Protein 6SCL (pdb70)

Solvent-accessible surface area: 18981 Å² total; per-residue (Å²): 138,67,96,30,98,14,38,8,78,126,4,64,1,79,23,69,29,25,3,74,0,0,39,56,0,83,65,7,82,53,0,10,111,26,48,4,137,40,63,4,14,0,44,0,52,27,1,109,0,35,0,68,20,103,29,66,97,145,21,86,26,25,0,30,4,6,5,5,14,36,34,146,60,104,75,10,57,14,115,118,49,44,1,59,0,43,130,88,46,54,46,73,22,163,25,57,8,0,52,2,92,58,35,28,13,8,84,83,37,4,0,37,0,3,24,74,0,70,19,132,70,92,66,70,0,6,40,0,40,0,38,0,33,1,12,27,50,46,54,81,149,179,64,83,15,24,104,69,95,26,97,14,38,8,77,130,5,65,1,79,23,70,31,26,3,73,0,0,41,55,0,82,66,7,82,54,0,12,113,25,26,4,136,42,6,12,13,0,36,0,52,27,0,106,0,34,0,69,20,104,28,68,98,147,20,85,24,21,0,22,3,6,10,3,13,22,35,114,44,103,76,9,53,11,120,138,58,44,1,59,0,43,128,88,45,55,48,68,26,166,24,84,22,0,58,2,82,46,22,28,28,8,114,98,35,4,0,37,0,3,25,83,0,78,23,132,69,92,68,69,0,6,40,0,40,0,34,0,33,1,15,8,34,23,23,116,133,102,94,26,97,14,37,9,79,125,4,66,1,77,23,71,30,26,3,74,0,0,39,55,0,82,66,8,83,54,0,12,111,25,53,4,135,41,61,11,10,0,44,0,51,27,0,108,0,35,0,68,22,103,28,67,96,146,20,87,27,24,0,29,3,8,10,3,16,31,34,152,47,105,76,9,52,16,114,105,57,44,1,60,0,44,130,86,46,53,46,74,27,163,26,63,13,0,53,2,78,53,26,28,18,8,114,91,36,5,0,38,0,3,25,71,0,72,19,131,69,92,68,69,0,6,40,0,40,0,38,0,34,1,15,28,58,18,52,70

B-factor: mean 33.57, std 7.04, range [21.52, 59.21]

Foldseek 3Di:
DDKDKFKFDQAFLFDKDKQFAFLPRVRDCCGNVHCLVWFFKKFWFKKKKKWDQPDDPPFFWWKAKDKFQVRDDTDDPDRPHTHTLRDIDMDMGGQVRQVGPDIDTRVDTGMMIIMGNPTDDRHTRGMMIMMIDMDGDHTD/DDQQWFKDKDKFKFDQAFLFDKDKQFAFLPRVRDCCGNVHCLVWFFKKFWFKKKKKWDQPDDPPFFWWKAKDKFQVRDDTDDPDRPHTHTLRDIDMDMGGQVRQVGPDIDTRVDTGMMIIMGNGGDDRHTRGMMIMMIMMIGGHTD/DDKDKFKFDQAFLFDKDKQFAFLPRVRDCCGNVHCLVWFFKKFWFKKKKKWDQPDDPPFFWWKAKDKFQVRDDTDDPDRPHTHTLRDIDMDMGGQVRQVGPDIDTRVDTGMMIIMGNPTDDRHTRGMMIMMIDMDGDHTD

Secondary structure (DSSP, 8-state):
-EEEEEEEEEEETT-EEEEE-STT-TT-HHHHTTGGGGEEEEEEEEEEEEE-----TT---EEEEEEETTS---S----SSEEETTS-EEEEE-TTTTT-SS-EETTS---EEEEE---SS--EEEEEEEEEEEEEEEE-/-EEEEEEEEEEETT-EEEEE-STT-TT-HHHHTTGGGGBSEEEEEEEEEEE-----TT---EEEEEEETTS---S----SSEEETTS-EEEEE-TTTTT-SS-EETTS---EEEEE---SS--EEEEEEEEEEEEE-SB-/--TT--EEEEEEEEEEEETT-EEEEE-STT-TT-HHHHTTGGGGEEEEEEEEEEEEE-----TT---EEEEEEETTS---S----SSEEETTS-EEEEE-TTTTT-SS-EETTS---EEEEE---SS--EEEEEEEEEEEEEEEE-

Structure (mmCIF, N/CA/C/O backbone):
data_6SCL
#
_entry.id   6SCL
#
_cell.length_a   1.00
_cell.length_b   1.00
_cell.length_c   1.00
_cell.angle_alpha   90.00
_cell.angle_beta   90.00
_cell.angle_gamma   90.00
#
_symmetry.space_group_name_H-M   'P 1'
#
loop_
_atom_site.group_PDB
_atom_site.id
_atom_site.type_symbol
_atom_site.label_atom_id
_atom_site.label_alt_id
_atom_site.label_comp_id
_atom_site.label_asym_id
_atom_site.label_entity_id
_atom_site.label_seq_id
_atom_site.pdbx_PDB_ins_code
_atom_site.Cartn_x
_atom_site.Cartn_y
_atom_site.Cartn_z
_atom_site.occupancy
_atom_site.B_iso_or_equiv
_atom_site.auth_seq_id
_atom_site.auth_comp_id
_atom_site.auth_asym_id
_atom_site.auth_atom_id
_atom_site.pdbx_PDB_model_num
ATOM 1 N N . THR A 1 61 ? 187.875 239.139 315.145 1.00 38.20 61 THR A N 1
ATOM 2 C CA . THR A 1 61 ? 188.875 240.184 315.321 1.00 38.20 61 THR A CA 1
ATOM 3 C C . THR A 1 61 ? 188.200 241.545 315.371 1.00 38.20 61 THR A C 1
ATOM 4 O O . THR A 1 61 ? 187.487 241.910 314.437 1.00 38.20 61 THR A O 1
ATOM 8 N N . GLU A 1 62 ? 188.425 242.269 316.468 1.00 38.26 62 GLU A N 1
ATOM 9 C CA . GLU A 1 62 ? 187.798 243.600 316.663 1.00 38.26 62 GLU A CA 1
ATOM 10 C C . GLU A 1 62 ? 188.871 244.639 316.992 1.00 38.26 62 GLU A C 1
ATOM 11 O O . GLU A 1 62 ? 190.007 244.245 317.277 1.00 38.26 62 GLU A O 1
ATOM 17 N N . VAL A 1 63 ? 188.491 245.916 316.938 1.00 35.10 63 VAL A N 1
ATOM 18 C CA . VAL A 1 63 ? 189.360 247.042 317.255 1.00 35.10 63 VAL A CA 1
ATOM 19 C C . VAL A 1 63 ? 188.705 247.860 318.357 1.00 35.10 63 VAL A C 1
ATOM 20 O O . VAL A 1 63 ? 187.546 248.266 318.226 1.00 35.10 63 VAL A O 1
ATOM 24 N N . PHE A 1 64 ? 189.441 248.104 319.433 1.00 34.23 64 PHE A N 1
ATOM 25 C CA . PHE A 1 64 ? 188.972 248.910 320.548 1.00 34.23 64 PHE A CA 1
ATOM 26 C C . PHE A 1 64 ? 189.776 250.196 320.636 1.00 34.23 64 PHE A C 1
ATOM 27 O O . PHE A 1 64 ? 190.999 250.184 320.481 1.00 34.23 64 PHE A O 1
ATOM 35 N N . VAL A 1 65 ? 189.088 251.304 320.882 1.00 33.00 65 VAL A N 1
ATOM 36 C CA . VAL A 1 65 ? 189.720 252.598 321.099 1.00 33.00 65 VAL A CA 1
ATOM 37 C C . VAL A 1 65 ? 189.330 253.068 322.488 1.00 33.00 65 VAL A C 1
ATOM 38 O O . VAL A 1 65 ? 188.142 253.257 322.770 1.00 33.00 65 VAL A O 1
ATOM 42 N N . PHE A 1 66 ? 190.317 253.252 323.355 1.00 33.62 66 PHE A N 1
ATOM 43 C CA . PHE A 1 66 ? 190.056 253.720 324.705 1.00 33.62 66 PHE A CA 1
ATOM 44 C C . PHE A 1 66 ? 191.057 254.809 325.049 1.00 33.62 66 PHE A C 1
ATOM 45 O O . PHE A 1 66 ? 191.961 255.114 324.273 1.00 33.62 66 PHE A O 1
ATOM 53 N N . SER A 1 67 ? 190.891 255.405 326.222 1.00 35.32 67 SER A N 1
ATOM 54 C CA . SER A 1 67 ? 191.706 256.544 326.604 1.00 35.32 67 SER A CA 1
ATOM 55 C C . SER A 1 67 ? 192.204 256.402 328.031 1.00 35.32 67 SER A C 1
ATOM 56 O O . SER A 1 67 ? 191.477 255.939 328.912 1.00 35.32 67 SER A O 1
ATOM 59 N N . VAL A 1 68 ? 193.451 256.804 328.245 1.00 35.68 68 VAL A N 1
ATOM 60 C CA . VAL A 1 68 ? 194.026 256.955 329.575 1.00 35.68 68 VAL A CA 1
ATOM 61 C C . VAL A 1 68 ? 194.045 258.447 329.865 1.00 35.68 68 VAL A C 1
ATOM 62 O O . VAL A 1 68 ? 194.778 259.202 329.220 1.00 35.68 68 VAL A O 1
ATOM 66 N N . ASP A 1 69 ? 193.243 258.869 330.832 1.00 37.80 69 ASP A N 1
ATOM 67 C CA . ASP A 1 69 ? 192.868 260.260 331.018 1.00 37.80 69 ASP A CA 1
ATOM 68 C C . ASP A 1 69 ? 193.575 260.856 332.225 1.00 37.80 69 ASP A C 1
ATOM 69 O O . ASP A 1 69 ? 194.167 260.141 333.037 1.00 37.80 69 ASP A O 1
ATOM 74 N N . ASN A 1 70 ? 193.476 262.190 332.320 1.00 39.54 70 ASN A N 1
ATOM 75 C CA . ASN A 1 70 ? 193.912 262.991 333.472 1.00 39.54 70 ASN A CA 1
ATOM 76 C C . ASN A 1 70 ? 195.387 262.771 333.783 1.00 39.54 70 ASN A C 1
ATOM 77 O O . ASN A 1 70 ? 195.783 262.519 334.921 1.00 39.54 70 ASN A O 1
ATOM 82 N N . LEU A 1 71 ? 196.197 262.871 332.744 1.00 38.78 71 LEU A N 1
ATOM 83 C CA . LEU A 1 71 ? 197.599 262.496 332.797 1.00 38.78 71 LEU A CA 1
ATOM 84 C C . LEU A 1 71 ? 198.386 263.743 333.174 1.00 38.78 71 LEU A C 1
ATOM 85 O O . LEU A 1 71 ? 198.455 264.694 332.393 1.00 38.78 71 LEU A O 1
ATOM 90 N N . LYS A 1 72 ? 198.948 263.761 334.376 1.00 40.79 72 LYS A N 1
ATOM 91 C CA . LYS A 1 72 ? 199.635 264.943 334.868 1.00 40.79 72 LYS A CA 1
ATOM 92 C C . LYS A 1 72 ? 201.073 264.939 334.360 1.00 40.79 72 LYS A C 1
ATOM 93 O O . LYS A 1 72 ? 201.484 264.058 333.603 1.00 40.79 72 LYS A O 1
ATOM 99 N N . ALA A 1 73 ? 201.862 265.921 334.777 1.00 41.96 73 ALA A N 1
ATOM 100 C CA . ALA A 1 73 ? 203.250 266.009 334.353 1.00 41.96 73 ALA A CA 1
ATOM 101 C C . ALA A 1 73 ? 204.194 265.215 335.239 1.00 41.96 73 ALA A C 1
ATOM 102 O O . ALA A 1 73 ? 205.395 265.206 334.975 1.00 41.96 73 ALA A O 1
ATOM 104 N N . ASN A 1 74 ? 203.696 264.553 336.279 1.00 42.02 74 ASN A N 1
ATOM 105 C CA . ASN A 1 74 ? 204.513 263.630 337.055 1.00 42.02 74 ASN A CA 1
ATOM 106 C C . ASN A 1 74 ? 203.824 262.280 337.213 1.00 42.02 74 ASN A C 1
ATOM 107 O O . ASN A 1 74 ? 204.083 261.552 338.172 1.00 42.02 74 ASN A O 1
ATOM 112 N N . SER A 1 75 ? 202.945 261.937 336.279 1.00 40.68 75 SER A N 1
ATOM 113 C CA . SER A 1 75 ? 202.177 260.707 336.368 1.00 40.68 75 SER A CA 1
ATOM 114 C C . SER A 1 75 ? 203.017 259.516 335.940 1.00 40.68 75 SER A C 1
ATOM 115 O O . SER A 1 75 ? 203.669 259.545 334.895 1.00 40.68 75 SER A O 1
ATOM 118 N N . SER A 1 76 ? 202.989 258.466 336.747 1.00 38.61 76 SER A N 1
ATOM 119 C CA . SER A 1 76 ? 203.591 257.193 336.400 1.00 38.61 76 SER A CA 1
ATOM 120 C C . SER A 1 76 ? 202.577 256.098 336.669 1.00 38.61 76 SER A C 1
ATOM 121 O O . SER A 1 76 ? 201.721 256.229 337.545 1.00 38.61 76 SER A O 1
ATOM 124 N N . GLY A 1 77 ? 202.669 255.020 335.905 1.00 36.56 77 GLY A N 1
ATOM 125 C CA . GLY A 1 77 ? 201.748 253.923 336.103 1.00 36.56 77 GLY A CA 1
ATOM 126 C C . GLY A 1 77 ? 201.988 252.831 335.092 1.00 36.56 77 GLY A C 1
ATOM 127 O O . GLY A 1 77 ? 202.957 252.859 334.334 1.00 36.56 77 GLY A O 1
ATOM 128 N N . ALA A 1 78 ? 201.086 251.857 335.101 1.00 35.81 78 ALA A N 1
ATOM 129 C CA . ALA A 1 78 ? 201.130 250.749 334.165 1.00 35.81 78 ALA A CA 1
ATOM 130 C C . ALA A 1 78 ? 199.733 250.519 333.623 1.00 35.81 78 ALA A C 1
ATOM 131 O O . ALA A 1 78 ? 198.757 250.532 334.375 1.00 35.81 78 ALA A O 1
ATOM 133 N N . ILE A 1 79 ? 199.644 250.327 332.320 1.00 34.87 79 ILE A N 1
ATOM 134 C CA . ILE A 1 79 ? 198.389 250.035 331.650 1.00 34.87 79 ILE A CA 1
ATOM 135 C C . ILE A 1 79 ? 198.441 248.551 331.313 1.00 34.87 79 ILE A C 1
ATOM 136 O O . ILE A 1 79 ? 199.117 248.137 330.365 1.00 34.87 79 ILE A O 1
ATOM 141 N N . LYS A 1 80 ? 197.739 247.750 332.111 1.00 35.52 80 LYS A N 1
ATOM 142 C CA . LYS A 1 80 ? 197.912 246.300 332.158 1.00 35.52 80 LYS A CA 1
ATOM 143 C C . LYS A 1 80 ? 196.920 245.663 331.204 1.00 35.52 80 LYS A C 1
ATOM 144 O O . LYS A 1 80 ? 195.755 245.498 331.547 1.00 35.52 80 LYS A O 1
ATOM 150 N N . PHE A 1 81 ? 197.367 245.270 330.017 1.00 35.21 81 PHE A N 1
ATOM 151 C CA . PHE A 1 81 ? 196.409 244.849 329.004 1.00 35.21 81 PHE A CA 1
ATOM 152 C C . PHE A 1 81 ? 195.944 243.426 329.275 1.00 35.21 81 PHE A C 1
ATOM 153 O O . PHE A 1 81 ? 196.721 242.576 329.711 1.00 35.21 81 PHE A O 1
ATOM 161 N N . GLY A 1 82 ? 194.672 243.170 329.000 1.00 36.42 82 GLY A N 1
ATOM 162 C CA . GLY A 1 82 ? 194.083 241.881 329.257 1.00 36.42 82 GLY A CA 1
ATOM 163 C C . GLY A 1 82 ? 192.810 242.001 330.063 1.00 36.42 82 GLY A C 1
ATOM 164 O O . GLY A 1 82 ? 192.033 242.943 329.895 1.00 36.42 82 GLY A O 1
ATOM 165 N N . PRO A 1 83 ? 192.561 241.038 330.952 1.00 37.45 83 PRO A N 1
ATOM 166 C CA . PRO A 1 83 ? 191.387 241.140 331.829 1.00 37.45 83 PRO A CA 1
ATOM 167 C C . PRO A 1 83 ? 191.504 242.212 332.893 1.00 37.45 83 PRO A C 1
ATOM 168 O O . PRO A 1 83 ? 190.479 242.609 333.456 1.00 37.45 83 PRO A O 1
ATOM 172 N N . SER A 1 84 ? 192.708 242.688 333.196 1.00 36.23 84 SER A N 1
ATOM 173 C CA . SER A 1 84 ? 192.902 243.752 334.170 1.00 36.23 84 SER A CA 1
ATOM 174 C C . SER A 1 84 ? 193.020 245.118 333.512 1.00 36.23 84 SER A C 1
ATOM 175 O O . SER A 1 84 ? 193.548 246.052 334.121 1.00 36.23 84 SER A O 1
ATOM 178 N N . LEU A 1 85 ? 192.519 245.254 332.286 1.00 36.59 85 LEU A N 1
ATOM 179 C CA . LEU A 1 85 ? 192.633 246.488 331.515 1.00 36.59 85 LEU A CA 1
ATOM 180 C C . LEU A 1 85 ? 191.371 247.305 331.757 1.00 36.59 85 LEU A C 1
ATOM 181 O O . LEU A 1 85 ? 190.438 247.334 330.957 1.00 36.59 85 LEU A O 1
ATOM 186 N N . SER A 1 86 ? 191.352 247.982 332.903 1.00 37.93 86 SER A N 1
ATOM 187 C CA . SER A 1 86 ? 190.166 248.679 333.379 1.00 37.93 86 SER A CA 1
ATOM 188 C C . SER A 1 86 ? 189.845 249.941 332.594 1.00 37.93 86 SER A C 1
ATOM 189 O O . SER A 1 86 ? 188.740 250.471 332.740 1.00 37.93 86 SER A O 1
ATOM 192 N N . GLN A 1 87 ? 190.767 250.436 331.773 1.00 37.74 87 GLN A N 1
ATOM 193 C CA . GLN A 1 87 ? 190.498 251.626 330.980 1.00 37.74 87 GLN A CA 1
ATOM 194 C C . GLN A 1 87 ? 189.620 251.341 329.770 1.00 37.74 87 GLN A C 1
ATOM 195 O O . GLN A 1 87 ? 189.135 252.286 329.142 1.00 37.74 87 GLN A O 1
ATOM 201 N N . CYS A 1 88 ? 189.413 250.072 329.420 1.00 37.33 88 CYS A N 1
ATOM 202 C CA . CYS A 1 88 ? 188.465 249.668 328.382 1.00 37.33 88 CYS A CA 1
ATOM 203 C C . CYS A 1 88 ? 187.625 248.537 328.951 1.00 37.33 88 CYS A C 1
ATOM 204 O O . CYS A 1 88 ? 188.018 247.364 328.871 1.00 37.33 88 CYS A O 1
ATOM 207 N N . PRO A 1 89 ? 186.467 248.839 329.548 1.00 38.51 89 PRO A N 1
ATOM 208 C CA . PRO A 1 89 ? 185.601 247.774 330.069 1.00 38.51 89 PRO A CA 1
ATOM 209 C C . PRO A 1 89 ? 184.962 246.924 328.989 1.00 38.51 89 PRO A C 1
ATOM 210 O O . PRO A 1 89 ? 184.487 245.825 329.298 1.00 38.51 89 PRO A O 1
ATOM 214 N N . ALA A 1 90 ? 184.943 247.394 327.741 1.00 37.19 90 ALA A N 1
ATOM 215 C CA . ALA A 1 90 ? 184.466 246.586 326.629 1.00 37.19 90 ALA A CA 1
ATOM 216 C C . ALA A 1 90 ? 185.371 245.399 326.344 1.00 37.19 90 ALA A C 1
ATOM 217 O O . ALA A 1 90 ? 184.916 244.423 325.742 1.00 37.19 90 ALA A O 1
ATOM 219 N N . LEU A 1 91 ? 186.638 245.457 326.747 1.00 37.47 91 LEU A N 1
ATOM 220 C CA . LEU A 1 91 ? 187.506 244.289 326.729 1.00 37.47 91 LEU A CA 1
ATOM 221 C C . LEU A 1 91 ? 187.578 243.601 328.082 1.00 37.47 91 LEU A C 1
ATOM 222 O O . LEU A 1 91 ? 187.461 242.382 328.148 1.00 37.47 91 LEU A O 1
ATOM 227 N N . SER A 1 92 ? 187.746 244.363 329.163 1.00 38.76 92 SER A N 1
ATOM 228 C CA . SER A 1 92 ? 187.936 243.776 330.486 1.00 38.76 92 SER A CA 1
ATOM 229 C C . SER A 1 92 ? 186.668 243.103 330.996 1.00 38.76 92 SER A C 1
ATOM 230 O O . SER A 1 92 ? 186.636 241.886 331.200 1.00 38.76 92 SER A O 1
ATOM 233 N N . ASP A 1 93 ? 185.605 243.881 331.205 1.00 41.53 93 ASP A N 1
ATOM 234 C CA . ASP A 1 93 ? 184.327 243.356 331.670 1.00 41.53 93 ASP A CA 1
ATOM 235 C C . ASP A 1 93 ? 183.371 243.115 330.517 1.00 41.53 93 ASP A C 1
ATOM 236 O O . ASP A 1 93 ? 182.154 243.243 330.672 1.00 41.53 93 ASP A O 1
ATOM 241 N N . GLY A 1 94 ? 183.911 242.761 329.365 1.00 39.39 94 GLY A N 1
ATOM 242 C CA . GLY A 1 94 ? 183.184 242.772 328.122 1.00 39.39 94 GLY A CA 1
ATOM 243 C C . GLY A 1 94 ? 183.404 241.500 327.349 1.00 39.39 94 GLY A C 1
ATOM 244 O O . GLY A 1 94 ? 183.036 240.413 327.798 1.00 39.39 94 GLY A O 1
ATOM 245 N N . ILE A 1 95 ? 183.989 241.646 326.159 1.00 39.47 95 ILE A N 1
ATOM 246 C CA . ILE A 1 95 ? 184.118 240.547 325.218 1.00 39.47 95 ILE A CA 1
ATOM 247 C C . ILE A 1 95 ? 185.056 239.442 325.716 1.00 39.47 95 ILE A C 1
ATOM 248 O O . ILE A 1 95 ? 184.925 238.293 325.280 1.00 39.47 95 ILE A O 1
ATOM 253 N N . LEU A 1 96 ? 185.956 239.724 326.666 1.00 39.10 96 LEU A N 1
ATOM 254 C CA . LEU A 1 96 ? 186.793 238.660 327.214 1.00 39.10 96 LEU A CA 1
ATOM 255 C C . LEU A 1 96 ? 186.034 237.753 328.166 1.00 39.10 96 LEU A C 1
ATOM 256 O O . LEU A 1 96 ? 186.525 236.669 328.491 1.00 39.10 96 LEU A O 1
ATOM 261 N N . LYS A 1 97 ? 184.862 238.172 328.630 1.00 41.09 97 LYS A N 1
ATOM 262 C CA . LYS A 1 97 ? 183.989 237.280 329.374 1.00 41.09 97 LYS A CA 1
ATOM 263 C C . LYS A 1 97 ? 183.237 236.312 328.473 1.00 41.09 97 LYS A C 1
ATOM 264 O O . LYS A 1 97 ? 182.584 235.399 328.986 1.00 41.09 97 LYS A O 1
ATOM 270 N N . SER A 1 98 ? 183.307 236.482 327.155 1.00 40.31 98 SER A N 1
ATOM 271 C CA . SER A 1 98 ? 182.572 235.629 326.236 1.00 40.31 98 SER A CA 1
ATOM 272 C C . SER A 1 98 ? 183.480 234.836 325.309 1.00 40.31 98 SER A C 1
ATOM 273 O O . SER A 1 98 ? 183.009 234.322 324.293 1.00 40.31 98 SER A O 1
ATOM 276 N N . TYR A 1 99 ? 184.766 234.726 325.628 1.00 40.40 99 TYR A N 1
ATOM 277 C CA . TYR A 1 99 ? 185.701 233.951 324.828 1.00 40.40 99 TYR A CA 1
ATOM 278 C C . TYR A 1 99 ? 186.756 233.358 325.748 1.00 40.40 99 TYR A C 1
ATOM 279 O O . TYR A 1 99 ? 187.047 233.911 326.810 1.00 40.40 99 TYR A O 1
ATOM 288 N N . HIS A 1 100 ? 187.323 232.222 325.337 1.00 40.39 100 HIS A N 1
ATOM 289 C CA . HIS A 1 100 ? 188.399 231.618 326.116 1.00 40.39 100 HIS A CA 1
ATOM 290 C C . HIS A 1 100 ? 189.745 232.249 325.802 1.00 40.39 100 HIS A C 1
ATOM 291 O O . HIS A 1 100 ? 190.456 232.693 326.706 1.00 40.39 100 HIS A O 1
ATOM 298 N N . ARG A 1 101 ? 190.115 232.288 324.530 1.00 38.43 101 ARG A N 1
ATOM 299 C CA . ARG A 1 101 ? 191.450 232.679 324.122 1.00 38.43 101 ARG A CA 1
ATOM 300 C C . ARG A 1 101 ? 191.420 233.998 323.366 1.00 38.43 101 ARG A C 1
ATOM 301 O O . ARG A 1 101 ? 190.464 234.300 322.650 1.00 38.43 101 ARG A O 1
ATOM 309 N N . TYR A 1 102 ? 192.480 234.785 323.538 1.00 36.46 102 TYR A N 1
ATOM 310 C CA . TYR A 1 102 ? 192.588 236.069 322.866 1.00 36.46 102 TYR A CA 1
ATOM 311 C C . TYR A 1 102 ? 194.050 236.371 322.600 1.00 36.46 102 TYR A C 1
ATOM 312 O O . TYR A 1 102 ? 194.945 235.807 323.229 1.00 36.46 102 TYR A O 1
ATOM 321 N N . LYS A 1 103 ? 194.281 237.291 321.673 1.00 33.58 103 LYS A N 1
ATOM 322 C CA . LYS A 1 103 ? 195.590 237.906 321.533 1.00 33.58 103 LYS A CA 1
ATOM 323 C C . LYS A 1 103 ? 195.382 239.334 321.061 1.00 33.58 103 LYS A C 1
ATOM 324 O O . LYS A 1 103 ? 194.454 239.612 320.304 1.00 33.58 103 LYS A O 1
ATOM 330 N N . ILE A 1 104 ? 196.214 240.245 321.547 1.00 31.89 104 ILE A N 1
ATOM 331 C CA . ILE A 1 104 ? 196.173 241.629 321.099 1.00 31.89 104 ILE A CA 1
ATOM 332 C C . ILE A 1 104 ? 197.212 241.769 319.997 1.00 31.89 104 ILE A C 1
ATOM 333 O O . ILE A 1 104 ? 198.412 241.658 320.247 1.00 31.89 104 ILE A O 1
ATOM 338 N N . THR A 1 105 ? 196.748 242.000 318.774 1.00 32.59 105 THR A N 1
ATOM 339 C CA . THR A 1 105 ? 197.618 241.889 317.611 1.00 32.59 105 THR A CA 1
ATOM 340 C C . THR A 1 105 ? 198.542 243.092 317.472 1.00 32.59 105 THR A C 1
ATOM 341 O O . THR A 1 105 ? 199.737 242.926 317.227 1.00 32.59 105 THR A O 1
ATOM 345 N N . SER A 1 106 ? 198.025 244.303 317.628 1.00 33.37 106 SER A N 1
ATOM 346 C CA . SER A 1 106 ? 198.870 245.487 317.584 1.00 33.37 106 SER A CA 1
ATOM 347 C C . SER A 1 106 ? 198.187 246.580 318.377 1.00 33.37 106 SER A C 1
ATOM 348 O O . SER A 1 106 ? 196.960 246.606 318.477 1.00 33.37 106 SER A O 1
ATOM 351 N N . ILE A 1 107 ? 198.984 247.473 318.962 1.00 33.79 107 ILE A N 1
ATOM 352 C CA . ILE A 1 107 ? 198.416 248.624 319.652 1.00 33.79 107 ILE A CA 1
ATOM 353 C C . ILE A 1 107 ? 199.035 249.881 319.068 1.00 33.79 107 ILE A C 1
ATOM 354 O O . ILE A 1 107 ? 200.168 249.872 318.583 1.00 33.79 107 ILE A O 1
ATOM 359 N N . ARG A 1 108 ? 198.267 250.963 319.087 1.00 35.14 108 ARG A N 1
ATOM 360 C CA . ARG A 1 108 ? 198.715 252.266 318.608 1.00 35.14 108 ARG A CA 1
ATOM 361 C C . ARG A 1 108 ? 198.399 253.248 319.725 1.00 35.14 108 ARG A C 1
ATOM 362 O O . ARG A 1 108 ? 197.241 253.626 319.913 1.00 35.14 108 ARG A O 1
ATOM 370 N N . VAL A 1 109 ? 199.416 253.636 320.481 1.00 34.65 109 VAL A N 1
ATOM 371 C CA . VAL A 1 109 ? 199.248 254.553 321.599 1.00 34.65 109 VAL A CA 1
ATOM 372 C C . VAL A 1 109 ? 199.553 255.964 321.113 1.00 34.65 109 VAL A C 1
ATOM 373 O O . VAL A 1 109 ? 200.514 256.184 320.370 1.00 34.65 109 VAL A O 1
ATOM 377 N N . GLU A 1 110 ? 198.683 256.908 321.455 1.00 36.02 110 GLU A N 1
ATOM 378 C CA . GLU A 1 110 ? 198.812 258.287 321.013 1.00 36.02 110 GLU A CA 1
ATOM 379 C C . GLU A 1 110 ? 198.809 259.209 322.218 1.00 36.02 110 GLU A C 1
ATOM 380 O O . GLU A 1 110 ? 197.928 259.113 323.069 1.00 36.02 110 GLU A O 1
ATOM 386 N N . PHE A 1 111 ? 199.786 260.095 322.294 1.00 35.85 111 PHE A N 1
ATOM 387 C CA . PHE A 1 111 ? 199.791 261.138 323.304 1.00 35.85 111 PHE A CA 1
ATOM 388 C C . PHE A 1 111 ? 199.238 262.411 322.688 1.00 35.85 111 PHE A C 1
ATOM 389 O O . PHE A 1 111 ? 199.664 262.813 321.600 1.00 35.85 111 PHE A O 1
ATOM 397 N N . LYS A 1 112 ? 198.291 263.039 323.393 1.00 38.20 112 LYS A N 1
ATOM 398 C CA . LYS A 1 112 ? 197.468 264.101 322.839 1.00 38.20 112 LYS A CA 1
ATOM 399 C C . LYS A 1 112 ? 197.849 265.495 323.330 1.00 38.20 112 LYS A C 1
ATOM 400 O O . LYS A 1 112 ? 197.548 266.472 322.640 1.00 38.20 112 LYS A O 1
ATOM 406 N N . SER A 1 113 ? 198.535 265.604 324.470 1.00 39.12 113 SER A N 1
ATOM 407 C CA . SER A 1 113 ? 199.241 266.812 324.924 1.00 39.12 113 SER A CA 1
ATOM 408 C C . SER A 1 113 ? 198.300 268.004 325.126 1.00 39.12 113 SER A C 1
ATOM 409 O O . SER A 1 113 ? 198.318 268.983 324.384 1.00 39.12 113 SER A O 1
ATOM 412 N N . HIS A 1 114 ? 197.462 267.888 326.151 1.00 38.87 114 HIS A N 1
ATOM 413 C CA . HIS A 1 114 ? 196.650 269.014 326.593 1.00 38.87 114 HIS A CA 1
ATOM 414 C C . HIS A 1 114 ? 197.426 269.881 327.573 1.00 38.87 114 HIS A C 1
ATOM 415 O O . HIS A 1 114 ? 196.959 270.121 328.688 1.00 38.87 114 HIS A O 1
ATOM 422 N N . ALA A 1 115 ? 198.603 270.351 327.182 1.00 41.49 115 ALA A N 1
ATOM 423 C CA . ALA A 1 115 ? 199.509 271.038 328.084 1.00 41.49 115 ALA A CA 1
ATOM 424 C C . ALA A 1 115 ? 199.879 272.401 327.526 1.00 41.49 115 ALA A C 1
ATOM 425 O O . ALA A 1 115 ? 199.793 272.647 326.321 1.00 41.49 115 ALA A O 1
ATOM 427 N N . SER A 1 116 ? 200.301 273.288 328.421 1.00 45.03 116 SER A N 1
ATOM 428 C CA . SER A 1 116 ? 200.854 274.554 327.986 1.00 45.03 116 SER A CA 1
ATOM 429 C C . SER A 1 116 ? 202.253 274.338 327.423 1.00 45.03 116 SER A C 1
ATOM 430 O O . SER A 1 116 ? 202.879 273.294 327.620 1.00 45.03 116 SER A O 1
ATOM 433 N N . ALA A 1 117 ? 202.751 275.341 326.710 1.00 46.29 117 ALA A N 1
ATOM 434 C CA . ALA A 1 117 ? 204.059 275.220 326.086 1.00 46.29 117 ALA A CA 1
ATOM 435 C C . ALA A 1 117 ? 205.205 275.372 327.074 1.00 46.29 117 ALA A C 1
ATOM 436 O O . ALA A 1 117 ? 206.347 275.059 326.724 1.00 46.29 117 ALA A O 1
ATOM 438 N N . ASN A 1 118 ? 204.933 275.833 328.291 1.00 47.63 118 ASN A N 1
ATOM 439 C CA . ASN A 1 118 ? 205.967 276.041 329.290 1.00 47.63 118 ASN A CA 1
ATOM 440 C C . ASN A 1 118 ? 206.196 274.836 330.188 1.00 47.63 118 ASN A C 1
ATOM 441 O O . ASN A 1 118 ? 207.075 274.892 331.052 1.00 47.63 118 ASN A O 1
ATOM 446 N N . THR A 1 119 ? 205.432 273.761 330.024 1.00 43.93 119 THR A N 1
ATOM 447 C CA . THR A 1 119 ? 205.642 272.560 330.822 1.00 43.93 119 THR A CA 1
ATOM 448 C C . THR A 1 119 ? 206.767 271.738 330.214 1.00 43.93 119 THR A C 1
ATOM 449 O O . THR A 1 119 ? 206.692 271.336 329.049 1.00 43.93 119 THR A O 1
ATOM 453 N N . ALA A 1 120 ? 207.802 271.483 331.003 1.00 41.73 120 ALA A N 1
ATOM 454 C CA . ALA A 1 120 ? 208.932 270.680 330.574 1.00 41.73 120 ALA A CA 1
ATOM 455 C C . ALA A 1 120 ? 208.757 269.242 331.037 1.00 41.73 120 ALA A C 1
ATOM 456 O O . ALA A 1 120 ? 208.096 268.968 332.040 1.00 41.73 120 ALA A O 1
ATOM 458 N N . GLY A 1 121 ? 209.358 268.325 330.292 1.00 39.47 121 GLY A N 1
ATOM 459 C CA . GLY A 1 121 ? 209.296 266.922 330.636 1.00 39.47 121 GLY A CA 1
ATOM 460 C C . GLY A 1 121 ? 208.979 266.067 329.435 1.00 39.47 121 GLY A C 1
ATOM 461 O O . GLY A 1 121 ? 208.638 266.588 328.372 1.00 39.47 121 GLY A O 1
ATOM 462 N N . ALA A 1 122 ? 209.088 264.753 329.588 1.00 37.94 122 ALA A N 1
ATOM 463 C CA . ALA A 1 122 ? 208.748 263.829 328.515 1.00 37.94 122 ALA A CA 1
ATOM 464 C C . ALA A 1 122 ? 208.295 262.525 329.137 1.00 37.94 122 ALA A C 1
ATOM 465 O O . ALA A 1 122 ? 209.060 261.900 329.868 1.00 37.94 122 ALA A O 1
ATOM 467 N N . ILE A 1 123 ? 207.076 262.105 328.839 1.00 36.75 123 ILE A N 1
ATOM 468 C CA . ILE A 1 123 ? 206.543 260.868 329.393 1.00 36.75 123 ILE A CA 1
ATOM 469 C C . ILE A 1 123 ? 207.118 259.682 328.625 1.00 36.75 123 ILE A C 1
ATOM 470 O O . ILE A 1 123 ? 207.240 259.716 327.399 1.00 36.75 123 ILE A O 1
ATOM 475 N N . PHE A 1 124 ? 207.526 2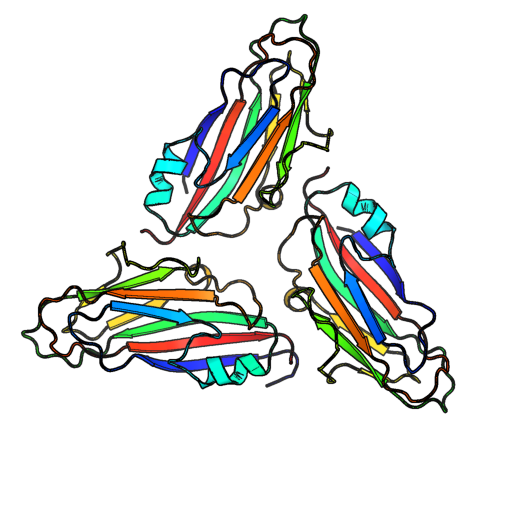58.649 329.354 1.00 36.68 124 PHE A N 1
ATOM 476 C CA . PHE A 1 124 ? 208.256 257.521 328.801 1.00 36.68 124 PHE A CA 1
ATOM 477 C C . PHE A 1 124 ? 207.385 256.275 328.816 1.00 36.68 124 PHE A C 1
ATOM 478 O O . PHE A 1 124 ? 206.628 256.043 329.765 1.00 36.68 124 PHE A O 1
ATOM 486 N N . ILE A 1 125 ? 207.540 255.463 327.775 1.00 37.12 125 ILE A N 1
ATOM 487 C CA . ILE A 1 125 ? 206.721 254.289 327.508 1.00 37.12 125 ILE A CA 1
ATOM 488 C C . ILE A 1 125 ? 207.634 253.072 327.478 1.00 37.12 125 ILE A C 1
ATOM 489 O O . ILE A 1 125 ? 208.705 253.114 326.865 1.00 37.12 125 ILE A O 1
ATOM 494 N N . GLU A 1 126 ? 207.222 251.995 328.142 1.00 38.77 126 GLU A N 1
ATOM 495 C CA . GLU A 1 126 ? 208.022 250.779 328.152 1.00 38.77 126 GLU A CA 1
ATOM 496 C C . GLU A 1 126 ? 207.142 249.548 328.258 1.00 38.77 126 GLU A C 1
ATOM 497 O O . GLU A 1 126 ? 206.336 249.430 329.180 1.00 38.77 126 GLU A O 1
ATOM 503 N N . LEU A 1 127 ? 207.340 248.622 327.331 1.00 38.38 127 LEU A N 1
ATOM 504 C CA . LEU A 1 127 ? 206.555 247.403 327.233 1.00 38.38 127 LEU A CA 1
ATOM 505 C C . LEU A 1 127 ? 207.105 246.332 328.164 1.00 38.38 127 LEU A C 1
ATOM 506 O O . LEU A 1 127 ? 208.310 246.072 328.180 1.00 38.38 127 LEU A O 1
ATOM 511 N N . ASP A 1 128 ? 206.218 245.707 328.926 1.00 38.92 128 ASP A N 1
ATOM 512 C CA . ASP A 1 128 ? 206.560 244.633 329.853 1.00 38.92 128 ASP A CA 1
ATOM 513 C C . ASP A 1 128 ? 205.721 243.414 329.500 1.00 38.92 128 ASP A C 1
ATOM 514 O O . ASP A 1 128 ? 204.598 243.277 329.987 1.00 38.92 128 ASP A O 1
ATOM 519 N N . THR A 1 129 ? 206.259 242.500 328.706 1.00 37.77 129 THR A N 1
ATOM 520 C CA . THR A 1 129 ? 205.523 241.288 328.387 1.00 37.77 129 THR A CA 1
ATOM 521 C C . THR A 1 129 ? 205.727 240.186 329.421 1.00 37.77 129 THR A C 1
ATOM 522 O O . THR A 1 129 ? 205.286 239.057 329.199 1.00 37.77 129 THR A O 1
ATOM 526 N N . ALA A 1 130 ? 206.386 240.487 330.540 1.00 39.82 130 ALA A N 1
ATOM 527 C CA . ALA A 1 130 ? 206.436 239.588 331.684 1.00 39.82 130 ALA A CA 1
ATOM 528 C C . ALA A 1 130 ? 205.295 239.814 332.654 1.00 39.82 130 ALA A C 1
ATOM 529 O O . ALA A 1 130 ? 205.033 238.935 333.484 1.00 39.82 130 ALA A O 1
ATOM 531 N N . CYS A 1 131 ? 204.649 240.984 332.574 1.00 39.40 131 CYS A N 1
ATOM 532 C CA . CYS A 1 131 ? 203.541 241.397 333.438 1.00 39.40 131 CYS A CA 1
ATOM 533 C C . CYS A 1 131 ? 203.942 241.408 334.912 1.00 39.40 131 CYS A C 1
ATOM 534 O O . CYS A 1 131 ? 203.156 241.049 335.788 1.00 39.40 131 CYS A O 1
ATOM 537 N N . LYS A 1 132 ? 205.182 241.810 335.192 1.00 40.84 132 LYS A N 1
ATOM 538 C CA . LYS A 1 132 ? 205.627 241.912 336.575 1.00 40.84 132 LYS A CA 1
ATOM 539 C C . LYS A 1 132 ? 206.466 243.138 336.907 1.00 40.84 132 LYS A C 1
ATOM 540 O O . LYS A 1 132 ? 206.659 243.402 338.096 1.00 40.84 132 LYS A O 1
ATOM 546 N N . GLN A 1 133 ? 206.971 243.889 335.931 1.00 40.09 133 GLN A N 1
ATOM 547 C CA . GLN A 1 133 ? 207.862 245.003 336.232 1.00 40.09 133 GLN A CA 1
ATOM 548 C C . GLN A 1 133 ? 207.076 246.188 336.777 1.00 40.09 133 GLN A C 1
ATOM 549 O O . GLN A 1 133 ? 206.047 246.577 336.223 1.00 40.09 133 GLN A O 1
ATOM 555 N N . SER A 1 134 ? 207.569 246.764 337.871 1.00 40.84 134 SER A N 1
ATOM 556 C CA . SER A 1 134 ? 206.881 247.846 338.564 1.00 40.84 134 SER A CA 1
ATOM 557 C C . SER A 1 134 ? 207.416 249.225 338.209 1.00 40.84 134 SER A C 1
ATOM 558 O O . SER A 1 134 ? 206.652 250.084 337.763 1.00 40.84 134 SER A O 1
ATOM 561 N N . ALA A 1 135 ? 208.706 249.468 338.408 1.00 40.91 135 ALA A N 1
ATOM 562 C CA . ALA A 1 135 ? 209.318 250.730 338.028 1.00 40.91 135 ALA A CA 1
ATOM 563 C C . ALA A 1 135 ? 209.708 250.689 336.559 1.00 40.91 135 ALA A C 1
ATOM 564 O O . ALA A 1 135 ? 209.810 249.623 335.956 1.00 40.91 135 ALA A O 1
ATOM 566 N N . LEU A 1 136 ? 209.942 251.869 335.986 1.00 39.81 136 LEU A N 1
ATOM 567 C CA . LEU A 1 136 ? 210.105 251.954 334.541 1.00 39.81 136 LEU A CA 1
ATOM 568 C C . LEU A 1 136 ? 211.441 251.396 334.064 1.00 39.81 136 LEU A C 1
ATOM 569 O O . LEU A 1 136 ? 211.490 250.281 333.542 1.00 39.81 136 LEU A O 1
ATOM 574 N N . GLY A 1 137 ? 212.538 252.089 334.348 1.00 39.19 137 GLY A N 1
ATOM 575 C CA . GLY A 1 137 ? 213.836 251.616 333.904 1.00 39.19 137 GLY A CA 1
ATOM 576 C C . GLY A 1 137 ? 214.383 252.165 332.599 1.00 39.19 137 GLY A C 1
ATOM 577 O O . GLY A 1 137 ? 215.462 252.759 332.598 1.00 39.19 137 GLY A O 1
ATOM 578 N N . SER A 1 138 ? 213.684 251.974 331.484 1.00 39.16 138 SER A N 1
ATOM 579 C CA . SER A 1 138 ? 214.199 252.353 330.174 1.00 39.16 138 SER A CA 1
ATOM 580 C C . SER A 1 138 ? 213.640 253.697 329.729 1.00 39.16 138 SER A C 1
ATOM 581 O O . SER A 1 138 ? 212.480 254.017 329.997 1.00 39.16 138 SER A O 1
ATOM 584 N N . TYR A 1 139 ? 214.466 254.470 329.016 1.00 39.10 139 TYR A N 1
ATOM 585 C CA . TYR A 1 139 ? 214.137 255.846 328.668 1.00 39.10 139 TYR A CA 1
ATOM 586 C C . TYR A 1 139 ? 214.324 256.121 327.182 1.00 39.10 139 TYR A C 1
ATOM 587 O O . TYR A 1 139 ? 214.576 257.258 326.788 1.00 39.10 139 TYR A O 1
ATOM 596 N N . ILE A 1 140 ? 214.197 255.100 326.340 1.00 38.36 140 ILE A N 1
ATOM 597 C CA . ILE A 1 140 ? 214.378 255.298 324.907 1.00 38.36 140 ILE A CA 1
ATOM 598 C C . ILE A 1 140 ? 213.117 255.865 324.272 1.00 38.36 140 ILE A C 1
ATOM 599 O O . ILE A 1 140 ? 213.159 256.894 323.590 1.00 38.36 140 ILE A O 1
ATOM 604 N N . ASN A 1 141 ? 211.980 255.200 324.467 1.00 37.62 141 ASN A N 1
ATOM 605 C CA . ASN A 1 141 ? 210.717 255.683 323.926 1.00 37.62 141 ASN A CA 1
ATOM 606 C C . ASN A 1 141 ? 210.173 256.803 324.795 1.00 37.62 141 ASN A C 1
ATOM 607 O O . ASN A 1 141 ? 210.132 256.683 326.021 1.00 37.62 141 ASN A O 1
ATOM 612 N N . SER A 1 142 ? 209.742 257.887 324.156 1.00 36.52 142 SER A N 1
ATOM 613 C CA . SER A 1 142 ? 209.304 259.061 324.890 1.00 36.52 142 SER A CA 1
ATOM 614 C C . SER A 1 142 ? 208.376 259.895 324.026 1.00 36.52 142 SER A C 1
ATOM 615 O O . SER A 1 142 ? 208.610 260.062 322.828 1.00 36.52 142 SER A O 1
ATOM 618 N N . PHE A 1 143 ? 207.318 260.398 324.646 1.00 35.77 143 PHE A N 1
ATOM 619 C CA . PHE A 1 143 ? 206.512 261.479 324.110 1.00 35.77 143 PHE A CA 1
ATOM 620 C C . PHE A 1 143 ? 206.924 262.754 324.821 1.00 35.77 143 PHE A C 1
ATOM 621 O O . PHE A 1 143 ? 207.026 262.767 326.047 1.00 35.77 143 PHE A O 1
ATOM 629 N N . THR A 1 144 ? 207.152 263.821 324.068 1.00 37.71 144 THR A N 1
ATOM 630 C CA . THR A 1 144 ? 207.324 265.118 324.701 1.00 37.71 144 THR A CA 1
ATOM 631 C C . THR A 1 144 ? 205.963 265.602 325.188 1.00 37.71 144 THR A C 1
ATOM 632 O O . THR A 1 144 ? 204.959 265.448 324.490 1.00 37.71 144 THR A O 1
ATOM 636 N N . ILE A 1 145 ? 205.930 266.149 326.409 1.00 38.52 145 ILE A N 1
ATOM 637 C CA . ILE A 1 145 ? 204.679 266.558 327.050 1.00 38.52 145 ILE A CA 1
ATOM 638 C C . ILE A 1 145 ? 203.976 267.659 326.262 1.00 38.52 145 ILE A C 1
ATOM 639 O O . ILE A 1 145 ? 202.743 267.681 326.174 1.00 38.52 145 ILE A O 1
ATOM 644 N N . SER A 1 146 ? 204.729 268.526 325.602 1.00 40.98 146 SER A N 1
ATOM 645 C CA . SER A 1 146 ? 204.134 269.636 324.877 1.00 40.98 146 SER A CA 1
ATOM 646 C C . SER A 1 146 ? 203.867 269.335 323.405 1.00 40.98 146 SER A C 1
ATOM 647 O O . SER A 1 146 ? 203.645 270.272 322.635 1.00 40.98 146 SER A O 1
ATOM 650 N N . LYS A 1 147 ? 203.882 268.069 322.985 1.00 40.16 147 LYS A N 1
ATOM 651 C CA . LYS A 1 147 ? 203.662 267.729 321.584 1.00 40.16 147 LYS A CA 1
ATOM 652 C C . LYS A 1 147 ? 202.791 266.487 321.455 1.00 40.16 147 LYS A C 1
ATOM 653 O O . LYS A 1 147 ? 202.940 265.535 322.224 1.00 40.16 147 LYS A O 1
ATOM 659 N N . THR A 1 148 ? 201.893 266.496 320.471 1.00 40.17 148 THR A N 1
ATOM 660 C CA . THR A 1 148 ? 201.144 265.298 320.122 1.00 40.17 148 THR A CA 1
ATOM 661 C C . THR A 1 148 ? 202.039 264.359 319.335 1.00 40.17 148 THR A C 1
ATOM 662 O O . THR A 1 148 ? 202.758 264.788 318.430 1.00 40.17 148 THR A O 1
ATOM 666 N N . ALA A 1 149 ? 201.972 263.073 319.657 1.00 36.45 149 ALA A N 1
ATOM 667 C CA . ALA A 1 149 ? 202.713 262.083 318.890 1.00 36.45 149 ALA A CA 1
ATOM 668 C C . ALA A 1 149 ? 202.011 260.747 319.039 1.00 36.45 149 ALA A C 1
ATOM 669 O O . ALA A 1 149 ? 201.035 260.622 319.776 1.00 36.45 149 ALA A O 1
ATOM 671 N N . SER A 1 150 ? 202.514 259.748 318.324 1.00 35.92 150 SER A N 1
ATOM 672 C CA . SER A 1 150 ? 201.958 258.408 318.404 1.00 35.92 150 SER A CA 1
ATOM 673 C C . SER A 1 150 ? 203.050 257.382 318.167 1.00 35.92 150 SER A C 1
ATOM 674 O O . SER A 1 150 ? 203.918 257.571 317.313 1.00 35.92 150 SER A O 1
ATOM 677 N N . LYS A 1 151 ? 202.996 256.298 318.930 1.00 35.37 151 LYS A N 1
ATOM 678 C CA . LYS A 1 151 ? 203.886 255.161 318.775 1.00 35.37 151 LYS A CA 1
ATOM 679 C C . LYS A 1 151 ? 203.040 253.933 318.492 1.00 35.37 151 LYS A C 1
ATOM 680 O O . LYS A 1 151 ? 202.017 253.717 319.146 1.00 35.37 151 LYS A O 1
ATOM 686 N N . THR A 1 152 ? 203.454 253.143 317.513 1.00 35.54 152 THR A N 1
ATOM 687 C CA . THR A 1 152 ? 202.727 251.951 317.111 1.00 35.54 152 THR A CA 1
ATOM 688 C C . THR A 1 152 ? 203.581 250.730 317.404 1.00 35.54 152 THR A C 1
ATOM 689 O O . THR A 1 152 ? 204.759 250.690 317.037 1.00 35.54 152 THR A O 1
ATOM 693 N N . PHE A 1 153 ? 202.990 249.742 318.067 1.00 35.33 153 PHE A N 1
ATOM 694 C CA . PHE A 1 153 ? 203.691 248.540 318.488 1.00 35.33 153 PHE A CA 1
ATOM 695 C C . PHE A 1 153 ? 203.020 247.325 317.868 1.00 35.33 153 PHE A C 1
ATOM 696 O O . PHE A 1 153 ? 201.815 247.111 318.053 1.00 35.33 153 PHE A O 1
ATOM 704 N N . ARG A 1 154 ? 203.807 246.539 317.138 1.00 37.61 154 ARG A N 1
ATOM 705 C CA . ARG A 1 154 ? 203.344 245.364 316.413 1.00 37.61 154 ARG A CA 1
ATOM 706 C C . ARG A 1 154 ? 203.310 244.155 317.342 1.00 37.61 154 ARG A C 1
ATOM 707 O O . ARG A 1 154 ? 203.517 244.266 318.550 1.00 37.61 154 ARG A O 1
ATOM 715 N N . SER A 1 155 ? 203.108 242.971 316.763 1.00 36.97 155 SER A N 1
ATOM 716 C CA . SER A 1 155 ? 202.739 241.779 317.521 1.00 36.97 155 SER A CA 1
ATOM 717 C C . SER A 1 155 ? 203.899 241.173 318.295 1.00 36.97 155 SER A C 1
ATOM 718 O O . SER A 1 155 ? 203.727 240.779 319.452 1.00 36.97 155 SER A O 1
ATOM 721 N N . GLU A 1 156 ? 205.077 241.072 317.680 1.00 38.79 156 GLU A N 1
ATOM 722 C CA . GLU A 1 156 ? 206.209 240.452 318.356 1.00 38.79 156 GLU A CA 1
ATOM 723 C C . GLU A 1 156 ? 206.750 241.305 319.491 1.00 38.79 156 GLU A C 1
ATOM 724 O O . GLU A 1 156 ? 207.420 240.775 320.381 1.00 38.79 156 GLU A O 1
ATOM 730 N N . ALA A 1 157 ? 206.464 242.605 319.485 1.00 35.98 157 ALA A N 1
ATOM 731 C CA . ALA A 1 157 ? 206.887 243.473 320.573 1.00 35.98 157 ALA A CA 1
ATOM 732 C C . ALA A 1 157 ? 205.980 243.336 321.786 1.00 35.98 157 ALA A C 1
ATOM 733 O O . ALA A 1 157 ? 206.454 243.390 322.925 1.00 35.98 157 ALA A O 1
ATOM 735 N N . ILE A 1 158 ? 204.682 243.154 321.566 1.00 35.28 158 ILE A N 1
ATOM 736 C CA . ILE A 1 158 ? 203.701 243.174 322.639 1.00 35.28 158 ILE A CA 1
ATOM 737 C C . ILE A 1 158 ? 203.248 241.765 323.024 1.00 35.28 158 ILE A C 1
ATOM 738 O O . ILE A 1 158 ? 202.213 241.618 323.671 1.00 35.28 158 ILE A O 1
ATOM 743 N N . ASN A 1 159 ? 204.013 240.735 322.632 1.00 35.86 159 ASN A N 1
ATOM 744 C CA . ASN A 1 159 ? 203.697 239.318 322.860 1.00 35.86 159 ASN A CA 1
ATOM 745 C C . ASN A 1 159 ? 202.361 238.953 322.203 1.00 35.86 159 ASN A C 1
ATOM 746 O O . ASN A 1 159 ? 201.467 238.377 322.821 1.00 35.86 159 ASN A O 1
ATOM 751 N N . GLY A 1 160 ? 202.223 239.311 320.931 1.00 35.85 160 GLY A N 1
ATOM 752 C CA . GLY A 1 160 ? 200.945 239.178 320.260 1.00 35.85 160 GLY A CA 1
ATOM 753 C C . GLY A 1 160 ? 200.911 238.185 319.124 1.00 35.85 160 GLY A C 1
ATOM 754 O O . GLY A 1 160 ? 200.095 238.309 318.210 1.00 35.85 160 GLY A O 1
ATOM 755 N N . LYS A 1 161 ? 201.792 237.194 319.168 1.00 38.87 161 LYS A N 1
ATOM 756 C CA . LYS A 1 161 ? 201.826 236.175 318.131 1.00 38.87 161 LYS A CA 1
ATOM 757 C C . LYS A 1 161 ? 200.914 235.001 318.432 1.00 38.87 161 LYS A C 1
ATOM 758 O O . LYS A 1 161 ? 200.362 234.402 317.504 1.00 38.87 161 LYS A O 1
ATOM 764 N N . GLU A 1 162 ? 200.742 234.661 319.702 1.00 38.75 162 GLU A N 1
ATOM 765 C CA . GLU A 1 162 ? 200.000 233.481 320.101 1.00 38.75 162 GLU A CA 1
ATOM 766 C C . GLU A 1 162 ? 198.812 233.873 320.962 1.00 38.75 162 GLU A C 1
ATOM 767 O O . GLU A 1 162 ? 198.853 234.871 321.685 1.00 38.75 162 GLU A O 1
ATOM 773 N N . PHE A 1 163 ? 197.752 233.075 320.875 1.00 36.44 163 PHE A N 1
ATOM 774 C CA . PHE A 1 163 ? 196.620 233.225 321.772 1.00 36.44 163 PHE A CA 1
ATOM 775 C C . PHE A 1 163 ? 197.008 232.836 323.188 1.00 36.44 163 PHE A C 1
ATOM 776 O O . PHE A 1 163 ? 197.941 232.065 323.414 1.00 36.44 163 PHE A O 1
ATOM 784 N N . GLN A 1 164 ? 196.283 233.387 324.148 1.00 37.64 164 GLN A N 1
ATOM 785 C CA . GLN A 1 164 ? 196.398 232.975 325.534 1.00 37.64 164 GLN A CA 1
ATOM 786 C C . GLN A 1 164 ? 195.027 233.125 326.159 1.00 37.64 164 GLN A C 1
ATOM 787 O O . GLN A 1 164 ? 194.142 233.768 325.598 1.00 37.64 164 GLN A O 1
ATOM 793 N N . GLU A 1 165 ? 194.858 232.529 327.330 1.00 41.02 165 GLU A N 1
ATOM 794 C CA . GLU A 1 165 ? 193.555 232.499 327.968 1.00 41.02 165 GLU A CA 1
ATOM 795 C C . GLU A 1 165 ? 193.161 233.872 328.493 1.00 41.02 165 GLU A C 1
ATOM 796 O O . GLU A 1 165 ? 193.998 234.701 328.844 1.00 41.02 165 GLU A O 1
ATOM 802 N N . SER A 1 166 ? 191.853 234.091 328.567 1.00 40.43 166 SER A N 1
ATOM 803 C CA . SER A 1 166 ? 191.280 235.375 328.941 1.00 40.43 166 SER A CA 1
ATOM 804 C C . SER A 1 166 ? 191.388 235.675 330.428 1.00 40.43 166 SER A C 1
ATOM 805 O O . SER A 1 166 ? 190.911 236.726 330.864 1.00 40.43 166 SER A O 1
ATOM 808 N N . THR A 1 167 ? 191.985 234.787 331.211 1.00 41.01 167 THR A N 1
ATOM 809 C CA . THR A 1 167 ? 192.183 235.009 332.631 1.00 41.01 167 THR A CA 1
ATOM 810 C C . THR A 1 167 ? 193.514 235.694 332.918 1.00 41.01 167 THR A C 1
ATOM 811 O O . THR A 1 167 ? 193.636 236.401 333.925 1.00 41.01 167 THR A O 1
ATOM 815 N N . ILE A 1 168 ? 194.493 235.551 332.029 1.00 39.36 168 ILE A N 1
ATOM 816 C CA . ILE A 1 168 ? 195.825 236.100 332.236 1.00 39.36 168 ILE A CA 1
ATOM 817 C C . ILE A 1 168 ? 196.035 237.310 331.337 1.00 39.36 168 ILE A C 1
ATOM 818 O O . ILE A 1 168 ? 195.461 237.417 330.247 1.00 39.36 168 ILE A O 1
ATOM 823 N N . ASP A 1 169 ? 196.861 238.237 331.815 1.00 37.38 169 ASP A N 1
ATOM 824 C CA . ASP A 1 169 ? 197.247 239.398 331.030 1.00 37.38 169 ASP A CA 1
ATOM 825 C C . ASP A 1 169 ? 198.207 239.001 329.920 1.00 37.38 169 ASP A C 1
ATOM 826 O O . ASP A 1 169 ? 198.758 237.900 329.895 1.00 37.38 169 ASP A O 1
ATOM 831 N N . GLN A 1 170 ? 198.418 239.928 328.995 1.00 33.42 170 GLN A N 1
ATOM 832 C CA . GLN A 1 170 ? 199.364 239.732 327.910 1.00 33.42 170 GLN A CA 1
ATOM 833 C C . GLN A 1 170 ? 200.640 240.536 328.095 1.00 33.42 170 GLN A C 1
ATOM 834 O O . GLN A 1 170 ? 201.737 239.975 328.061 1.00 33.42 170 GLN A O 1
ATOM 840 N N . PHE A 1 171 ? 200.514 241.843 328.287 1.00 34.26 171 PHE A N 1
ATOM 841 C CA . PHE A 1 171 ? 201.663 242.691 328.538 1.00 34.26 171 PHE A CA 1
ATOM 842 C C . PHE A 1 171 ? 201.191 243.896 329.328 1.00 34.26 171 PHE A C 1
ATOM 843 O O . PHE A 1 171 ? 199.994 244.114 329.512 1.00 34.26 171 PHE A O 1
ATOM 851 N N . TRP A 1 172 ? 202.150 244.662 329.824 1.00 36.02 172 TRP A N 1
ATOM 852 C CA . TRP A 1 172 ? 201.888 245.929 330.477 1.00 36.02 172 TRP A CA 1
ATOM 853 C C . TRP A 1 172 ? 202.540 247.029 329.661 1.00 36.02 172 TRP A C 1
ATOM 854 O O . TRP A 1 172 ? 203.529 246.796 328.964 1.00 36.02 172 TRP A O 1
ATOM 865 N N . MET A 1 173 ? 201.984 248.228 329.735 1.00 35.85 173 MET A N 1
ATOM 866 C CA . MET A 1 173 ? 202.632 249.402 329.162 1.00 35.85 173 MET A CA 1
ATOM 867 C C . MET A 1 173 ? 202.901 250.358 330.311 1.00 35.85 173 MET A C 1
ATOM 868 O O . MET A 1 173 ? 201.988 251.030 330.794 1.00 35.85 173 MET A O 1
ATOM 873 N N . LEU A 1 174 ? 204.146 250.412 330.754 1.00 37.13 174 LEU A N 1
ATOM 874 C CA . LEU A 1 174 ? 204.529 251.318 331.819 1.00 37.13 174 LEU A CA 1
ATOM 875 C C . LEU A 1 174 ? 204.793 252.697 331.242 1.00 37.13 174 LEU A C 1
ATOM 876 O O . LEU A 1 174 ? 205.279 252.830 330.119 1.00 37.13 174 LEU A O 1
ATOM 881 N N . TYR A 1 175 ? 204.458 253.726 332.010 1.00 36.49 175 TYR A N 1
ATOM 882 C CA . TYR A 1 175 ? 204.736 255.094 331.613 1.00 36.49 175 TYR A CA 1
ATOM 883 C C . TYR A 1 175 ? 205.204 255.872 332.828 1.00 36.49 175 TYR A C 1
ATOM 884 O O . TYR A 1 175 ? 204.747 255.635 333.947 1.00 36.49 175 TYR A O 1
ATOM 893 N N . LYS A 1 176 ? 206.128 256.798 332.599 1.00 38.55 176 LYS A N 1
ATOM 894 C CA . LYS A 1 176 ? 206.599 257.668 333.666 1.00 38.55 176 LYS A CA 1
ATOM 895 C C . LYS A 1 176 ? 206.852 259.049 333.095 1.00 38.55 176 LYS A C 1
ATOM 896 O O . LYS A 1 176 ? 207.612 259.187 332.137 1.00 38.55 176 LYS A O 1
ATOM 902 N N . ALA A 1 177 ? 206.248 260.071 333.701 1.00 39.77 177 ALA A N 1
ATOM 903 C CA . ALA A 1 177 ? 206.240 261.382 333.067 1.00 39.77 177 ALA A CA 1
ATOM 904 C C . ALA A 1 177 ? 207.560 262.124 333.231 1.00 39.77 177 ALA A C 1
ATOM 905 O O . ALA A 1 177 ? 207.982 262.817 332.301 1.00 39.77 177 ALA A O 1
ATOM 907 N N . ASN A 1 178 ? 208.208 261.999 334.397 1.00 41.75 178 ASN A N 1
ATOM 908 C CA . ASN A 1 178 ? 209.523 262.605 334.692 1.00 41.75 178 ASN A CA 1
ATOM 909 C C . ASN A 1 178 ? 209.549 264.115 334.471 1.00 41.75 178 ASN A C 1
ATOM 910 O O . ASN A 1 178 ? 210.488 264.663 333.898 1.00 41.75 178 ASN A O 1
ATOM 915 N N . GLY A 1 179 ? 208.490 264.787 334.914 1.00 44.55 179 GLY A N 1
ATOM 916 C CA . GLY A 1 179 ? 208.463 266.226 335.013 1.00 44.55 179 GLY A CA 1
ATOM 917 C C . GLY A 1 179 ? 208.374 266.626 336.475 1.00 44.55 179 GLY A C 1
ATOM 918 O O . GLY A 1 179 ? 208.149 265.808 337.362 1.00 44.55 179 GLY A O 1
ATOM 919 N N . THR A 1 180 ? 208.557 267.919 336.714 1.00 46.78 180 THR A N 1
ATOM 920 C CA . THR A 1 180 ? 208.659 268.393 338.088 1.00 46.78 180 THR A CA 1
ATOM 921 C C . THR A 1 180 ? 207.287 268.658 338.693 1.00 46.78 180 THR A C 1
ATOM 922 O O . THR A 1 180 ? 206.971 268.160 339.778 1.00 46.78 180 THR A O 1
ATOM 926 N N . THR A 1 181 ? 206.462 269.431 338.003 1.00 46.46 181 THR A N 1
ATOM 927 C CA . THR A 1 181 ? 205.199 269.890 338.549 1.00 46.46 181 THR A CA 1
ATOM 928 C C . THR A 1 181 ? 204.098 268.863 338.321 1.00 46.46 181 THR A C 1
ATOM 929 O O . THR A 1 181 ? 204.250 267.897 337.575 1.00 46.46 181 THR A O 1
ATOM 933 N N . THR A 1 182 ? 202.967 269.089 338.988 1.00 45.11 182 THR A N 1
ATOM 934 C CA . THR A 1 182 ? 201.761 268.295 338.800 1.00 45.11 182 THR A CA 1
ATOM 935 C C . THR A 1 182 ? 200.809 268.911 337.783 1.00 45.11 182 THR A C 1
ATOM 936 O O . THR A 1 182 ? 199.596 268.675 337.845 1.00 45.11 182 THR A O 1
ATOM 940 N N . ASP A 1 183 ? 201.335 269.683 336.836 1.00 45.33 183 ASP A N 1
ATOM 941 C CA . ASP A 1 183 ? 200.528 270.317 335.809 1.00 45.33 183 ASP A CA 1
ATOM 942 C C . ASP A 1 183 ? 200.000 269.278 334.830 1.00 45.33 183 ASP A C 1
ATOM 943 O O . ASP A 1 183 ? 200.483 268.149 334.770 1.00 45.33 183 ASP A O 1
ATOM 948 N N . THR A 1 184 ? 198.993 269.671 334.057 1.00 42.33 184 THR A N 1
ATOM 949 C CA . THR A 1 184 ? 198.379 268.744 333.120 1.00 42.33 184 THR A CA 1
ATOM 950 C C . THR A 1 184 ? 199.314 268.489 331.952 1.00 42.33 184 THR A C 1
ATOM 951 O O . THR A 1 184 ? 199.936 269.411 331.424 1.00 42.33 184 THR A O 1
ATOM 955 N N . ALA A 1 185 ? 199.427 267.226 331.561 1.00 39.59 185 ALA A N 1
ATOM 956 C CA . ALA A 1 185 ? 200.212 266.849 330.398 1.00 39.59 185 ALA A CA 1
ATOM 957 C C . ALA A 1 185 ? 199.359 266.505 329.196 1.00 39.59 185 ALA A C 1
ATOM 958 O O . ALA A 1 185 ? 199.594 267.040 328.121 1.00 39.59 185 ALA A O 1
ATOM 960 N N . GLY A 1 186 ? 198.362 265.644 329.348 1.00 36.34 186 GLY A N 1
ATOM 961 C CA . GLY A 1 186 ? 197.539 265.268 328.221 1.00 36.34 186 GLY A CA 1
ATOM 962 C C . GLY A 1 186 ? 196.728 264.019 328.465 1.00 36.34 186 GLY A C 1
ATOM 963 O O . GLY A 1 186 ? 196.160 263.849 329.544 1.00 36.34 186 GLY A O 1
ATOM 964 N N . GLN A 1 187 ? 196.658 263.147 327.465 1.00 36.59 187 GLN A N 1
ATOM 965 C CA . GLN A 1 187 ? 195.997 261.860 327.609 1.00 36.59 187 GLN A CA 1
ATOM 966 C C . GLN A 1 187 ? 196.538 260.920 326.547 1.00 36.59 187 GLN A C 1
ATOM 967 O O . GLN A 1 187 ? 197.092 261.355 325.534 1.00 36.59 187 GLN A O 1
ATOM 973 N N . PHE A 1 188 ? 196.378 259.624 326.791 1.00 35.20 188 PHE A N 1
ATOM 974 C CA . PHE A 1 188 ? 196.649 258.615 325.780 1.00 35.20 188 PHE A CA 1
ATOM 975 C C . PHE A 1 188 ? 195.346 258.228 325.102 1.00 35.20 188 PHE A C 1
ATOM 976 O O . PHE A 1 188 ? 194.332 258.038 325.769 1.00 35.20 188 PHE A O 1
ATOM 984 N N . ILE A 1 189 ? 195.378 258.125 323.783 1.00 33.93 189 ILE A N 1
ATOM 985 C CA . ILE A 1 189 ? 194.325 257.502 322.999 1.00 33.93 189 ILE A CA 1
ATOM 986 C C . ILE A 1 189 ? 194.934 256.239 322.416 1.00 33.93 189 ILE A C 1
ATOM 987 O O . ILE A 1 189 ? 195.802 256.307 321.536 1.00 33.93 189 ILE A O 1
ATOM 9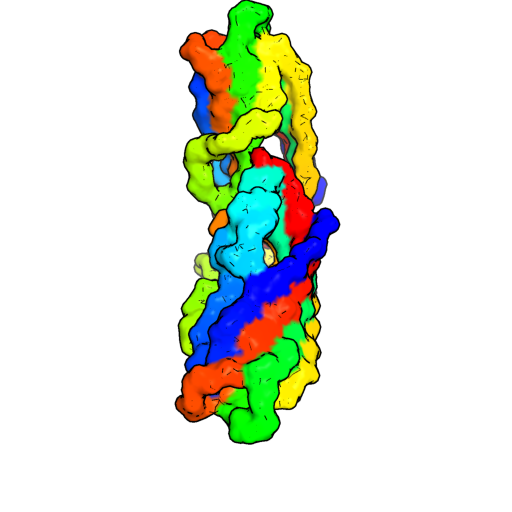92 N N . ILE A 1 190 ? 194.505 255.087 322.918 1.00 33.05 190 ILE A N 1
ATOM 993 C CA . ILE A 1 190 ? 195.100 253.804 322.579 1.00 33.05 190 ILE A CA 1
ATOM 994 C C . ILE A 1 190 ? 194.121 253.037 321.704 1.00 33.05 190 ILE A C 1
ATOM 995 O O . ILE A 1 190 ? 192.934 252.930 322.034 1.00 33.05 190 ILE A O 1
ATOM 1000 N N . THR A 1 191 ? 194.618 252.521 320.584 1.00 33.30 191 THR A N 1
ATOM 1001 C CA . THR A 1 191 ? 193.827 251.792 319.599 1.00 33.30 191 THR A CA 1
ATOM 1002 C C . THR A 1 191 ? 194.420 250.395 319.472 1.00 33.30 191 THR A C 1
ATOM 1003 O O . THR A 1 191 ? 195.468 250.218 318.846 1.00 33.30 191 THR A O 1
ATOM 1007 N N . MET A 1 192 ? 193.761 249.400 320.052 1.00 33.74 192 MET A N 1
ATOM 1008 C CA . MET A 1 192 ? 194.265 248.038 320.034 1.00 33.74 192 MET A CA 1
ATOM 1009 C C . MET A 1 192 ? 193.407 247.147 319.149 1.00 33.74 192 MET A C 1
ATOM 1010 O O . MET A 1 192 ? 192.193 247.321 319.047 1.00 33.74 192 MET A O 1
ATOM 1015 N N . SER A 1 193 ? 194.064 246.200 318.491 1.00 33.17 193 SER A N 1
ATOM 1016 C CA . SER A 1 193 ? 193.413 245.228 317.626 1.00 33.17 193 SER A CA 1
ATOM 1017 C C . SER A 1 193 ? 193.515 243.862 318.281 1.00 33.17 193 SER A C 1
ATOM 1018 O O . SER A 1 193 ? 194.614 243.318 318.407 1.00 33.17 193 SER A O 1
ATOM 1021 N N . VAL A 1 194 ? 192.382 243.307 318.692 1.00 34.03 194 VAL A N 1
ATOM 1022 C CA . VAL A 1 194 ? 192.366 242.012 319.353 1.00 34.03 194 VAL A CA 1
ATOM 1023 C C . VAL A 1 194 ? 191.781 240.973 318.408 1.00 34.03 194 VAL A C 1
ATOM 1024 O O . VAL A 1 194 ? 191.001 241.284 317.501 1.00 34.03 194 VAL A O 1
ATOM 1028 N N . SER A 1 195 ? 192.206 239.731 318.606 1.00 34.72 195 SER A N 1
ATOM 1029 C CA . SER A 1 195 ? 191.640 238.562 317.956 1.00 34.72 195 SER A CA 1
ATOM 1030 C C . SER A 1 195 ? 191.123 237.636 319.040 1.00 34.72 195 SER A C 1
ATOM 1031 O O . SER A 1 195 ? 191.746 237.506 320.094 1.00 34.72 195 SER A O 1
ATOM 1034 N N . LEU A 1 196 ? 189.966 237.020 318.795 1.00 38.13 196 LEU A N 1
ATOM 1035 C CA . LEU A 1 196 ? 189.347 236.113 319.796 1.00 38.13 196 LEU A CA 1
ATOM 1036 C C . LEU A 1 196 ? 189.143 234.736 319.163 1.00 38.13 196 LEU A C 1
ATOM 1037 O O . LEU A 1 196 ? 189.183 234.654 317.925 1.00 38.13 196 LEU A O 1
ATOM 1042 N N . MET A 1 197 ? 188.929 233.710 319.992 1.00 41.58 197 MET A N 1
ATOM 1043 C CA . MET A 1 197 ? 188.686 232.325 319.504 1.00 41.58 197 MET A CA 1
ATOM 1044 C C . MET A 1 197 ? 188.178 231.461 320.663 1.00 41.58 197 MET A C 1
ATOM 1045 O O . MET A 1 197 ? 188.572 231.745 321.808 1.00 41.58 197 MET A O 1
ATOM 1050 N N . THR A 1 198 ? 187.333 230.469 320.351 1.00 43.16 198 THR A N 1
ATOM 1051 C CA . THR A 1 198 ? 186.730 229.507 321.322 1.00 43.16 198 THR A CA 1
ATOM 1052 C C . THR A 1 198 ? 185.802 230.245 322.294 1.00 43.16 198 THR A C 1
ATOM 1053 O O . THR A 1 198 ? 186.261 230.586 323.398 1.00 43.16 198 THR A O 1
ATOM 1057 N N . ALA A 1 199 ? 184.533 230.425 321.909 1.00 41.54 199 ALA A N 1
ATOM 1058 C CA . ALA A 1 199 ? 183.575 231.161 322.717 1.00 41.54 199 ALA A CA 1
ATOM 1059 C C . ALA A 1 199 ? 183.365 230.504 324.078 1.00 41.54 199 ALA A C 1
ATOM 1060 O O . ALA A 1 199 ? 183.753 229.362 324.323 1.00 41.54 199 ALA A O 1
ATOM 1062 N N . LYS A 1 200 ? 182.733 231.254 324.969 1.00 41.97 200 LYS A N 1
ATOM 1063 C CA . LYS A 1 200 ? 182.573 230.837 326.351 1.00 41.97 200 LYS A CA 1
ATOM 1064 C C . LYS A 1 200 ? 181.244 231.331 326.910 1.00 41.97 200 LYS A C 1
ATOM 1065 O O . LYS A 1 200 ? 180.767 232.405 326.548 1.00 41.97 200 LYS A O 1
ATOM 1071 N N . PHE B 1 55 ? 210.710 204.807 318.666 1.00 55.54 55 PHE C N 1
ATOM 1072 C CA . PHE B 1 55 ? 211.018 205.922 319.548 1.00 55.54 55 PHE C CA 1
ATOM 1073 C C . PHE B 1 55 ? 212.462 206.361 319.415 1.00 55.54 55 PHE C C 1
ATOM 1074 O O . PHE B 1 55 ? 213.326 205.886 320.147 1.00 55.54 55 PHE C O 1
ATOM 1082 N N . ARG B 1 56 ? 212.718 207.267 318.479 1.00 59.21 56 ARG C N 1
ATOM 1083 C CA . ARG B 1 56 ? 214.030 207.875 318.380 1.00 59.21 56 ARG C CA 1
ATOM 1084 C C . ARG B 1 56 ? 214.263 208.778 319.589 1.00 59.21 56 ARG C C 1
ATOM 1085 O O . ARG B 1 56 ? 213.312 209.328 320.149 1.00 59.21 56 ARG C O 1
ATOM 1093 N N . PRO B 1 57 ? 215.517 208.920 320.034 1.00 55.70 57 PRO C N 1
ATOM 1094 C CA . PRO B 1 57 ? 215.787 209.777 321.201 1.00 55.70 57 PRO C CA 1
ATOM 1095 C C . PRO B 1 57 ? 215.562 211.257 320.947 1.00 55.70 57 PRO C C 1
ATOM 1096 O O . PRO B 1 57 ? 215.438 212.020 321.912 1.00 55.70 57 PRO C O 1
ATOM 1100 N N . THR B 1 58 ? 215.515 211.691 319.688 1.00 54.94 58 THR C N 1
ATOM 1101 C CA . THR B 1 58 ? 215.102 213.055 319.393 1.00 54.94 58 THR C CA 1
ATOM 1102 C C . THR B 1 58 ? 213.595 213.242 319.530 1.00 54.94 58 THR C C 1
ATOM 1103 O O . THR B 1 58 ? 213.135 214.381 319.653 1.00 54.94 58 THR C O 1
ATOM 1107 N N . GLY B 1 59 ? 212.827 212.161 319.521 1.00 54.12 59 GLY C N 1
ATOM 1108 C CA . GLY B 1 59 ? 211.394 212.211 319.725 1.00 54.12 59 GLY C CA 1
ATOM 1109 C C . GLY B 1 59 ? 210.620 211.672 318.536 1.00 54.12 59 GLY C C 1
ATOM 1110 O O . GLY B 1 59 ? 211.139 211.504 317.434 1.00 54.12 59 GLY C O 1
ATOM 1111 N N . GLY B 1 60 ? 209.337 211.410 318.793 1.00 48.20 60 GLY C N 1
ATOM 1112 C CA . GLY B 1 60 ? 208.455 210.870 317.777 1.00 48.20 60 GLY C CA 1
ATOM 1113 C C . GLY B 1 60 ? 207.018 211.291 317.996 1.00 48.20 60 GLY C C 1
ATOM 1114 O O . GLY B 1 60 ? 206.669 211.902 319.007 1.00 48.20 60 GLY C O 1
ATOM 1115 N N . THR B 1 61 ? 206.184 210.947 317.020 1.00 47.24 61 THR C N 1
ATOM 1116 C CA . THR B 1 61 ? 204.761 211.262 317.015 1.00 47.24 61 THR C CA 1
ATOM 1117 C C . THR B 1 61 ? 203.947 209.979 317.062 1.00 47.24 61 THR C C 1
ATOM 1118 O O . THR B 1 61 ? 204.108 209.119 316.198 1.00 47.24 61 THR C O 1
ATOM 1122 N N . GLU B 1 62 ? 203.065 209.844 318.053 1.00 45.80 62 GLU C N 1
ATOM 1123 C CA . GLU B 1 62 ? 202.227 208.656 318.142 1.00 45.80 62 GLU C CA 1
ATOM 1124 C C . GLU B 1 62 ? 200.792 209.028 318.477 1.00 45.80 62 GLU C C 1
ATOM 1125 O O . GLU B 1 62 ? 200.488 210.158 318.858 1.00 45.80 62 GLU C O 1
ATOM 1131 N N . VAL B 1 63 ? 199.906 208.046 318.322 1.00 37.07 63 VAL C N 1
ATOM 1132 C CA . VAL B 1 63 ? 198.466 208.216 318.468 1.00 37.07 63 VAL C CA 1
ATOM 1133 C C . VAL B 1 63 ? 197.986 207.306 319.588 1.00 37.07 63 VAL C C 1
ATOM 1134 O O . VAL B 1 63 ? 198.252 206.102 319.569 1.00 37.07 63 VAL C O 1
ATOM 1138 N N . PHE B 1 64 ? 197.279 207.878 320.554 1.00 35.63 64 PHE C N 1
ATOM 1139 C CA . PHE B 1 64 ? 196.711 207.134 321.666 1.00 35.63 64 PHE C CA 1
ATOM 1140 C C . PHE B 1 64 ? 195.194 207.150 321.583 1.00 35.63 64 PHE C C 1
ATOM 1141 O O . PHE B 1 64 ? 194.592 208.184 321.287 1.00 35.63 64 PHE C O 1
ATOM 1149 N N . VAL B 1 65 ? 194.579 206.002 321.840 1.00 34.32 65 VAL C N 1
ATOM 1150 C CA . VAL B 1 65 ? 193.129 205.877 321.905 1.00 34.32 65 VAL C CA 1
ATOM 1151 C C . VAL B 1 65 ? 192.775 205.394 323.299 1.00 34.32 65 VAL C C 1
ATOM 1152 O O . VAL B 1 65 ? 193.196 204.306 323.707 1.00 34.32 65 VAL C O 1
ATOM 1156 N N . PHE B 1 66 ? 192.014 206.196 324.033 1.00 33.29 66 PHE C N 1
ATOM 1157 C CA . PHE B 1 66 ? 191.601 205.821 325.374 1.00 33.29 66 PHE C CA 1
ATOM 1158 C C . PHE B 1 66 ? 190.121 206.125 325.533 1.00 33.29 66 PHE C C 1
ATOM 1159 O O . PHE B 1 66 ? 189.483 206.680 324.640 1.00 33.29 66 PHE C O 1
ATOM 1167 N N . SER B 1 67 ? 189.569 205.753 326.680 1.00 33.32 67 SER C N 1
ATOM 1168 C CA . SER B 1 67 ? 188.138 205.875 326.896 1.00 33.32 67 SER C CA 1
ATOM 1169 C C . SER B 1 67 ? 187.843 206.470 328.260 1.00 33.32 67 SER C C 1
ATOM 1170 O O . SER B 1 67 ? 188.512 206.155 329.246 1.00 33.32 67 SER C O 1
ATOM 1173 N N . VAL B 1 68 ? 186.835 207.333 328.303 1.00 33.71 68 VAL C N 1
ATOM 1174 C CA . VAL B 1 68 ? 186.263 207.833 329.545 1.00 33.71 68 VAL C CA 1
ATOM 1175 C C . VAL B 1 68 ? 184.952 207.089 329.742 1.00 33.71 68 VAL C C 1
ATOM 1176 O O . VAL B 1 68 ? 184.005 207.271 328.972 1.00 33.71 68 VAL C O 1
ATOM 1180 N N . ASP B 1 69 ? 184.899 206.252 330.769 1.00 36.61 69 ASP C N 1
ATOM 1181 C CA . ASP B 1 69 ? 183.888 205.219 330.915 1.00 36.61 69 ASP C CA 1
ATOM 1182 C C . ASP B 1 69 ? 182.883 205.590 331.993 1.00 36.61 69 ASP C C 1
ATOM 1183 O O . ASP B 1 69 ? 183.095 206.523 332.771 1.00 36.61 69 ASP C O 1
ATOM 1188 N N . ASN B 1 70 ? 181.790 204.814 332.019 1.00 35.57 70 ASN C N 1
ATOM 1189 C CA . ASN B 1 70 ? 180.756 204.844 333.063 1.00 35.57 70 ASN C CA 1
ATOM 1190 C C . ASN B 1 70 ? 180.148 206.233 333.212 1.00 35.57 70 ASN C C 1
ATOM 1191 O O . ASN B 1 70 ? 180.032 206.779 334.309 1.00 35.57 70 ASN C O 1
ATOM 1196 N N . LEU B 1 71 ? 179.762 206.797 332.082 1.00 34.12 71 LEU C N 1
ATOM 1197 C CA . LEU B 1 71 ? 179.353 208.187 331.993 1.00 34.12 71 LEU C CA 1
ATOM 1198 C C . LEU B 1 71 ? 177.846 208.229 332.200 1.00 34.12 71 LEU C C 1
ATOM 1199 O O . LEU B 1 71 ? 177.089 207.737 331.361 1.00 34.12 71 LEU C O 1
ATOM 1204 N N . LYS B 1 72 ? 177.407 208.780 333.325 1.00 34.67 72 LYS C N 1
ATOM 1205 C CA . LYS B 1 72 ? 175.993 208.778 333.662 1.00 34.67 72 LYS C CA 1
ATOM 1206 C C . LYS B 1 72 ? 175.313 209.967 332.991 1.00 34.67 72 LYS C C 1
ATOM 1207 O O . LYS B 1 72 ? 175.935 210.725 332.245 1.00 34.67 72 LYS C O 1
ATOM 1213 N N . ALA B 1 73 ? 174.026 210.151 333.254 1.00 33.66 73 ALA C N 1
ATOM 1214 C CA . ALA B 1 73 ? 173.283 211.255 332.666 1.00 33.66 73 ALA C CA 1
ATOM 1215 C C . ALA B 1 73 ? 173.374 212.533 333.481 1.00 33.66 73 ALA C C 1
ATOM 1216 O O . ALA B 1 73 ? 172.792 213.539 333.080 1.00 33.66 73 ALA C O 1
ATOM 1218 N N . ASN B 1 74 ? 174.076 212.528 334.610 1.00 33.56 74 ASN C N 1
ATOM 1219 C CA . ASN B 1 74 ? 174.353 213.758 335.339 1.00 33.56 74 ASN C CA 1
ATOM 1220 C C . ASN B 1 74 ? 175.838 213.891 335.656 1.00 33.56 74 ASN C C 1
ATOM 1221 O O . ASN B 1 74 ? 176.216 214.558 336.620 1.00 33.56 74 ASN C O 1
ATOM 1226 N N . SER B 1 75 ? 176.687 213.260 334.853 1.00 33.91 75 SER C N 1
ATOM 1227 C CA . SER B 1 75 ? 178.118 213.258 335.105 1.00 33.91 75 SER C CA 1
ATOM 1228 C C . SER B 1 75 ? 178.745 214.565 334.653 1.00 33.91 75 SER C C 1
ATOM 1229 O O . SER B 1 75 ? 178.502 215.032 333.539 1.00 33.91 75 SER C O 1
ATOM 1232 N N . SER B 1 76 ? 179.562 215.146 335.519 1.00 33.71 76 SER C N 1
ATOM 1233 C CA . SER B 1 76 ? 180.372 216.300 335.180 1.00 33.71 76 SER C CA 1
ATOM 1234 C C . SER B 1 76 ? 181.795 216.031 335.631 1.00 33.71 76 SER C C 1
ATOM 1235 O O . SER B 1 76 ? 182.026 215.295 336.591 1.00 33.71 76 SER C O 1
ATOM 1238 N N . GLY B 1 77 ? 182.749 216.621 334.927 1.00 33.80 77 GLY C N 1
ATOM 1239 C CA . GLY B 1 77 ? 184.134 216.426 335.297 1.00 33.80 77 GLY C CA 1
ATOM 1240 C C . GLY B 1 77 ? 185.052 217.133 334.331 1.00 33.80 77 GLY C C 1
ATOM 1241 O O . GLY B 1 77 ? 184.614 217.889 333.465 1.00 33.80 77 GLY C O 1
ATOM 1242 N N . ALA B 1 78 ? 186.342 216.877 334.503 1.00 33.04 78 ALA C N 1
ATOM 1243 C CA . ALA B 1 78 ? 187.366 217.430 333.637 1.00 33.04 78 ALA C CA 1
ATOM 1244 C C . ALA B 1 78 ? 188.341 216.327 333.276 1.00 33.04 78 ALA C C 1
ATOM 1245 O O . ALA B 1 78 ? 188.749 215.543 334.134 1.00 33.04 78 ALA C O 1
ATOM 1247 N N . ILE B 1 79 ? 188.696 216.263 332.006 1.00 33.29 79 ILE C N 1
ATOM 1248 C CA . ILE B 1 79 ? 189.665 215.303 331.506 1.00 33.29 79 ILE C CA 1
ATOM 1249 C C . ILE B 1 79 ? 190.937 216.101 331.254 1.00 33.29 79 ILE C C 1
ATOM 1250 O O . ILE B 1 79 ? 191.047 216.827 330.260 1.00 33.29 79 ILE C O 1
ATOM 1255 N N . LYS B 1 80 ? 191.891 215.980 332.174 1.00 34.93 80 LYS C N 1
ATOM 1256 C CA . LYS B 1 80 ? 193.028 216.889 332.287 1.00 34.93 80 LYS C CA 1
ATOM 1257 C C . LYS B 1 80 ? 194.187 216.315 331.495 1.00 34.93 80 LYS C C 1
ATOM 1258 O O . LYS B 1 80 ? 194.889 215.435 331.981 1.00 34.93 80 LYS C O 1
ATOM 1264 N N . PHE B 1 81 ? 194.424 216.819 330.289 1.00 34.40 81 PHE C N 1
ATOM 1265 C CA . PHE B 1 81 ? 195.388 216.156 329.423 1.00 34.40 81 PHE C CA 1
ATOM 1266 C C . PHE B 1 81 ? 196.806 216.525 329.830 1.00 34.40 81 PHE C C 1
ATOM 1267 O O . PHE B 1 81 ? 197.081 217.659 330.222 1.00 34.40 81 PHE C O 1
ATOM 1275 N N . GLY B 1 82 ? 197.710 215.559 329.722 1.00 36.51 82 GLY C N 1
ATOM 1276 C CA . GLY B 1 82 ? 199.080 215.752 330.122 1.00 36.51 82 GLY C CA 1
ATOM 1277 C C . GLY B 1 82 ? 199.544 214.663 331.062 1.00 36.51 82 GLY C C 1
ATOM 1278 O O . GLY B 1 82 ? 199.162 213.499 330.930 1.00 36.51 82 GLY C O 1
ATOM 1279 N N . PRO B 1 83 ? 200.391 215.017 332.031 1.00 39.15 83 PRO C N 1
ATOM 1280 C CA . PRO B 1 83 ? 200.811 214.027 333.030 1.00 39.15 83 PRO C CA 1
ATOM 1281 C C . PRO B 1 83 ? 199.721 213.638 334.008 1.00 39.15 83 PRO C C 1
ATOM 1282 O O . PRO B 1 83 ? 199.849 212.597 334.663 1.00 39.15 83 PRO C O 1
ATOM 1286 N N . SER B 1 84 ? 198.662 214.432 334.140 1.00 37.38 84 SER C N 1
ATOM 1287 C CA . SER B 1 84 ? 197.550 214.106 335.019 1.00 37.38 84 SER C CA 1
ATOM 1288 C C . SER B 1 84 ? 196.401 213.446 334.271 1.00 37.38 84 SER C C 1
ATOM 1289 O O . SER B 1 84 ? 195.267 213.447 334.758 1.00 37.38 84 SER C O 1
ATOM 1292 N N . LEU B 1 85 ? 196.680 212.866 333.106 1.00 36.58 85 LEU C N 1
ATOM 1293 C CA . LEU B 1 85 ? 195.659 212.263 332.255 1.00 36.58 85 LEU C CA 1
ATOM 1294 C C . LEU B 1 85 ? 195.588 210.780 332.594 1.00 36.58 85 LEU C C 1
ATOM 1295 O O . LEU B 1 85 ? 196.133 209.918 331.908 1.00 36.58 85 LEU C O 1
ATOM 1300 N N . SER B 1 86 ? 194.894 210.488 333.692 1.00 37.81 86 SER C N 1
ATOM 1301 C CA . SER B 1 86 ? 194.859 209.149 334.260 1.00 37.81 86 SER C CA 1
ATOM 1302 C C . SER B 1 86 ? 194.039 208.162 333.445 1.00 37.81 86 SER C C 1
ATOM 1303 O O . SER B 1 86 ? 194.141 206.956 333.686 1.00 37.81 86 SER C O 1
ATOM 1306 N N . GLN B 1 87 ? 193.235 208.630 332.493 1.00 37.43 87 GLN C N 1
ATOM 1307 C CA . GLN B 1 87 ? 192.452 207.724 331.668 1.00 37.43 87 GLN C CA 1
ATOM 1308 C C . GLN B 1 87 ? 193.281 207.044 330.588 1.00 37.43 87 GLN C C 1
ATOM 1309 O O . GLN B 1 87 ? 192.798 206.095 329.966 1.00 37.43 87 GLN C O 1
ATOM 1315 N N . CYS B 1 88 ? 194.505 207.509 330.341 1.00 37.83 88 CYS C N 1
ATOM 1316 C CA . CYS B 1 88 ? 195.452 206.844 329.447 1.00 37.83 88 CYS C CA 1
ATOM 1317 C C . CYS B 1 88 ? 196.782 206.762 330.176 1.00 37.83 88 CYS C C 1
ATOM 1318 O O . CYS B 1 88 ? 197.586 207.704 330.120 1.00 37.83 88 CYS C O 1
ATOM 1321 N N . PRO B 1 89 ? 197.055 205.661 330.885 1.00 39.41 89 PRO C N 1
ATOM 1322 C CA . PRO B 1 89 ? 198.349 205.519 331.566 1.00 39.41 89 PRO C CA 1
ATOM 1323 C C . PRO B 1 89 ? 199.520 205.347 330.621 1.00 39.41 89 PRO C C 1
ATOM 1324 O O . PRO B 1 89 ? 200.665 205.541 331.048 1.00 39.41 89 PRO C O 1
ATOM 1328 N N . ALA B 1 90 ? 199.270 204.999 329.357 1.00 38.24 90 ALA C N 1
ATOM 1329 C CA . ALA B 1 90 ? 200.326 204.941 328.359 1.00 38.24 90 ALA C CA 1
ATOM 1330 C C . ALA B 1 90 ? 200.902 206.312 328.042 1.00 38.24 90 ALA C C 1
ATOM 1331 O O . ALA B 1 90 ? 202.032 206.394 327.556 1.00 38.24 90 ALA C O 1
ATOM 1333 N N . LEU B 1 91 ? 200.154 207.385 328.290 1.00 39.68 91 LEU C N 1
ATOM 1334 C CA . LEU B 1 91 ? 200.702 208.732 328.240 1.00 39.68 91 LEU C CA 1
ATOM 1335 C C . LEU B 1 91 ? 201.099 209.246 329.614 1.00 39.68 91 LEU C C 1
ATOM 1336 O O . LEU B 1 91 ? 202.188 209.790 329.766 1.00 39.68 91 LEU C O 1
ATOM 1341 N N . SER B 1 92 ? 200.244 209.064 330.621 1.00 42.32 92 SER C N 1
ATOM 1342 C CA . SER B 1 92 ? 200.497 209.624 331.945 1.00 42.32 92 SER C CA 1
ATOM 1343 C C . SER B 1 92 ? 201.665 208.933 332.638 1.00 42.32 92 SER C C 1
ATOM 1344 O O . SER B 1 92 ? 202.694 209.558 332.917 1.00 42.32 92 SER C O 1
ATOM 1347 N N . ASP B 1 93 ? 201.528 207.638 332.924 1.00 47.42 93 ASP C N 1
ATOM 1348 C CA . ASP B 1 93 ? 202.580 206.860 333.565 1.00 47.42 93 ASP C CA 1
ATOM 1349 C C . ASP B 1 93 ? 203.406 206.094 332.549 1.00 47.42 93 ASP C C 1
ATOM 1350 O O . ASP B 1 93 ? 203.908 205.005 332.836 1.00 47.42 93 ASP C O 1
ATOM 1355 N N . GLY B 1 94 ? 203.558 206.659 331.365 1.00 43.64 94 GLY C N 1
ATOM 1356 C CA . GLY B 1 94 ? 204.062 205.951 330.217 1.00 43.64 94 GLY C CA 1
ATOM 1357 C C . GLY B 1 94 ? 205.116 206.751 329.499 1.00 43.64 94 GLY C C 1
ATOM 1358 O O . GLY B 1 94 ? 206.179 207.039 330.052 1.00 43.64 94 GLY C O 1
ATOM 1359 N N . ILE B 1 95 ? 204.824 207.090 328.243 1.00 43.58 95 ILE C N 1
ATOM 1360 C CA . ILE B 1 95 ? 205.796 207.710 327.361 1.00 43.58 95 ILE C CA 1
ATOM 1361 C C . ILE B 1 95 ? 206.197 209.120 327.811 1.00 43.58 95 ILE C C 1
ATOM 1362 O O . ILE B 1 95 ? 207.290 209.580 327.462 1.00 43.58 95 ILE C O 1
ATOM 1367 N N . LEU B 1 96 ? 205.388 209.802 328.631 1.00 42.75 96 LEU C N 1
ATOM 1368 C CA . LEU B 1 96 ? 205.800 211.106 329.139 1.00 42.75 96 LEU C CA 1
ATOM 1369 C C . LEU B 1 96 ? 206.855 211.002 330.226 1.00 42.75 96 LEU C C 1
ATOM 1370 O O . LEU B 1 96 ? 207.487 212.009 330.556 1.00 42.75 96 LEU C O 1
ATOM 1375 N N . LYS B 1 97 ? 207.051 209.819 330.798 1.00 48.08 97 LYS C N 1
ATOM 1376 C CA . LYS B 1 97 ? 208.176 209.596 331.691 1.00 48.08 97 LYS C CA 1
ATOM 1377 C C . LYS B 1 97 ? 209.486 209.402 330.943 1.00 48.08 97 LYS C C 1
ATOM 1378 O O . LYS B 1 97 ? 210.541 209.361 331.582 1.00 48.08 97 LYS C O 1
ATOM 1384 N N . SER B 1 98 ? 209.452 209.282 329.617 1.00 45.96 98 SER C N 1
ATOM 1385 C CA . SER B 1 98 ? 210.659 209.042 328.843 1.00 45.96 98 SER C CA 1
ATOM 1386 C C . SER B 1 98 ? 210.969 210.165 327.866 1.00 45.96 98 SER C C 1
ATOM 1387 O O . SER B 1 98 ? 211.762 209.963 326.944 1.00 45.96 98 SER C O 1
ATOM 1390 N N . TYR B 1 99 ? 210.365 211.336 328.039 1.00 45.03 99 TYR C N 1
ATOM 1391 C CA . TYR B 1 99 ? 210.631 212.481 327.182 1.00 45.03 99 TYR C CA 1
ATOM 1392 C C . TYR B 1 99 ? 210.489 213.750 328.007 1.00 45.03 99 TYR C C 1
ATOM 1393 O O . TYR B 1 99 ? 209.751 213.781 328.992 1.00 45.03 99 TYR C O 1
ATOM 1402 N N . HIS B 1 100 ? 211.208 214.798 327.600 1.00 44.41 100 HIS C N 1
ATOM 1403 C CA . HIS B 1 100 ? 211.081 216.082 328.283 1.00 44.41 100 HIS C CA 1
ATOM 1404 C C . HIS B 1 100 ? 209.886 216.873 327.776 1.00 44.41 100 HIS C C 1
ATOM 1405 O O . HIS B 1 100 ? 209.042 217.307 328.564 1.00 44.41 100 HIS C O 1
ATOM 1412 N N . ARG B 1 101 ? 209.805 217.080 326.471 1.00 39.92 101 ARG C N 1
ATOM 1413 C CA . ARG B 1 101 ? 208.831 217.981 325.887 1.00 39.92 101 ARG C CA 1
ATOM 1414 C C . ARG B 1 101 ? 207.809 217.213 325.063 1.00 39.92 101 ARG C C 1
ATOM 1415 O O . ARG B 1 101 ? 208.125 216.194 324.446 1.00 39.92 101 ARG C O 1
ATOM 1423 N N . TYR B 1 102 ? 206.576 217.713 325.062 1.00 36.98 102 TYR C N 1
ATOM 1424 C CA . TYR B 1 102 ? 205.504 217.086 324.307 1.00 36.98 102 TYR C CA 1
ATOM 1425 C C . TYR B 1 102 ? 204.524 218.152 323.854 1.00 36.98 102 TYR C C 1
ATOM 1426 O O . TYR B 1 102 ? 204.472 219.250 324.406 1.00 36.98 102 TYR C O 1
ATOM 1435 N N . LYS B 1 103 ? 203.727 217.803 322.854 1.00 34.62 103 LYS C N 1
ATOM 1436 C CA . LYS B 1 103 ? 202.546 218.582 322.526 1.00 34.62 103 LYS C CA 1
ATOM 1437 C C . LYS B 1 103 ? 201.492 217.626 321.997 1.00 34.62 103 LYS C C 1
ATOM 1438 O O . LYS B 1 103 ? 201.818 216.640 321.338 1.00 34.62 103 LYS C O 1
ATOM 1444 N N . ILE B 1 104 ? 200.235 217.889 322.327 1.00 31.35 104 ILE C N 1
ATOM 1445 C CA . ILE B 1 104 ? 199.129 217.099 321.805 1.00 31.35 104 ILE C CA 1
ATOM 1446 C C . ILE B 1 104 ? 198.598 217.833 320.583 1.00 31.35 104 ILE C C 1
ATOM 1447 O O . ILE B 1 104 ? 198.047 218.927 320.697 1.00 31.35 104 ILE C O 1
ATOM 1452 N N . THR B 1 105 ? 198.778 217.234 319.410 1.00 33.26 105 THR C N 1
ATOM 1453 C CA . THR B 1 105 ? 198.554 217.950 318.163 1.00 33.26 105 THR C CA 1
ATOM 1454 C C . THR B 1 105 ? 197.072 218.097 317.845 1.00 33.26 105 THR C C 1
ATOM 1455 O O . THR B 1 105 ? 196.625 219.181 317.473 1.00 33.26 105 THR C O 1
ATOM 1459 N N . SER B 1 106 ? 196.291 217.034 317.988 1.00 33.69 106 SER C N 1
ATOM 1460 C CA . SER B 1 106 ? 194.855 217.129 317.776 1.00 33.69 106 SER C CA 1
ATOM 1461 C C . SER B 1 106 ? 194.189 216.031 318.576 1.00 33.69 106 SER C C 1
ATOM 1462 O O . SER B 1 106 ? 194.787 214.982 318.818 1.00 33.69 106 SER C O 1
ATOM 1465 N N . ILE B 1 107 ? 192.954 216.281 319.010 1.00 32.89 107 ILE C N 1
ATOM 1466 C CA . ILE B 1 107 ? 192.192 215.243 319.692 1.00 32.89 107 ILE C CA 1
ATOM 1467 C C . ILE B 1 107 ? 190.869 215.070 318.966 1.00 32.89 107 ILE C C 1
ATOM 1468 O O . ILE B 1 107 ? 190.348 216.004 318.353 1.00 32.89 107 ILE C O 1
ATOM 1473 N N . ARG B 1 108 ? 190.357 213.840 319.018 1.00 35.88 108 ARG C N 1
ATOM 1474 C CA . ARG B 1 108 ? 189.070 213.462 318.385 1.00 35.88 108 ARG C CA 1
ATOM 1475 C C . ARG B 1 108 ? 188.220 212.777 319.453 1.00 35.88 108 ARG C C 1
ATOM 1476 O O . ARG B 1 108 ? 188.412 211.575 319.660 1.00 35.88 108 ARG C O 1
ATOM 1484 N N . VAL B 1 109 ? 187.324 213.525 320.099 1.00 33.59 109 VAL C N 1
ATOM 1485 C CA . VAL B 1 109 ? 186.506 212.979 321.171 1.00 33.59 109 VAL C CA 1
ATOM 1486 C C . VAL B 1 109 ? 185.204 212.466 320.570 1.00 33.59 109 VAL C C 1
ATOM 1487 O O . VAL B 1 109 ? 184.606 213.116 319.708 1.00 33.59 109 VAL C O 1
ATOM 1491 N N . GLU B 1 110 ? 184.812 211.257 320.955 1.00 34.89 110 GLU C N 1
ATOM 1492 C CA . GLU B 1 110 ? 183.623 210.614 320.420 1.00 34.89 110 GLU C CA 1
ATOM 1493 C C . GLU B 1 110 ? 182.706 210.211 321.559 1.00 34.89 110 GLU C C 1
ATOM 1494 O O . GLU B 1 110 ? 183.146 209.571 322.512 1.00 34.89 110 GLU C O 1
ATOM 1500 N N . PHE B 1 111 ? 181.441 210.582 321.468 1.00 30.42 111 PHE C N 1
ATOM 1501 C CA . PHE B 1 111 ? 180.439 210.110 322.407 1.00 30.42 111 PHE C CA 1
ATOM 1502 C C . PHE B 1 111 ? 179.711 208.931 321.785 1.00 30.42 111 PHE C C 1
ATOM 1503 O O . PHE B 1 111 ? 179.271 209.008 320.632 1.00 30.42 111 PHE C O 1
ATOM 1511 N N . LYS B 1 112 ? 179.586 207.847 322.556 1.00 32.41 112 LYS C N 1
ATOM 1512 C CA . LYS B 1 112 ? 179.169 206.553 322.040 1.00 32.41 112 LYS C CA 1
ATOM 1513 C C . LYS B 1 112 ? 177.734 206.181 322.400 1.00 32.41 112 LYS C C 1
ATOM 1514 O O . LYS B 1 112 ? 177.134 205.367 321.692 1.00 32.41 112 LYS C O 1
ATOM 1520 N N . SER B 1 113 ? 177.160 206.785 323.443 1.00 31.41 113 SER C N 1
ATOM 1521 C CA . SER B 1 113 ? 175.719 206.783 323.738 1.00 31.41 113 SER C CA 1
ATOM 1522 C C . SER B 1 113 ? 175.167 205.374 323.978 1.00 31.41 113 SER C C 1
ATOM 1523 O O . SER B 1 113 ? 174.409 204.826 323.181 1.00 31.41 113 SER C O 1
ATOM 1526 N N . HIS B 1 114 ? 175.584 204.793 325.098 1.00 31.02 114 HIS C N 1
ATOM 1527 C CA . HIS B 1 114 ? 174.995 203.545 325.564 1.00 31.02 114 HIS C CA 1
ATOM 1528 C C . HIS B 1 114 ? 173.749 203.817 326.394 1.00 31.02 114 HIS C C 1
ATOM 1529 O O . HIS B 1 114 ? 173.661 203.371 327.540 1.00 31.02 114 HIS C O 1
ATOM 1536 N N . ALA B 1 115 ? 172.787 204.543 325.840 1.00 33.95 115 ALA C N 1
ATOM 1537 C CA . ALA B 1 115 ? 171.636 205.015 326.588 1.00 33.95 115 ALA C CA 1
ATOM 1538 C C . ALA B 1 115 ? 170.349 204.578 325.910 1.00 33.95 115 ALA C C 1
ATOM 1539 O O . ALA B 1 115 ? 170.319 204.293 324.711 1.00 33.95 115 ALA C O 1
ATOM 1541 N N . SER B 1 116 ? 169.278 204.532 326.696 1.00 37.42 116 SER C N 1
ATOM 1542 C CA . SER B 1 116 ? 167.966 204.309 326.124 1.00 37.42 116 SER C CA 1
ATOM 1543 C C . SER B 1 116 ? 167.492 205.573 325.416 1.00 37.42 116 SER C C 1
ATOM 1544 O O . SER B 1 116 ? 168.035 206.664 325.600 1.00 37.42 116 SER C O 1
ATOM 1547 N N . ALA B 1 117 ? 166.463 205.421 324.591 1.00 36.93 117 ALA C N 1
ATOM 1548 C CA . ALA B 1 117 ? 165.962 206.552 323.827 1.00 36.93 117 ALA C CA 1
ATOM 1549 C C . ALA B 1 117 ? 165.132 207.514 324.664 1.00 36.93 117 ALA C C 1
ATOM 1550 O O . ALA B 1 117 ? 164.850 208.624 324.202 1.00 36.93 117 ALA C O 1
ATOM 1552 N N . ASN B 1 118 ? 164.745 207.125 325.875 1.00 38.97 118 ASN C N 1
ATOM 1553 C CA . ASN B 1 118 ? 163.923 207.963 326.732 1.00 38.97 118 ASN C CA 1
ATOM 1554 C C . ASN B 1 118 ? 164.730 208.850 327.667 1.00 38.97 118 ASN C C 1
ATOM 1555 O O . ASN B 1 118 ? 164.133 209.627 328.418 1.00 38.97 118 ASN C O 1
ATOM 1560 N N . THR B 1 119 ? 166.055 208.752 327.658 1.00 38.03 119 THR C N 1
ATOM 1561 C CA . THR B 1 119 ? 166.878 209.614 328.495 1.00 38.03 119 THR C CA 1
ATOM 1562 C C . THR B 1 119 ? 167.065 210.959 327.810 1.00 38.03 119 THR C C 1
ATOM 1563 O O . THR B 1 119 ? 167.576 211.025 326.688 1.00 38.03 119 THR C O 1
ATOM 1567 N N . ALA B 1 120 ? 166.662 212.025 328.487 1.00 34.95 120 ALA C N 1
ATOM 1568 C CA . ALA B 1 120 ? 166.810 213.376 327.978 1.00 34.95 120 ALA C CA 1
ATOM 1569 C C . ALA B 1 120 ? 168.070 214.011 328.543 1.00 34.95 120 ALA C C 1
ATOM 1570 O O . ALA B 1 120 ? 168.532 213.662 329.631 1.00 34.95 120 ALA C O 1
ATOM 1572 N N . GLY B 1 121 ? 168.624 214.951 327.789 1.00 30.73 121 GLY C N 1
ATOM 1573 C CA . GLY B 1 121 ? 169.809 215.656 328.220 1.00 30.73 121 GLY C CA 1
ATOM 1574 C C . GLY B 1 121 ? 170.834 215.753 327.117 1.00 30.73 121 GLY C C 1
ATOM 1575 O O . GLY B 1 121 ? 170.685 215.117 326.073 1.00 30.73 121 GLY C O 1
ATOM 1576 N N . ALA B 1 122 ? 171.877 216.544 327.335 1.00 29.90 122 ALA C N 1
ATOM 1577 C CA . ALA B 1 122 ? 172.957 216.665 326.366 1.00 29.90 122 ALA C CA 1
ATOM 1578 C C . ALA B 1 122 ? 174.230 217.005 327.113 1.00 29.90 122 ALA C C 1
ATOM 1579 O O . ALA B 1 122 ? 174.285 218.032 327.785 1.00 29.90 122 ALA C O 1
ATOM 1581 N N . ILE B 1 123 ? 175.248 216.169 326.985 1.00 30.31 123 ILE C N 1
ATOM 1582 C CA . ILE B 1 123 ? 176.512 216.403 327.670 1.00 30.31 123 ILE C CA 1
ATOM 1583 C C . ILE B 1 123 ? 177.310 217.459 326.912 1.00 30.31 123 ILE C C 1
ATOM 1584 O O . ILE B 1 123 ? 177.355 217.461 325.680 1.00 30.31 123 ILE C O 1
ATOM 1589 N N . PHE B 1 124 ? 177.896 218.396 327.649 1.00 30.32 124 PHE C N 1
ATOM 1590 C CA . PHE B 1 124 ? 178.541 219.569 327.083 1.00 30.32 124 PHE C CA 1
ATOM 1591 C C . PHE B 1 124 ? 180.046 219.483 327.274 1.00 30.32 124 PHE C C 1
ATOM 1592 O O . PHE B 1 124 ? 180.527 219.026 328.317 1.00 30.32 124 PHE C O 1
ATOM 1600 N N . ILE B 1 125 ? 180.773 219.968 326.272 1.00 31.74 125 ILE C N 1
ATOM 1601 C CA . ILE B 1 125 ? 182.223 219.869 326.173 1.00 31.74 125 ILE C CA 1
ATOM 1602 C C . ILE B 1 125 ? 182.790 221.279 326.109 1.00 31.74 125 ILE C C 1
ATOM 1603 O O . ILE B 1 125 ? 182.271 222.124 325.374 1.00 31.74 125 ILE C O 1
ATOM 1608 N N . GLU B 1 126 ? 183.844 221.539 326.880 1.00 34.80 126 GLU C N 1
ATOM 1609 C CA . GLU B 1 126 ? 184.464 222.855 326.868 1.00 34.80 126 GLU C CA 1
ATOM 1610 C C . GLU B 1 126 ? 185.952 222.759 327.149 1.00 34.80 126 GLU C C 1
ATOM 1611 O O . GLU B 1 126 ? 186.364 222.200 328.165 1.00 34.80 126 GLU C O 1
ATOM 1617 N N . LEU B 1 127 ? 186.740 223.349 326.263 1.00 36.65 127 LEU C N 1
ATOM 1618 C CA . LEU B 1 127 ? 188.191 223.314 326.330 1.00 36.65 127 LEU C CA 1
ATOM 1619 C C . LEU B 1 127 ? 188.714 224.406 327.253 1.00 36.65 127 LEU C C 1
ATOM 1620 O O . LEU B 1 127 ? 188.313 225.566 327.143 1.00 36.65 127 LEU C O 1
ATOM 1625 N N . ASP B 1 128 ? 189.617 224.031 328.149 1.00 36.67 128 ASP C N 1
ATOM 1626 C CA . ASP B 1 128 ? 190.250 224.948 329.092 1.00 36.67 128 ASP C CA 1
ATOM 1627 C C . ASP B 1 128 ? 191.758 224.849 328.912 1.00 36.67 128 ASP C C 1
ATOM 1628 O O . ASP B 1 128 ? 192.398 224.001 329.534 1.00 36.67 128 ASP C O 1
ATOM 1633 N N . THR B 1 129 ? 192.346 225.730 328.117 1.00 37.08 129 THR C N 1
ATOM 1634 C CA . THR B 1 129 ? 193.791 225.718 327.959 1.00 37.08 129 THR C CA 1
ATOM 1635 C C . THR B 1 129 ? 194.507 226.539 329.026 1.00 37.08 129 THR C C 1
ATOM 1636 O O . THR B 1 129 ? 195.719 226.740 328.924 1.00 37.08 129 THR C O 1
ATOM 1640 N N . ALA B 1 130 ? 193.787 227.018 330.040 1.00 39.02 130 ALA C N 1
ATOM 1641 C CA . ALA B 1 130 ? 194.398 227.609 331.222 1.00 39.02 130 ALA C CA 1
ATOM 1642 C C . ALA B 1 130 ? 194.685 226.588 332.303 1.00 39.02 130 ALA C C 1
ATOM 1643 O O . ALA B 1 130 ? 195.473 226.883 333.209 1.00 39.02 130 ALA C O 1
ATOM 1645 N N . CYS B 1 131 ? 194.032 225.422 332.230 1.00 37.41 131 CYS C N 1
ATOM 1646 C CA . CYS B 1 131 ? 194.154 224.324 333.191 1.00 37.41 131 CYS C CA 1
ATOM 1647 C C . CYS B 1 131 ? 193.774 224.760 334.605 1.00 37.41 131 CYS C C 1
ATOM 1648 O O . CYS B 1 131 ? 194.386 224.340 335.586 1.00 37.41 131 CYS C O 1
ATOM 1651 N N . LYS B 1 132 ? 192.762 225.621 334.713 1.00 39.14 132 LYS C N 1
ATOM 1652 C CA . LYS B 1 132 ? 192.292 226.041 336.027 1.00 39.14 132 LYS C CA 1
ATOM 1653 C C . LYS B 1 132 ? 190.781 226.134 336.185 1.00 39.14 132 LYS C C 1
ATOM 1654 O O . LYS B 1 132 ? 190.325 226.242 337.325 1.00 39.14 132 LYS C O 1
ATOM 1660 N N . GLN B 1 133 ? 189.992 226.103 335.113 1.00 38.67 133 GLN C N 1
ATOM 1661 C CA . GLN B 1 133 ? 188.552 226.297 335.242 1.00 38.67 133 GLN C CA 1
ATOM 1662 C C . GLN B 1 133 ? 187.889 225.047 335.803 1.00 38.67 133 GLN C C 1
ATOM 1663 O O . GLN B 1 133 ? 188.151 223.931 335.351 1.00 38.67 133 GLN C O 1
ATOM 1669 N N . SER B 1 134 ? 187.023 225.239 336.795 1.00 41.36 134 SER C N 1
ATOM 1670 C CA . SER B 1 134 ? 186.381 224.136 337.499 1.00 41.36 134 SER C CA 1
ATOM 1671 C C . SER B 1 134 ? 184.973 223.844 337.002 1.00 41.36 134 SER C C 1
ATOM 1672 O O . SER B 1 134 ? 184.686 222.715 336.598 1.00 41.36 134 SER C O 1
ATOM 1675 N N . ALA B 1 135 ? 184.080 224.825 337.035 1.00 39.23 135 ALA C N 1
ATOM 1676 C CA . ALA B 1 135 ? 182.734 224.659 336.511 1.00 39.23 135 ALA C CA 1
ATOM 1677 C C . ALA B 1 135 ? 182.733 224.911 335.011 1.00 39.23 135 ALA C C 1
ATOM 1678 O O . ALA B 1 135 ? 183.653 225.514 334.465 1.00 39.23 135 ALA C O 1
ATOM 1680 N N . LEU B 1 136 ? 181.674 224.453 334.345 1.00 35.39 136 LEU C N 1
ATOM 1681 C CA . LEU B 1 136 ? 181.678 224.447 332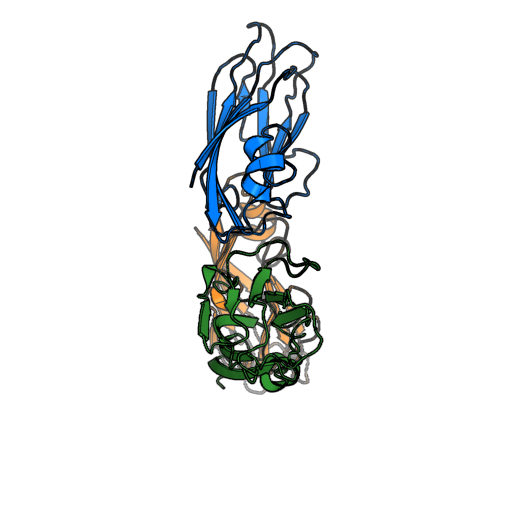.889 1.00 35.39 136 LEU C CA 1
ATOM 1682 C C . LEU B 1 136 ? 181.518 225.841 332.294 1.00 35.39 136 LEU C C 1
ATOM 1683 O O . LEU B 1 136 ? 182.499 226.431 331.837 1.00 35.39 136 LEU C O 1
ATOM 1688 N N . GLY B 1 137 ? 180.333 226.429 332.405 1.00 32.62 137 GLY C N 1
ATOM 1689 C CA . GLY B 1 137 ? 180.116 227.749 331.842 1.00 32.62 137 GLY C CA 1
ATOM 1690 C C . GLY B 1 137 ? 179.514 227.837 330.452 1.00 32.62 137 GLY C C 1
ATOM 1691 O O . GLY B 1 137 ? 178.453 228.442 330.289 1.00 32.62 137 GLY C O 1
ATOM 1692 N N . SER B 1 138 ? 180.161 227.266 329.440 1.00 32.15 138 SER C N 1
ATOM 1693 C CA . SER B 1 138 ? 179.719 227.415 328.058 1.00 32.15 138 SER C CA 1
ATOM 1694 C C . SER B 1 138 ? 178.914 226.207 327.602 1.00 32.15 138 SER C C 1
ATOM 1695 O O . SER B 1 138 ? 179.211 225.073 327.984 1.00 32.15 138 SER C O 1
ATOM 1698 N N . TYR B 1 139 ? 177.913 226.455 326.753 1.00 33.04 139 TYR C N 1
ATOM 1699 C CA . TYR B 1 139 ? 176.951 225.431 326.364 1.00 33.04 139 TYR C CA 1
ATOM 1700 C C . TYR B 1 139 ? 176.787 225.344 324.852 1.00 33.04 139 TYR C C 1
ATOM 1701 O O . TYR B 1 139 ? 175.735 224.936 324.365 1.00 33.04 139 TYR C O 1
ATOM 1710 N N . ILE B 1 140 ? 177.814 225.713 324.094 1.00 33.08 140 ILE C N 1
ATOM 1711 C CA . ILE B 1 140 ? 177.712 225.665 322.640 1.00 33.08 140 ILE C CA 1
ATOM 1712 C C . ILE B 1 140 ? 177.951 224.253 322.124 1.00 33.08 140 ILE C C 1
ATOM 1713 O O . ILE B 1 140 ? 177.131 223.704 321.381 1.00 33.08 140 ILE C O 1
ATOM 1718 N N . ASN B 1 141 ? 179.080 223.649 322.489 1.00 33.58 141 ASN C N 1
ATOM 1719 C CA . ASN B 1 141 ? 179.380 222.287 322.072 1.00 33.58 141 ASN C CA 1
ATOM 1720 C C . ASN B 1 141 ? 178.611 221.298 322.930 1.00 33.58 141 ASN C C 1
ATOM 1721 O O . ASN B 1 141 ? 178.597 221.410 324.158 1.00 33.58 141 ASN C O 1
ATOM 1726 N N . SER B 1 142 ? 177.983 220.321 322.283 1.00 33.22 142 SER C N 1
ATOM 1727 C CA . SER B 1 142 ? 177.129 219.385 322.991 1.00 33.22 142 SER C CA 1
ATOM 1728 C C . SER B 1 142 ? 176.995 218.100 322.193 1.00 33.22 142 SER C C 1
ATOM 1729 O O . SER B 1 142 ? 176.865 218.130 320.969 1.00 33.22 142 SER C O 1
ATOM 1732 N N . PHE B 1 143 ? 177.043 216.981 322.902 1.00 30.99 143 PHE C N 1
ATOM 1733 C CA . PHE B 1 143 ? 176.599 215.694 322.400 1.00 30.99 143 PHE C CA 1
ATOM 1734 C C . PHE B 1 143 ? 175.223 215.425 322.981 1.00 30.99 143 PHE C C 1
ATOM 1735 O O . PHE B 1 143 ? 175.022 215.589 324.184 1.00 30.99 143 PHE C O 1
ATOM 1743 N N . THR B 1 144 ? 174.283 215.009 322.145 1.00 30.99 144 THR C N 1
ATOM 1744 C CA . THR B 1 144 ? 173.021 214.519 322.675 1.00 30.99 144 THR C CA 1
ATOM 1745 C C . THR B 1 144 ? 173.257 213.144 323.287 1.00 30.99 144 THR C C 1
ATOM 1746 O O . THR B 1 144 ? 173.982 212.324 322.721 1.00 30.99 144 THR C O 1
ATOM 1750 N N . ILE B 1 145 ? 172.672 212.912 324.469 1.00 30.18 145 ILE C N 1
ATOM 1751 C CA . ILE B 1 145 ? 172.897 211.680 325.226 1.00 30.18 145 ILE C CA 1
ATOM 1752 C C . ILE B 1 145 ? 172.411 210.453 324.462 1.00 30.18 145 ILE C C 1
ATOM 1753 O O . ILE B 1 145 ? 173.038 209.388 324.517 1.00 30.18 145 ILE C O 1
ATOM 1758 N N . SER B 1 146 ? 171.360 210.593 323.668 1.00 31.83 146 SER C N 1
ATOM 1759 C CA . SER B 1 146 ? 170.805 209.457 322.952 1.00 31.83 146 SER C CA 1
ATOM 1760 C C . SER B 1 146 ? 171.362 209.287 321.542 1.00 31.83 146 SER C C 1
ATOM 1761 O O . SER B 1 146 ? 170.767 208.555 320.749 1.00 31.83 146 SER C O 1
ATOM 1764 N N . LYS B 1 147 ? 172.477 209.934 321.200 1.00 33.56 147 LYS C N 1
ATOM 1765 C CA . LYS B 1 147 ? 173.037 209.829 319.856 1.00 33.56 147 LYS C CA 1
ATOM 1766 C C . LYS B 1 147 ? 174.554 209.730 319.904 1.00 33.56 147 LYS C C 1
ATOM 1767 O O . LYS B 1 147 ? 175.201 210.408 320.706 1.00 33.56 147 LYS C O 1
ATOM 1773 N N . THR B 1 148 ? 175.120 208.895 319.033 1.00 33.89 148 THR C N 1
ATOM 1774 C CA . THR B 1 148 ? 176.563 208.863 318.846 1.00 33.89 148 THR C CA 1
ATOM 1775 C C . THR B 1 148 ? 176.987 210.060 318.017 1.00 33.89 148 THR C C 1
ATOM 1776 O O . THR B 1 148 ? 176.354 210.385 317.010 1.00 33.89 148 THR C O 1
ATOM 1780 N N . ALA B 1 149 ? 178.079 210.699 318.421 1.00 33.66 149 ALA C N 1
ATOM 1781 C CA . ALA B 1 149 ? 178.624 211.794 317.632 1.00 33.66 149 ALA C CA 1
ATOM 1782 C C . ALA B 1 149 ? 180.105 211.907 317.942 1.00 33.66 149 ALA C C 1
ATOM 1783 O O . ALA B 1 149 ? 180.631 211.194 318.794 1.00 33.66 149 ALA C O 1
ATOM 1785 N N . SER B 1 150 ? 180.775 212.809 317.234 1.00 34.83 150 SER C N 1
ATOM 1786 C CA . SER B 1 150 ? 182.191 213.043 317.459 1.00 34.83 150 SER C CA 1
ATOM 1787 C C . SER B 1 150 ? 182.527 214.491 317.157 1.00 34.83 150 SER C C 1
ATOM 1788 O O . SER B 1 150 ? 182.015 215.071 316.198 1.00 34.83 150 SER C O 1
ATOM 1791 N N . LYS B 1 151 ? 183.391 215.065 317.984 1.00 33.87 151 LYS C N 1
ATOM 1792 C CA . LYS B 1 151 ? 183.916 216.406 317.794 1.00 33.87 151 LYS C CA 1
ATOM 1793 C C . LYS B 1 151 ? 185.427 216.311 317.685 1.00 33.87 151 LYS C C 1
ATOM 1794 O O . LYS B 1 151 ? 186.065 215.600 318.467 1.00 33.87 151 LYS C O 1
ATOM 1800 N N . THR B 1 152 ? 185.995 217.009 316.713 1.00 36.45 152 THR C N 1
ATOM 1801 C CA . THR B 1 152 ? 187.428 216.988 316.472 1.00 36.45 152 THR C CA 1
ATOM 1802 C C . THR B 1 152 ? 187.993 218.373 316.735 1.00 36.45 152 THR C C 1
ATOM 1803 O O . THR B 1 152 ? 187.462 219.369 316.236 1.00 36.45 152 THR C O 1
ATOM 1807 N N . PHE B 1 153 ? 189.063 218.433 317.520 1.00 36.13 153 PHE C N 1
ATOM 1808 C CA . PHE B 1 153 ? 189.676 219.687 317.927 1.00 36.13 153 PHE C CA 1
ATOM 1809 C C . PHE B 1 153 ? 191.124 219.710 317.463 1.00 36.13 153 PHE C C 1
ATOM 1810 O O . PHE B 1 153 ? 191.906 218.812 317.800 1.00 36.13 153 PHE C O 1
ATOM 1818 N N . ARG B 1 154 ? 191.469 220.740 316.694 1.00 41.27 154 ARG C N 1
ATOM 1819 C CA . ARG B 1 154 ? 192.786 220.913 316.100 1.00 41.27 154 ARG C CA 1
ATOM 1820 C C . ARG B 1 154 ? 193.727 221.580 317.097 1.00 41.27 154 ARG C C 1
ATOM 1821 O O . ARG B 1 154 ? 193.392 221.781 318.263 1.00 41.27 154 ARG C O 1
ATOM 1829 N N . SER B 1 155 ? 194.903 221.989 316.617 1.00 39.88 155 SER C N 1
ATOM 1830 C CA . SER B 1 155 ? 196.021 222.351 317.482 1.00 39.88 155 SER C CA 1
ATOM 1831 C C . SER B 1 155 ? 195.852 223.707 318.150 1.00 39.88 155 SER C C 1
ATOM 1832 O O . SER B 1 155 ? 196.147 223.846 319.341 1.00 39.88 155 SER C O 1
ATOM 1835 N N . GLU B 1 156 ? 195.400 224.718 317.409 1.00 42.96 156 GLU C N 1
ATOM 1836 C CA . GLU B 1 156 ? 195.269 226.051 317.984 1.00 42.96 156 GLU C CA 1
ATOM 1837 C C . GLU B 1 156 ? 194.138 226.140 318.995 1.00 42.96 156 GLU C C 1
ATOM 1838 O O . GLU B 1 156 ? 194.144 227.048 319.831 1.00 42.96 156 GLU C O 1
ATOM 1844 N N . ALA B 1 157 ? 193.181 225.217 318.945 1.00 39.17 157 ALA C N 1
ATOM 1845 C CA . ALA B 1 157 ? 192.105 225.197 319.923 1.00 39.17 157 ALA C CA 1
ATOM 1846 C C . ALA B 1 157 ? 192.552 224.581 321.240 1.00 39.17 157 ALA C C 1
ATOM 1847 O O . ALA B 1 157 ? 192.135 225.034 322.310 1.00 39.17 157 ALA C O 1
ATOM 1849 N N . ILE B 1 158 ? 193.400 223.559 321.183 1.00 36.72 158 ILE C N 1
ATOM 1850 C CA . ILE B 1 158 ? 193.769 222.789 322.361 1.00 36.72 158 ILE C CA 1
ATOM 1851 C C . ILE B 1 158 ? 195.156 223.168 322.879 1.00 36.72 158 ILE C C 1
ATOM 1852 O O . ILE B 1 158 ? 195.741 222.410 323.650 1.00 36.72 158 ILE C O 1
ATOM 1857 N N . ASN B 1 159 ? 195.681 224.330 322.463 1.00 38.12 159 ASN C N 1
ATOM 1858 C CA . ASN B 1 159 ? 197.024 224.819 322.810 1.00 38.12 159 ASN C CA 1
ATOM 1859 C C . ASN B 1 159 ? 198.094 223.831 322.336 1.00 38.12 159 ASN C C 1
ATOM 1860 O O . ASN B 1 159 ? 198.975 223.416 323.088 1.00 38.12 159 ASN C O 1
ATOM 1865 N N . GLY B 1 160 ? 198.003 223.439 321.070 1.00 38.44 160 GLY C N 1
ATOM 1866 C CA . GLY B 1 160 ? 198.849 222.377 320.562 1.00 38.44 160 GLY C CA 1
ATOM 1867 C C . GLY B 1 160 ? 199.837 222.790 319.499 1.00 38.44 160 GLY C C 1
ATOM 1868 O O . GLY B 1 160 ? 200.255 221.969 318.681 1.00 38.44 160 GLY C O 1
ATOM 1869 N N . LYS B 1 161 ? 200.221 224.061 319.499 1.00 41.52 161 LYS C N 1
ATOM 1870 C CA . LYS B 1 161 ? 201.186 224.551 318.527 1.00 41.52 161 LYS C CA 1
ATOM 1871 C C . LYS B 1 161 ? 202.620 224.412 319.002 1.00 41.52 161 LYS C C 1
ATOM 1872 O O . LYS B 1 161 ? 203.517 224.193 318.182 1.00 41.52 161 LYS C O 1
ATOM 1878 N N . GLU B 1 162 ? 202.856 224.532 320.301 1.00 41.08 162 GLU C N 1
ATOM 1879 C CA . GLU B 1 162 ? 204.196 224.547 320.854 1.00 41.08 162 GLU C CA 1
ATOM 1880 C C . GLU B 1 162 ? 204.379 223.391 321.823 1.00 41.08 162 GLU C C 1
ATOM 1881 O O . GLU B 1 162 ? 203.428 222.953 322.475 1.00 41.08 162 GLU C O 1
ATOM 1887 N N . PHE B 1 163 ? 205.612 222.902 321.908 1.00 36.39 163 PHE C N 1
ATOM 1888 C CA . PHE B 1 163 ? 205.968 221.924 322.921 1.00 36.39 163 PHE C CA 1
ATOM 1889 C C . PHE B 1 163 ? 205.940 222.555 324.303 1.00 36.39 163 PHE C C 1
ATOM 1890 O O . PHE B 1 163 ? 206.089 223.766 324.463 1.00 36.39 163 PHE C O 1
ATOM 1898 N N . GLN B 1 164 ? 205.738 221.716 325.306 1.00 38.76 164 GLN C N 1
ATOM 1899 C CA . GLN B 1 164 ? 205.873 222.125 326.691 1.00 38.76 164 GLN C CA 1
ATOM 1900 C C . GLN B 1 164 ? 206.383 220.925 327.462 1.00 38.76 164 GLN C C 1
ATOM 1901 O O . GLN B 1 164 ? 206.354 219.798 326.971 1.00 38.76 164 GLN C O 1
ATOM 1907 N N . GLU B 1 165 ? 206.845 221.173 328.678 1.00 42.41 165 GLU C N 1
ATOM 1908 C CA . GLU B 1 165 ? 207.470 220.126 329.465 1.00 42.41 165 GLU C CA 1
ATOM 1909 C C . GLU B 1 165 ? 206.448 219.109 329.949 1.00 42.41 165 GLU C C 1
ATOM 1910 O O . GLU B 1 165 ? 205.273 219.410 330.150 1.00 42.41 165 GLU C O 1
ATOM 1916 N N . SER B 1 166 ? 206.927 217.888 330.162 1.00 41.81 166 SER C N 1
ATOM 1917 C CA . SER B 1 166 ? 206.089 216.755 330.524 1.00 41.81 166 SER C CA 1
ATOM 1918 C C . SER B 1 166 ? 205.611 216.792 331.967 1.00 41.81 166 SER C C 1
ATOM 1919 O O . SER B 1 166 ? 204.916 215.867 332.392 1.00 41.81 166 SER C O 1
ATOM 1922 N N . THR B 1 167 ? 205.972 217.818 332.726 1.00 41.87 167 THR C N 1
ATOM 1923 C CA . THR B 1 167 ? 205.522 217.967 334.097 1.00 41.87 167 THR C CA 1
ATOM 1924 C C . THR B 1 167 ? 204.223 218.759 334.186 1.00 41.87 167 THR C C 1
ATOM 1925 O O . THR B 1 167 ? 203.446 218.561 335.128 1.00 41.87 167 THR C O 1
ATOM 1929 N N . ILE B 1 168 ? 203.940 219.604 333.199 1.00 42.20 168 ILE C N 1
ATOM 1930 C CA . ILE B 1 168 ? 202.763 220.462 333.216 1.00 42.20 168 ILE C CA 1
ATOM 1931 C C . ILE B 1 168 ? 201.728 219.944 332.228 1.00 42.20 168 ILE C C 1
ATOM 1932 O O . ILE B 1 168 ? 202.054 219.327 331.208 1.00 42.20 168 ILE C O 1
ATOM 1937 N N . ASP B 1 169 ? 200.461 220.194 332.550 1.00 39.33 169 ASP C N 1
ATOM 1938 C CA . ASP B 1 169 ? 199.364 219.860 331.658 1.00 39.33 169 ASP C CA 1
ATOM 1939 C C . ASP B 1 169 ? 199.331 220.808 330.469 1.00 39.33 169 ASP C C 1
ATOM 1940 O O . ASP B 1 169 ? 199.986 221.850 330.446 1.00 39.33 169 ASP C O 1
ATOM 1945 N N . GLN B 1 170 ? 198.537 220.437 329.472 1.00 33.39 170 GLN C N 1
ATOM 1946 C CA . GLN B 1 170 ? 198.338 221.269 328.297 1.00 33.39 170 GLN C CA 1
ATOM 1947 C C . GLN B 1 170 ? 196.977 221.944 328.284 1.00 33.39 170 GLN C C 1
ATOM 1948 O O . GLN B 1 170 ? 196.893 223.167 328.156 1.00 33.39 170 GLN C O 1
ATOM 1954 N N . PHE B 1 171 ? 195.909 221.167 328.412 1.00 33.71 171 PHE C N 1
ATOM 1955 C CA . PHE B 1 171 ? 194.569 221.715 328.476 1.00 33.71 171 PHE C CA 1
ATOM 1956 C C . PHE B 1 171 ? 193.699 220.738 329.242 1.00 33.71 171 PHE C C 1
ATOM 1957 O O . PHE B 1 171 ? 194.110 219.620 329.551 1.00 33.71 171 PHE C O 1
ATOM 1965 N N . TRP B 1 172 ? 192.499 221.186 329.576 1.00 34.73 172 TRP C N 1
ATOM 1966 C CA . TRP B 1 172 ? 191.485 220.344 330.179 1.00 34.73 172 TRP C CA 1
ATOM 1967 C C . TRP B 1 172 ? 190.305 220.267 329.228 1.00 34.73 172 TRP C C 1
ATOM 1968 O O . TRP B 1 172 ? 190.072 221.181 328.436 1.00 34.73 172 TRP C O 1
ATOM 1979 N N . MET B 1 173 ? 189.564 219.171 329.295 1.00 33.51 173 MET C N 1
ATOM 1980 C CA . MET B 1 173 ? 188.297 219.068 328.581 1.00 33.51 173 MET C CA 1
ATOM 1981 C C . MET B 1 173 ? 187.217 218.874 329.632 1.00 33.51 173 MET C C 1
ATOM 1982 O O . MET B 1 173 ? 187.063 217.781 330.178 1.00 33.51 173 MET C O 1
ATOM 1987 N N . LEU B 1 174 ? 186.481 219.934 329.922 1.00 32.48 174 LEU C N 1
ATOM 1988 C CA . LEU B 1 174 ? 185.394 219.858 330.879 1.00 32.48 174 LEU C CA 1
ATOM 1989 C C . LEU B 1 174 ? 184.151 219.321 330.195 1.00 32.48 174 LEU C C 1
ATOM 1990 O O . LEU B 1 174 ? 183.913 219.586 329.016 1.00 32.48 174 LEU C O 1
ATOM 1995 N N . TYR B 1 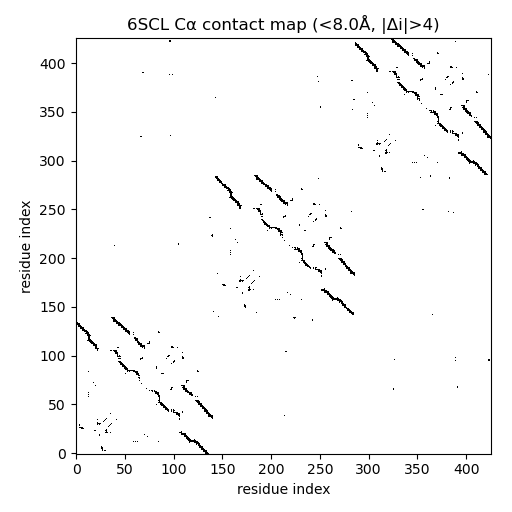175 ? 183.363 218.550 330.934 1.00 31.86 175 TYR C N 1
ATOM 1996 C CA . TYR B 1 175 ? 182.101 218.043 330.426 1.00 31.86 175 TYR C CA 1
ATOM 1997 C C . TYR B 1 175 ? 181.064 218.117 331.530 1.00 31.86 175 TYR C C 1
ATOM 1998 O O . TYR B 1 175 ? 181.375 217.930 332.707 1.00 31.86 175 TYR C O 1
ATOM 2007 N N . LYS B 1 176 ? 179.827 218.400 331.140 1.00 32.06 176 LYS C N 1
ATOM 2008 C CA . LYS B 1 176 ? 178.725 218.418 332.091 1.00 32.06 176 LYS C CA 1
ATOM 2009 C C . LYS B 1 176 ? 177.485 217.871 331.413 1.00 32.06 176 LYS C C 1
ATOM 2010 O O . LYS B 1 176 ? 177.083 218.378 330.366 1.00 32.06 176 LYS C O 1
ATOM 2016 N N . ALA B 1 177 ? 176.976 216.758 331.950 1.00 32.17 177 ALA C N 1
ATOM 2017 C CA . ALA B 1 177 ? 175.852 215.985 331.369 1.00 32.17 177 ALA C CA 1
ATOM 2018 C C . ALA B 1 177 ? 174.596 216.823 331.118 1.00 32.17 177 ALA C C 1
ATOM 2019 O O . ALA B 1 177 ? 174.054 216.711 330.000 1.00 32.17 177 ALA C O 1
ATOM 2021 N N . ASN B 1 178 ? 174.146 217.594 332.114 1.00 34.78 178 ASN C N 1
ATOM 2022 C CA . ASN B 1 178 ? 172.890 218.389 331.999 1.00 34.78 178 ASN C CA 1
ATOM 2023 C C . ASN B 1 178 ? 171.741 217.397 331.783 1.00 34.78 178 ASN C C 1
ATOM 2024 O O . ASN B 1 178 ? 171.108 217.414 330.721 1.00 34.78 178 ASN C O 1
ATOM 2029 N N . GLY B 1 179 ? 171.549 216.514 332.762 1.00 36.15 179 GLY C N 1
ATOM 2030 C CA . GLY B 1 179 ? 170.491 215.489 332.757 1.00 36.15 179 GLY C CA 1
ATOM 2031 C C . GLY B 1 179 ? 169.906 215.386 334.149 1.00 36.15 179 GLY C C 1
ATOM 2032 O O . GLY B 1 179 ? 170.611 215.746 335.106 1.00 36.15 179 GLY C O 1
ATOM 2033 N N . THR B 1 180 ? 168.664 214.923 334.273 1.00 38.92 180 THR C N 1
ATOM 2034 C CA . THR B 1 180 ? 168.055 214.856 335.595 1.00 38.92 180 THR C CA 1
ATOM 2035 C C . THR B 1 180 ? 168.468 213.594 336.339 1.00 38.92 180 THR C C 1
ATOM 2036 O O . THR B 1 180 ? 168.934 213.661 337.481 1.00 38.92 180 THR C O 1
ATOM 2040 N N . THR B 1 181 ? 168.313 212.442 335.705 1.00 38.09 181 THR C N 1
ATOM 2041 C CA . THR B 1 181 ? 168.513 211.166 336.367 1.00 38.09 181 THR C CA 1
ATOM 2042 C C . THR B 1 181 ? 169.978 210.753 336.331 1.00 38.09 181 THR C C 1
ATOM 2043 O O . THR B 1 181 ? 170.804 211.337 335.630 1.00 38.09 181 THR C O 1
ATOM 2047 N N . THR B 1 182 ? 170.294 209.720 337.110 1.00 37.96 182 THR C N 1
ATOM 2048 C CA . THR B 1 182 ? 171.611 209.099 337.112 1.00 37.96 182 THR C CA 1
ATOM 2049 C C . THR B 1 182 ? 171.691 207.897 336.178 1.00 37.96 182 THR C C 1
ATOM 2050 O O . THR B 1 182 ? 172.509 206.995 336.395 1.00 37.96 182 THR C O 1
ATOM 2054 N N . ASP B 1 183 ? 170.870 207.875 335.132 1.00 37.00 183 ASP C N 1
ATOM 2055 C CA . ASP B 1 183 ? 170.861 206.788 334.170 1.00 37.00 183 ASP C CA 1
ATOM 2056 C C . ASP B 1 183 ? 172.125 206.816 333.324 1.00 37.00 183 ASP C C 1
ATOM 2057 O O . ASP B 1 183 ? 172.843 207.813 333.274 1.00 37.00 183 ASP C O 1
ATOM 2062 N N . THR B 1 184 ? 172.396 205.702 332.652 1.00 34.08 184 THR C N 1
ATOM 2063 C CA . THR B 1 184 ? 173.605 205.601 331.850 1.00 34.08 184 THR C CA 1
ATOM 2064 C C . THR B 1 184 ? 173.471 206.449 330.597 1.00 34.08 184 THR C C 1
ATOM 2065 O O . THR B 1 184 ? 172.426 206.458 329.947 1.00 34.08 184 THR C O 1
ATOM 2069 N N . ALA B 1 185 ? 174.530 207.179 330.272 1.00 32.12 185 ALA C N 1
ATOM 2070 C CA . ALA B 1 185 ? 174.576 207.964 329.049 1.00 32.12 185 ALA C CA 1
ATOM 2071 C C . ALA B 1 185 ? 175.442 207.338 327.978 1.00 32.12 185 ALA C C 1
ATOM 2072 O O . ALA B 1 185 ? 174.986 207.183 326.854 1.00 32.12 185 ALA C O 1
ATOM 2074 N N . GLY B 1 186 ? 176.670 206.952 328.297 1.00 31.62 186 GLY C N 1
ATOM 2075 C CA . GLY B 1 186 ? 177.540 206.372 327.298 1.00 31.62 186 GLY C CA 1
ATOM 2076 C C . GLY B 1 186 ? 178.991 206.354 327.709 1.00 31.62 186 GLY C C 1
ATOM 2077 O O . GLY B 1 186 ? 179.308 206.035 328.855 1.00 31.62 186 GLY C O 1
ATOM 2078 N N . GLN B 1 187 ? 179.880 206.682 326.778 1.00 32.64 187 GLN C N 1
ATOM 2079 C CA . GLN B 1 187 ? 181.298 206.805 327.074 1.00 32.64 187 GLN C CA 1
ATOM 2080 C C . GLN B 1 187 ? 181.937 207.684 326.014 1.00 32.64 187 GLN C C 1
ATOM 2081 O O . GLN B 1 187 ? 181.395 207.857 324.919 1.00 32.64 187 GLN C O 1
ATOM 2087 N N . PHE B 1 188 ? 183.094 208.243 326.352 1.00 32.83 188 PHE C N 1
ATOM 2088 C CA . PHE B 1 188 ? 183.925 208.932 325.378 1.00 32.83 188 PHE C CA 1
ATOM 2089 C C . PHE B 1 188 ? 185.000 207.982 324.881 1.00 32.83 188 PHE C C 1
ATOM 2090 O O . PHE B 1 188 ? 185.610 207.265 325.672 1.00 32.83 188 PHE C O 1
ATOM 2098 N N . ILE B 1 189 ? 185.219 207.972 323.576 1.00 34.50 189 ILE C N 1
ATOM 2099 C CA . ILE B 1 189 ? 186.378 207.350 322.958 1.00 34.50 189 ILE C CA 1
ATOM 2100 C C . ILE B 1 189 ? 187.203 208.489 322.385 1.00 34.50 189 ILE C C 1
ATOM 2101 O O . ILE B 1 189 ? 186.797 209.130 321.408 1.00 34.50 189 ILE C O 1
ATOM 2106 N N . ILE B 1 190 ? 188.347 208.761 323.001 1.00 32.62 190 ILE C N 1
ATOM 2107 C CA . ILE B 1 190 ? 189.169 209.916 322.672 1.00 32.62 190 ILE C CA 1
ATOM 2108 C C . ILE B 1 190 ? 190.423 209.426 321.965 1.00 32.62 190 ILE C C 1
ATOM 2109 O O . ILE B 1 190 ? 191.088 208.496 322.437 1.00 32.62 190 ILE C O 1
ATOM 2114 N N . THR B 1 191 ? 190.731 210.041 320.828 1.00 34.70 191 THR C N 1
ATOM 2115 C CA . THR B 1 191 ? 191.868 209.683 319.986 1.00 34.70 191 THR C CA 1
ATOM 2116 C C . THR B 1 191 ? 192.764 210.910 319.874 1.00 34.70 191 THR C C 1
ATOM 2117 O O . THR B 1 191 ? 192.445 211.849 319.142 1.00 34.70 191 THR C O 1
ATOM 2121 N N . MET B 1 192 ? 193.884 210.910 320.586 1.00 32.98 192 MET C N 1
ATOM 2122 C CA . MET B 1 192 ? 194.785 212.050 320.591 1.00 32.98 192 MET C CA 1
ATOM 2123 C C . MET B 1 192 ? 196.082 211.728 319.866 1.00 32.98 192 MET C C 1
ATOM 2124 O O . MET B 1 192 ? 196.570 210.599 319.897 1.00 32.98 192 MET C O 1
ATOM 2129 N N . SER B 1 193 ? 196.622 212.736 319.193 1.00 35.06 193 SER C N 1
ATOM 2130 C CA . SER B 1 193 ? 197.880 212.633 318.470 1.00 35.06 193 SER C CA 1
ATOM 2131 C C . SER B 1 193 ? 198.916 213.479 319.189 1.00 35.06 193 SER C C 1
ATOM 2132 O O . SER B 1 193 ? 198.798 214.706 319.218 1.00 35.06 193 SER C O 1
ATOM 2135 N N . VAL B 1 194 ? 199.924 212.836 319.761 1.00 36.73 194 VAL C N 1
ATOM 2136 C CA . VAL B 1 194 ? 200.959 213.546 320.496 1.00 36.73 194 VAL C CA 1
ATOM 2137 C C . VAL B 1 194 ? 202.249 213.528 319.690 1.00 36.73 194 VAL C C 1
ATOM 2138 O O . VAL B 1 194 ? 202.489 212.641 318.863 1.00 36.73 194 VAL C O 1
ATOM 2142 N N . SER B 1 195 ? 203.064 214.553 319.910 1.00 37.12 195 SER C N 1
ATOM 2143 C CA . SER B 1 195 ? 204.422 214.640 319.401 1.00 37.12 195 SER C CA 1
ATOM 2144 C C . SER B 1 195 ? 205.354 214.760 320.591 1.00 37.12 195 SER C C 1
ATOM 2145 O O . SER B 1 195 ? 205.026 215.429 321.571 1.00 37.12 195 SER C O 1
ATOM 2148 N N . LEU B 1 196 ? 206.511 214.114 320.510 1.00 42.11 196 LEU C N 1
ATOM 2149 C CA . LEU B 1 196 ? 207.443 214.054 321.625 1.00 42.11 196 LEU C CA 1
ATOM 2150 C C . LEU B 1 196 ? 208.769 214.664 321.199 1.00 42.11 196 LEU C C 1
ATOM 2151 O O . LEU B 1 196 ? 209.175 214.523 320.043 1.00 42.11 196 LEU C O 1
ATOM 2156 N N . MET B 1 197 ? 209.459 215.316 322.141 1.00 44.91 197 MET C N 1
ATOM 2157 C CA . MET B 1 197 ? 210.756 215.978 321.833 1.00 44.91 197 MET C CA 1
ATOM 2158 C C . MET B 1 197 ? 211.694 215.887 323.039 1.00 44.91 197 MET C C 1
ATOM 2159 O O . MET B 1 197 ? 211.239 216.242 324.137 1.00 44.91 197 MET C O 1
ATOM 2164 N N . THR B 1 198 ? 212.939 215.447 322.796 1.00 46.82 198 THR C N 1
ATOM 2165 C CA . THR B 1 198 ? 214.060 215.302 323.774 1.00 46.82 198 THR C CA 1
ATOM 2166 C C . THR B 1 198 ? 213.851 214.101 324.704 1.00 46.82 198 THR C C 1
ATOM 2167 O O . THR B 1 198 ? 212.915 214.132 325.515 1.00 46.82 198 THR C O 1
ATOM 2171 N N . ALA B 1 199 ? 214.739 213.107 324.616 1.00 45.09 199 ALA C N 1
ATOM 2172 C CA . ALA B 1 199 ? 214.643 211.880 325.439 1.00 45.09 199 ALA C CA 1
ATOM 2173 C C . ALA B 1 199 ? 214.973 212.183 326.904 1.00 45.09 199 ALA C C 1
ATOM 2174 O O . ALA B 1 199 ? 215.699 213.150 327.159 1.00 45.09 199 ALA C O 1
ATOM 2176 N N . LYS B 1 200 ? 214.436 211.382 327.829 1.00 47.80 200 LYS C N 1
ATOM 2177 C CA . LYS B 1 200 ? 214.718 211.560 329.242 1.00 47.80 200 LYS C CA 1
ATOM 2178 C C . LYS B 1 200 ? 214.920 210.210 329.923 1.00 47.80 200 LYS C C 1
ATOM 2179 O O . LYS B 1 200 ? 214.294 209.218 329.556 1.00 47.80 200 LYS C O 1
ATOM 2186 N N . THR C 1 61 ? 218.721 240.125 314.032 1.00 29.07 61 THR B N 1
ATOM 2187 C CA . THR C 1 61 ? 219.217 238.764 314.192 1.00 29.07 61 THR B CA 1
ATOM 2188 C C . THR C 1 61 ? 220.730 238.744 314.051 1.00 29.07 61 THR B C 1
ATOM 2189 O O . THR C 1 61 ? 221.256 239.180 313.028 1.00 29.07 61 THR B O 1
ATOM 2193 N N . GLU C 1 62 ? 221.437 238.233 315.059 1.00 28.59 62 GLU B N 1
ATOM 2194 C CA . GLU C 1 62 ? 222.890 238.151 314.978 1.00 28.59 62 GLU B CA 1
ATOM 2195 C C . GLU C 1 62 ? 223.386 236.806 315.483 1.00 28.59 62 GLU B C 1
ATOM 2196 O O . GLU C 1 62 ? 222.651 236.033 316.095 1.00 28.59 62 GLU B O 1
ATOM 2202 N N . VAL C 1 63 ? 224.661 236.539 315.206 1.00 25.22 63 VAL B N 1
ATOM 2203 C CA . VAL C 1 63 ? 225.306 235.262 315.486 1.00 25.22 63 VAL B CA 1
ATOM 2204 C C . VAL C 1 63 ? 226.463 235.508 316.442 1.00 25.22 63 VAL B C 1
ATOM 2205 O O . VAL C 1 63 ? 227.326 236.348 316.173 1.00 25.22 63 VAL B O 1
ATOM 2209 N N . PHE C 1 64 ? 226.483 234.777 317.550 1.00 24.02 64 PHE B N 1
ATOM 2210 C CA . PHE C 1 64 ? 227.547 234.863 318.536 1.00 24.02 64 PHE B CA 1
ATOM 2211 C C . PHE C 1 64 ? 228.333 233.563 318.568 1.00 24.02 64 PHE B C 1
ATOM 2212 O O . PHE C 1 64 ? 227.753 232.477 318.522 1.00 24.02 64 PHE B O 1
ATOM 2220 N N . VAL C 1 65 ? 229.654 233.677 318.644 1.00 23.07 65 VAL B N 1
ATOM 2221 C CA . VAL C 1 65 ? 230.540 232.530 318.789 1.00 23.07 65 VAL B CA 1
ATOM 2222 C C . VAL C 1 65 ? 231.307 232.708 320.086 1.00 23.07 65 VAL B C 1
ATOM 2223 O O . VAL C 1 65 ? 232.043 233.688 320.245 1.00 23.07 65 VAL B O 1
ATOM 2227 N N . PHE C 1 66 ? 231.134 231.776 321.014 1.00 22.41 66 PHE B N 1
ATOM 2228 C CA . PHE C 1 66 ? 231.835 231.839 322.285 1.00 22.41 66 PHE B CA 1
ATOM 2229 C C . PHE C 1 66 ? 232.391 230.463 322.607 1.00 22.41 66 PHE B C 1
ATOM 2230 O O . PHE C 1 66 ? 232.157 229.494 321.886 1.00 22.41 66 PHE B O 1
ATOM 2238 N N . SER C 1 67 ? 233.141 230.377 323.698 1.00 23.21 67 SER B N 1
ATOM 2239 C CA . SER C 1 67 ? 233.829 229.145 324.037 1.00 23.21 67 SER B CA 1
ATOM 2240 C C . SER C 1 67 ? 233.659 228.814 325.508 1.00 23.21 67 SER B C 1
ATOM 2241 O O . SER C 1 67 ? 233.688 229.701 326.364 1.00 23.21 67 SER B O 1
ATOM 2244 N N . VAL C 1 68 ? 233.480 227.529 325.790 1.00 23.57 68 VAL B N 1
ATOM 2245 C CA . VAL C 1 68 ? 233.523 226.994 327.144 1.00 23.57 68 VAL B CA 1
ATOM 2246 C C . VAL C 1 68 ? 234.870 226.304 327.288 1.00 23.57 68 VAL B C 1
ATOM 2247 O O . VAL C 1 68 ? 235.127 225.286 326.640 1.00 23.57 68 VAL B O 1
ATOM 2251 N N . ASP C 1 69 ? 235.726 226.856 328.136 1.00 25.06 69 ASP B N 1
ATOM 2252 C CA . ASP C 1 69 ? 237.148 226.560 328.154 1.00 25.06 69 ASP B CA 1
ATOM 2253 C C . ASP C 1 69 ? 237.508 225.699 329.353 1.00 25.06 69 ASP B C 1
ATOM 2254 O O . ASP C 1 69 ? 236.712 225.527 330.279 1.00 25.06 69 ASP B O 1
ATOM 2259 N N . ASN C 1 70 ? 238.744 225.180 329.309 1.00 26.34 70 ASN B N 1
ATOM 2260 C CA . ASN C 1 70 ? 239.402 224.465 330.412 1.00 26.34 70 ASN B CA 1
ATOM 2261 C C . ASN C 1 70 ? 238.583 223.265 330.870 1.00 26.34 70 ASN B C 1
ATOM 2262 O O . ASN C 1 70 ? 238.325 223.066 332.057 1.00 26.34 70 ASN B O 1
ATOM 2267 N N . LEU C 1 71 ? 238.176 222.465 329.901 1.00 25.80 71 LEU B N 1
ATOM 2268 C CA . LEU C 1 71 ? 237.221 221.392 330.112 1.00 25.80 71 LEU B CA 1
ATOM 2269 C C . LEU C 1 71 ? 238.016 220.135 330.432 1.00 25.80 71 LEU B C 1
ATOM 2270 O O . LEU C 1 71 ? 238.727 219.612 329.572 1.00 25.80 71 LEU B O 1
ATOM 2275 N N . LYS C 1 72 ? 237.930 219.667 331.672 1.00 26.53 72 LYS B N 1
ATOM 2276 C CA . LYS C 1 72 ? 238.729 218.532 332.104 1.00 26.53 72 LYS B CA 1
ATOM 2277 C C . LYS C 1 72 ? 238.014 217.239 331.726 1.00 26.53 72 LYS B C 1
ATOM 2278 O O . LYS C 1 72 ? 236.955 217.251 331.096 1.00 26.53 72 LYS B O 1
ATOM 2284 N N . ALA C 1 73 ? 238.579 216.103 332.113 1.00 27.39 73 ALA B N 1
ATOM 2285 C CA . ALA C 1 73 ? 237.980 214.815 331.804 1.00 27.39 73 ALA B CA 1
ATOM 2286 C C . ALA C 1 73 ? 236.964 214.368 332.842 1.00 27.39 73 ALA B C 1
ATOM 2287 O O . ALA C 1 73 ? 236.383 213.296 332.685 1.00 27.39 73 ALA B O 1
ATOM 2289 N N . ASN C 1 74 ? 236.734 215.148 333.894 1.00 28.46 74 ASN B N 1
ATOM 2290 C CA . ASN C 1 74 ? 235.648 214.869 334.823 1.00 28.46 74 ASN B CA 1
ATOM 2291 C C . ASN C 1 74 ? 234.784 216.104 335.052 1.00 28.46 74 ASN B C 1
ATOM 2292 O O . ASN C 1 74 ? 234.145 216.238 336.095 1.00 28.46 74 ASN B O 1
ATOM 2297 N N . SER C 1 75 ? 234.759 217.011 334.082 1.00 26.99 75 SER B N 1
ATOM 2298 C CA . SER C 1 75 ? 234.028 218.259 334.224 1.00 26.99 75 SER B CA 1
ATOM 2299 C C . SER C 1 75 ? 232.544 218.043 333.987 1.00 26.99 75 SER B C 1
ATOM 2300 O O . SER C 1 75 ? 232.144 217.415 333.005 1.00 26.99 75 SER B O 1
ATOM 2303 N N . SER C 1 76 ? 231.729 218.574 334.887 1.00 26.65 76 SER B N 1
ATOM 2304 C CA . SER C 1 76 ? 230.290 218.609 334.719 1.00 26.65 76 SER B CA 1
ATOM 2305 C C . SER C 1 76 ? 229.811 220.020 335.004 1.00 26.65 76 SER B C 1
ATOM 2306 O O . SER C 1 76 ? 230.423 220.749 335.785 1.00 26.65 76 SER B O 1
ATOM 2309 N N . GLY C 1 77 ? 228.721 220.405 334.359 1.00 24.51 77 GLY B N 1
ATOM 2310 C CA . GLY C 1 77 ? 228.191 221.732 334.582 1.00 24.51 77 GLY B CA 1
ATOM 2311 C C . GLY C 1 77 ? 226.989 221.985 333.706 1.00 24.51 77 GLY B C 1
ATOM 2312 O O . GLY C 1 77 ? 226.483 221.086 333.036 1.00 24.51 77 GLY B O 1
ATOM 2313 N N . ALA C 1 78 ? 226.536 223.231 333.731 1.00 23.20 78 ALA B N 1
ATOM 2314 C CA . ALA C 1 78 ? 225.418 223.668 332.915 1.00 23.20 78 ALA B CA 1
ATOM 2315 C C . ALA C 1 78 ? 225.775 224.996 332.279 1.00 23.20 78 ALA B C 1
ATOM 2316 O O . ALA C 1 78 ? 226.320 225.883 332.938 1.00 23.20 78 ALA B O 1
ATOM 2318 N N . ILE C 1 79 ? 225.481 225.120 330.997 1.00 23.01 79 ILE B N 1
ATOM 2319 C CA . ILE C 1 79 ? 225.704 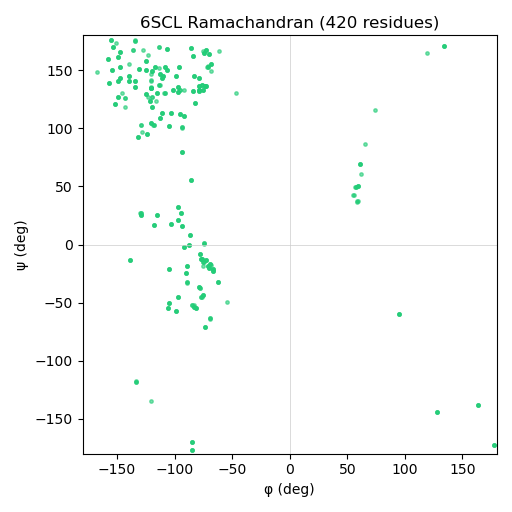226.347 330.252 1.00 23.01 79 ILE B CA 1
ATOM 2320 C C . ILE C 1 79 ? 224.326 226.968 330.067 1.00 23.01 79 ILE B C 1
ATOM 2321 O O . ILE C 1 79 ? 223.536 226.525 329.226 1.00 23.01 79 ILE B O 1
ATOM 2326 N N . LYS C 1 80 ? 224.033 227.984 330.874 1.00 22.68 80 LYS B N 1
ATOM 2327 C CA . LYS C 1 80 ? 222.680 228.494 331.077 1.00 22.68 80 LYS B CA 1
ATOM 2328 C C . LYS C 1 80 ? 222.443 229.636 330.107 1.00 22.68 80 LYS B C 1
ATOM 2329 O O . LYS C 1 80 ? 222.865 230.758 330.362 1.00 22.68 80 LYS B O 1
ATOM 2335 N N . PHE C 1 81 ? 221.745 229.378 329.007 1.00 23.17 81 PHE B N 1
ATOM 2336 C CA . PHE C 1 81 ? 221.675 230.389 327.960 1.00 23.17 81 PHE B CA 1
ATOM 2337 C C . PHE C 1 81 ? 220.661 231.461 328.327 1.00 23.17 81 PHE B C 1
ATOM 2338 O O . PHE C 1 81 ? 219.615 231.174 328.909 1.00 23.17 81 PHE B O 1
ATOM 2346 N N . GLY C 1 82 ? 220.972 232.701 327.969 1.00 23.54 82 GLY B N 1
ATOM 2347 C CA . GLY C 1 82 ? 220.130 233.822 328.297 1.00 23.54 82 GLY B CA 1
ATOM 2348 C C . GLY C 1 82 ? 220.911 234.925 328.974 1.00 23.54 82 GLY B C 1
ATOM 2349 O O . GLY C 1 82 ? 222.071 235.179 328.648 1.00 23.54 82 GLY B O 1
ATOM 2350 N N . PRO C 1 83 ? 220.283 235.616 329.928 1.00 23.96 83 PRO B N 1
ATOM 2351 C CA . PRO C 1 83 ? 221.012 236.641 330.684 1.00 23.96 83 PRO B CA 1
ATOM 2352 C C . PRO C 1 83 ? 222.041 236.083 331.646 1.00 23.96 83 PRO B C 1
ATOM 2353 O O . PRO C 1 83 ? 222.924 236.832 332.077 1.00 23.96 83 PRO B O 1
ATOM 2357 N N . SER C 1 84 ? 221.959 234.805 332.005 1.00 23.67 84 SER B N 1
ATOM 2358 C CA . SER C 1 84 ? 222.934 234.179 332.884 1.00 23.67 84 SER B CA 1
ATOM 2359 C C . SER C 1 84 ? 224.007 233.428 332.109 1.00 23.67 84 SER B C 1
ATOM 2360 O O . SER C 1 84 ? 224.671 232.552 332.668 1.00 23.67 84 SER B O 1
ATOM 2363 N N . LEU C 1 85 ? 224.197 233.770 330.837 1.00 23.60 85 LEU B N 1
ATOM 2364 C CA . LEU C 1 85 ? 225.140 233.079 329.962 1.00 23.60 85 LEU B CA 1
ATOM 2365 C C . LEU C 1 85 ? 226.460 233.836 330.013 1.00 23.60 85 LEU B C 1
ATOM 2366 O O . LEU C 1 85 ? 226.805 234.625 329.136 1.00 23.60 85 LEU B O 1
ATOM 2371 N N . SER C 1 86 ? 227.212 233.582 331.083 1.00 24.29 86 SER B N 1
ATOM 2372 C CA . SER C 1 86 ? 228.422 234.333 331.383 1.00 24.29 86 SER B CA 1
ATOM 2373 C C . SER C 1 86 ? 229.583 234.015 330.455 1.00 24.29 86 SER B C 1
ATOM 2374 O O . SER C 1 86 ? 230.568 234.759 330.452 1.00 24.29 86 SER B O 1
ATOM 2377 N N . GLN C 1 87 ? 229.503 232.942 329.673 1.00 24.15 87 GLN B N 1
ATOM 2378 C CA . GLN C 1 87 ? 230.576 232.611 328.747 1.00 24.15 87 GLN B CA 1
ATOM 2379 C C . GLN C 1 87 ? 230.566 233.482 327.499 1.00 24.15 87 GLN B C 1
ATOM 2380 O O . GLN C 1 87 ? 231.541 233.460 326.743 1.00 24.15 87 GLN B O 1
ATOM 2386 N N . CYS C 1 88 ? 229.493 234.234 327.258 1.00 24.59 88 CYS B N 1
ATOM 2387 C CA . CYS C 1 88 ? 229.432 235.227 326.186 1.00 24.59 88 CYS B CA 1
ATOM 2388 C C . CYS C 1 88 ? 228.882 236.509 326.786 1.00 24.59 88 CYS B C 1
ATOM 2389 O O . CYS C 1 88 ? 227.658 236.693 326.855 1.00 24.59 88 CYS B O 1
ATOM 2392 N N . PRO C 1 89 ? 229.746 237.420 327.248 1.00 25.36 89 PRO B N 1
ATOM 2393 C CA . PRO C 1 89 ? 229.259 238.694 327.793 1.00 25.36 89 PRO B CA 1
ATOM 2394 C C . PRO C 1 89 ? 228.659 239.614 326.750 1.00 25.36 89 PRO B C 1
ATOM 2395 O O . PRO C 1 89 ? 227.940 240.549 327.121 1.00 25.36 89 PRO B O 1
ATOM 2399 N N . ALA C 1 90 ? 228.925 239.375 325.464 1.00 25.13 90 ALA B N 1
ATOM 2400 C CA . ALA C 1 90 ? 228.286 240.131 324.399 1.00 25.13 90 ALA B CA 1
ATOM 2401 C C . ALA C 1 90 ? 226.793 239.860 324.311 1.00 25.13 90 ALA B C 1
ATOM 2402 O O . ALA C 1 90 ? 226.060 240.691 323.768 1.00 25.13 90 ALA B O 1
ATOM 2404 N N . LEU C 1 91 ? 226.326 238.721 324.815 1.00 24.70 91 LEU B N 1
ATOM 2405 C CA . LEU C 1 91 ? 224.900 238.483 324.985 1.00 24.70 91 LEU B CA 1
ATOM 2406 C C . LEU C 1 91 ? 224.430 238.778 326.400 1.00 24.70 91 LEU B C 1
ATOM 2407 O O . LEU C 1 91 ? 223.412 239.441 326.574 1.00 24.70 91 LEU B O 1
ATOM 2412 N N . SER C 1 92 ? 225.164 238.316 327.412 1.00 25.52 92 SER B N 1
ATOM 2413 C CA . SER C 1 92 ? 224.726 238.459 328.798 1.00 25.52 92 SER B CA 1
ATOM 2414 C C . SER C 1 92 ? 224.766 239.912 329.258 1.00 25.52 92 SER B C 1
ATOM 2415 O O . SER C 1 92 ? 223.730 240.503 329.576 1.00 25.52 92 SER B O 1
ATOM 2418 N N . ASP C 1 93 ? 225.959 240.507 329.298 1.00 27.19 93 ASP B N 1
ATOM 2419 C CA . ASP C 1 93 ? 226.128 241.898 329.699 1.00 27.19 93 ASP B CA 1
ATOM 2420 C C . ASP C 1 93 ? 226.200 242.821 328.496 1.00 27.19 93 ASP B C 1
ATOM 2421 O O . ASP C 1 93 ? 226.880 243.849 328.531 1.00 27.19 93 ASP B O 1
ATOM 2426 N N . GLY C 1 94 ? 225.499 242.464 327.435 1.00 25.95 94 GLY B N 1
ATOM 2427 C CA . GLY C 1 94 ? 225.679 243.064 326.138 1.00 25.95 94 GLY B CA 1
ATOM 2428 C C . GLY C 1 94 ? 224.357 243.424 325.514 1.00 25.95 94 GLY B C 1
ATOM 2429 O O . GLY C 1 94 ? 223.619 244.262 326.033 1.00 25.95 94 GLY B O 1
ATOM 2430 N N . ILE C 1 95 ? 224.074 242.798 324.371 1.00 26.01 95 ILE B N 1
ATOM 2431 C CA . ILE C 1 95 ? 222.925 243.154 323.556 1.00 26.01 95 ILE B CA 1
ATOM 2432 C C . ILE C 1 95 ? 221.589 242.842 324.239 1.00 26.01 95 ILE B C 1
ATOM 2433 O O . ILE C 1 95 ? 220.577 243.470 323.906 1.00 26.01 95 ILE B O 1
ATOM 2438 N N . LEU C 1 96 ? 221.553 241.945 325.232 1.00 25.41 96 LEU B N 1
ATOM 2439 C CA . LEU C 1 96 ? 220.305 241.706 325.950 1.00 25.41 96 LEU B CA 1
ATOM 2440 C C . LEU C 1 96 ? 219.965 242.827 326.916 1.00 25.41 96 LEU B C 1
ATOM 2441 O O . LEU C 1 96 ? 218.827 242.896 327.387 1.00 25.41 96 LEU B O 1
ATOM 2446 N N . LYS C 1 97 ? 220.921 243.692 327.235 1.00 26.11 97 LYS B N 1
ATOM 2447 C CA . LYS C 1 97 ? 220.618 244.900 327.983 1.00 26.11 97 LYS B CA 1
ATOM 2448 C C . LYS C 1 97 ? 219.988 245.981 327.118 1.00 26.11 97 LYS B C 1
ATOM 2449 O O . LYS C 1 97 ? 219.539 246.996 327.659 1.00 26.11 97 LYS B O 1
ATOM 2455 N N . SER C 1 98 ? 219.941 245.798 325.800 1.00 26.21 98 SER B N 1
ATOM 2456 C CA . SER C 1 98 ? 219.401 246.810 324.908 1.00 26.21 98 SER B CA 1
ATOM 2457 C C . SER C 1 98 ? 218.174 246.335 324.146 1.00 26.21 98 SER B C 1
ATOM 2458 O O . SER C 1 98 ? 217.804 246.955 323.147 1.00 26.21 98 SER B O 1
ATOM 2461 N N . TYR C 1 99 ? 217.539 245.253 324.584 1.00 25.75 99 TYR B N 1
ATOM 2462 C CA . TYR C 1 99 ? 216.332 244.750 323.947 1.00 25.75 99 TYR B CA 1
ATOM 2463 C C . TYR C 1 99 ? 215.450 244.113 325.009 1.00 25.75 99 TYR B C 1
ATOM 2464 O O . TYR C 1 99 ? 215.941 243.637 326.033 1.00 25.75 99 TYR B O 1
ATOM 2473 N N . HIS C 1 100 ? 214.138 244.115 324.760 1.00 25.73 100 HIS B N 1
ATOM 2474 C CA . HIS C 1 100 ? 213.218 243.461 325.685 1.00 25.73 100 HIS B CA 1
ATOM 2475 C C . HIS C 1 100 ? 213.131 241.965 325.429 1.00 25.73 100 HIS B C 1
ATOM 2476 O O . HIS C 1 100 ? 213.317 241.160 326.345 1.00 25.73 100 HIS B O 1
ATOM 2483 N N . ARG C 1 101 ? 212.839 241.577 324.197 1.00 24.03 101 ARG B N 1
ATOM 2484 C CA . ARG C 1 101 ? 212.532 240.197 323.871 1.00 24.03 101 ARG B CA 1
ATOM 2485 C C . ARG C 1 101 ? 213.617 239.596 322.990 1.00 24.03 101 ARG B C 1
ATOM 2486 O O . ARG C 1 101 ? 214.224 240.284 322.168 1.00 24.03 101 ARG B O 1
ATOM 2494 N N . TYR C 1 102 ? 213.857 238.300 323.176 1.00 23.24 102 TYR B N 1
ATOM 2495 C CA . TYR C 1 102 ? 214.859 237.595 322.395 1.00 23.24 102 TYR B CA 1
ATOM 2496 C C . TYR C 1 102 ? 214.435 236.149 322.229 1.00 23.24 102 TYR B C 1
ATOM 2497 O O . TYR C 1 102 ? 213.613 235.632 322.984 1.00 23.24 102 TYR B O 1
ATOM 2506 N N . LYS C 1 103 ? 215.027 235.492 321.241 1.00 21.84 103 LYS B N 1
ATOM 2507 C CA . LYS C 1 103 ? 214.965 234.043 321.156 1.00 21.84 103 LYS B CA 1
ATOM 2508 C C . LYS C 1 103 ? 216.261 233.559 320.531 1.00 21.84 103 LYS B C 1
ATOM 2509 O O . LYS C 1 103 ? 216.829 234.232 319.673 1.00 21.84 103 LYS B O 1
ATOM 2515 N N . ILE C 1 104 ? 216.754 232.420 320.997 1.00 21.52 104 ILE B N 1
ATOM 2516 C CA . ILE C 1 104 ? 217.939 231.808 320.415 1.00 21.52 104 ILE B CA 1
ATOM 2517 C C . ILE C 1 104 ? 217.456 230.784 319.399 1.00 21.52 104 ILE B C 1
ATOM 2518 O O . ILE C 1 104 ? 216.850 229.777 319.762 1.00 21.52 104 ILE B O 1
ATOM 2523 N N . THR C 1 105 ? 217.716 231.051 318.123 1.00 23.25 105 THR B N 1
ATOM 2524 C CA . THR C 1 105 ? 217.079 230.290 317.056 1.00 23.25 105 THR B CA 1
ATOM 2525 C C . THR C 1 105 ? 217.709 228.914 316.882 1.00 23.25 105 THR B C 1
ATOM 2526 O O . THR C 1 105 ? 216.994 227.920 316.759 1.00 23.25 105 THR B O 1
ATOM 2530 N N . SER C 1 106 ? 219.033 228.825 316.874 1.00 23.20 106 SER B N 1
ATOM 2531 C CA . SER C 1 106 ? 219.693 227.532 316.790 1.00 23.20 106 SER B CA 1
ATOM 2532 C C . SER C 1 106 ? 221.067 227.665 317.410 1.00 23.20 106 SER B C 1
ATOM 2533 O O . SER C 1 106 ? 221.655 228.747 317.401 1.00 23.20 106 SER B O 1
ATOM 2536 N N . ILE C 1 107 ? 221.571 226.568 317.973 1.00 24.06 107 ILE B N 1
ATOM 2537 C CA . ILE C 1 107 ? 222.932 226.570 318.496 1.00 24.06 107 ILE B CA 1
ATOM 2538 C C . ILE C 1 107 ? 223.691 225.426 317.849 1.00 24.06 107 ILE B C 1
ATOM 2539 O O . ILE C 1 107 ? 223.112 224.407 317.467 1.00 24.06 107 ILE B O 1
ATOM 2544 N N . ARG C 1 108 ? 224.996 225.615 317.696 1.00 25.24 108 ARG B N 1
ATOM 2545 C CA . ARG C 1 108 ? 225.886 224.605 317.133 1.00 25.24 108 ARG B CA 1
ATOM 2546 C C . ARG C 1 108 ? 227.037 224.474 318.118 1.00 25.24 108 ARG B C 1
ATOM 2547 O O . ARG C 1 108 ? 227.916 225.337 318.167 1.00 25.24 108 ARG B O 1
ATOM 2555 N N . VAL C 1 109 ? 227.018 223.418 318.918 1.00 24.06 109 VAL B N 1
ATOM 2556 C CA . VAL C 1 109 ? 228.045 223.185 319.923 1.00 24.06 109 VAL B CA 1
ATOM 2557 C C . VAL C 1 109 ? 229.094 222.253 319.331 1.00 24.06 109 VAL B C 1
ATOM 2558 O O . VAL C 1 109 ? 228.762 221.274 318.656 1.00 24.06 109 VAL B O 1
ATOM 2562 N N . GLU C 1 110 ? 230.362 222.606 319.503 1.00 24.75 110 GLU B N 1
ATOM 2563 C CA . GLU C 1 110 ? 231.468 221.847 318.942 1.00 24.75 110 GLU B CA 1
ATOM 2564 C C . GLU C 1 110 ? 232.437 221.468 320.046 1.00 24.75 110 GLU B C 1
ATOM 2565 O O . GLU C 1 110 ? 232.856 222.323 320.823 1.00 24.75 110 GLU B O 1
ATOM 2571 N N . PHE C 1 111 ? 232.790 220.196 320.121 1.00 23.23 111 PHE B N 1
ATOM 2572 C CA . PHE C 1 111 ? 233.837 219.749 321.022 1.00 23.23 111 PHE B CA 1
ATOM 2573 C C . PHE C 1 111 ? 235.134 219.639 320.239 1.00 23.23 111 PHE B C 1
ATOM 2574 O O . PHE C 1 111 ? 235.161 219.040 319.158 1.00 23.23 111 PHE B O 1
ATOM 2582 N N . LYS C 1 112 ? 236.204 220.217 320.795 1.00 25.07 112 LYS B N 1
ATOM 2583 C CA . LYS C 1 112 ? 237.444 220.444 320.071 1.00 25.07 112 LYS B CA 1
ATOM 2584 C C . LYS C 1 112 ? 238.566 219.485 320.456 1.00 25.07 112 LYS B C 1
ATOM 2585 O O . LYS C 1 112 ? 239.479 219.283 319.651 1.00 25.07 112 LYS B O 1
ATOM 2591 N N . SER C 1 113 ? 238.498 218.863 321.635 1.00 23.78 113 SER B N 1
ATOM 2592 C CA . SER C 1 113 ? 239.305 217.698 322.029 1.00 23.78 113 SER B CA 1
ATOM 2593 C C . SER C 1 113 ? 240.808 217.996 322.032 1.00 23.78 113 SER B C 1
ATOM 2594 O O . SER C 1 113 ? 241.571 217.508 321.203 1.00 23.78 113 SER B O 1
ATOM 2597 N N . HIS C 1 114 ? 241.212 218.829 322.986 1.00 23.47 114 HIS B N 1
ATOM 2598 C CA . HIS C 1 114 ? 242.628 219.050 323.245 1.00 23.47 114 HIS B CA 1
ATOM 2599 C C . HIS C 1 114 ? 243.169 217.997 324.200 1.00 23.47 114 HIS B C 1
ATOM 2600 O O . HIS C 1 114 ? 243.732 218.339 325.242 1.00 23.47 114 HIS B O 1
ATOM 2607 N N . ALA C 1 115 ? 243.006 216.723 323.868 1.00 25.83 115 ALA B N 1
ATOM 2608 C CA . ALA C 1 115 ? 243.319 215.633 324.775 1.00 25.83 115 ALA B CA 1
ATOM 2609 C C . ALA C 1 115 ? 244.287 214.663 324.121 1.00 25.83 115 ALA B C 1
ATOM 2610 O O . ALA C 1 115 ? 244.392 214.587 322.895 1.00 25.83 115 ALA B O 1
ATOM 2612 N N . SER C 1 116 ? 244.995 213.913 324.959 1.00 28.02 116 SER B N 1
ATOM 2613 C CA . SER C 1 116 ? 245.811 212.828 324.453 1.00 28.02 116 SER B CA 1
ATOM 2614 C C . SER C 1 116 ? 244.918 211.664 324.038 1.00 28.02 116 SER B C 1
ATOM 2615 O O . SER C 1 116 ? 243.739 211.592 324.389 1.00 28.02 116 SER B O 1
ATOM 2618 N N . ALA C 1 117 ? 245.492 210.740 323.277 1.00 30.16 117 ALA B N 1
ATOM 2619 C CA . ALA C 1 117 ? 244.718 209.612 322.783 1.00 30.16 117 ALA B CA 1
ATOM 2620 C C . ALA C 1 117 ? 244.461 208.556 323.848 1.00 30.16 117 ALA B C 1
ATOM 2621 O O . ALA C 1 117 ? 243.626 207.673 323.631 1.00 30.16 117 ALA B O 1
ATOM 2623 N N . ASN C 1 118 ? 245.144 208.628 324.987 1.00 30.77 118 ASN B N 1
ATOM 2624 C CA . ASN C 1 118 ? 244.989 207.647 326.047 1.00 30.77 118 ASN B CA 1
ATOM 2625 C C . ASN C 1 118 ? 243.934 208.024 327.074 1.00 30.77 118 ASN B C 1
ATOM 2626 O O . ASN C 1 1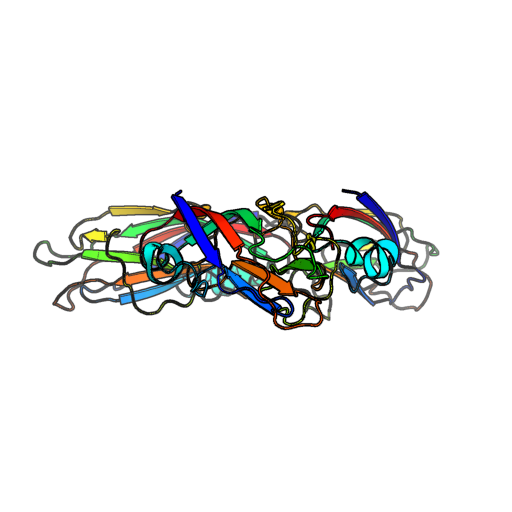18 ? 243.696 207.245 328.002 1.00 30.77 118 ASN B O 1
ATOM 2631 N N . THR C 1 119 ? 243.306 209.189 326.949 1.00 29.31 119 THR B N 1
ATOM 2632 C CA . THR C 1 119 ? 242.251 209.577 327.875 1.00 29.31 119 THR B CA 1
ATOM 2633 C C . THR C 1 119 ? 240.941 208.933 327.450 1.00 29.31 119 THR B C 1
ATOM 2634 O O . THR C 1 119 ? 240.472 209.144 326.327 1.00 29.31 119 THR B O 1
ATOM 2638 N N . ALA C 1 120 ? 240.349 208.156 328.347 1.00 27.07 120 ALA B N 1
ATOM 2639 C CA . ALA C 1 120 ? 239.076 207.504 328.098 1.00 27.07 120 ALA B CA 1
ATOM 2640 C C . ALA C 1 120 ? 237.943 208.332 328.681 1.00 27.07 120 ALA B C 1
ATOM 2641 O O . ALA C 1 120 ? 238.124 209.078 329.645 1.00 27.07 120 ALA B O 1
ATOM 2643 N N . GLY C 1 121 ? 236.767 208.193 328.084 1.00 24.00 121 GLY B N 1
ATOM 2644 C CA . GLY C 1 121 ? 235.598 208.900 328.555 1.00 24.00 121 GLY B CA 1
ATOM 2645 C C . GLY C 1 121 ? 234.833 209.533 327.420 1.00 24.00 121 GLY B C 1
ATOM 2646 O O . GLY C 1 121 ? 235.313 209.563 326.286 1.00 24.00 121 GLY B O 1
ATOM 2647 N N . ALA C 1 122 ? 233.642 210.042 327.709 1.00 23.76 122 ALA B N 1
ATOM 2648 C CA . ALA C 1 122 ? 232.843 210.731 326.705 1.00 23.76 122 ALA B CA 1
ATOM 2649 C C . ALA C 1 122 ? 231.972 211.751 327.409 1.00 23.76 122 ALA B C 1
ATOM 2650 O O . ALA C 1 122 ? 231.168 211.380 328.260 1.00 23.76 122 ALA B O 1
ATOM 2652 N N . ILE C 1 123 ? 232.112 213.016 327.048 1.00 23.76 123 ILE B N 1
ATOM 2653 C CA . ILE C 1 123 ? 231.327 214.073 327.671 1.00 23.76 123 ILE B CA 1
ATOM 2654 C C . ILE C 1 123 ? 229.924 214.079 327.075 1.00 23.76 123 ILE B C 1
ATOM 2655 O O . ILE C 1 123 ? 229.744 213.914 325.866 1.00 23.76 123 ILE B O 1
ATOM 2660 N N . PHE C 1 124 ? 228.919 214.212 327.934 1.00 24.17 124 PHE B N 1
ATOM 2661 C CA . PHE C 1 124 ? 227.523 214.061 327.559 1.00 24.17 124 PHE B CA 1
ATOM 2662 C C . PHE C 1 124 ? 226.815 215.405 327.619 1.00 24.17 124 PHE B C 1
ATOM 2663 O O . PHE C 1 124 ? 227.070 216.215 328.516 1.00 24.17 124 PHE B O 1
ATOM 2671 N N . ILE C 1 125 ? 225.896 215.604 326.679 1.00 24.94 125 ILE B N 1
ATOM 2672 C CA . ILE C 1 125 ? 225.193 216.860 326.457 1.00 24.94 125 ILE B CA 1
ATOM 2673 C C . ILE C 1 125 ? 223.703 216.603 326.624 1.00 24.94 125 ILE B C 1
ATOM 2674 O O . ILE C 1 125 ? 223.181 215.612 326.106 1.00 24.94 125 ILE B O 1
ATOM 2679 N N . GLU C 1 126 ? 223.020 217.484 327.352 1.00 26.37 126 GLU B N 1
ATOM 2680 C CA . GLU C 1 126 ? 221.586 217.329 327.549 1.00 26.37 126 GLU B CA 1
ATOM 2681 C C . GLU C 1 126 ? 220.907 218.678 327.697 1.00 26.37 126 GLU B C 1
ATOM 2682 O O . GLU C 1 126 ? 221.282 219.478 328.553 1.00 26.37 126 GLU B O 1
ATOM 2688 N N . LEU C 1 127 ? 219.882 218.893 326.885 1.00 25.99 127 LEU B N 1
ATOM 2689 C CA . LEU C 1 127 ? 219.145 220.145 326.838 1.00 25.99 127 LEU B CA 1
ATOM 2690 C C . LEU C 1 127 ? 218.068 220.177 327.913 1.00 25.99 127 LEU B C 1
ATOM 2691 O O . LEU C 1 127 ? 217.298 219.225 328.058 1.00 25.99 127 LEU B O 1
ATOM 2696 N N . ASP C 1 128 ? 218.011 221.276 328.652 1.00 25.88 128 ASP B N 1
ATOM 2697 C CA . ASP C 1 128 ? 217.024 221.494 329.705 1.00 25.88 128 ASP B CA 1
ATOM 2698 C C . ASP C 1 128 ? 216.279 222.785 329.400 1.00 25.88 128 ASP B C 1
ATOM 2699 O O . ASP C 1 128 ? 216.724 223.862 329.799 1.00 25.88 128 ASP B O 1
ATOM 2704 N N . THR C 1 129 ? 215.130 222.698 328.749 1.00 25.90 129 THR B N 1
ATOM 2705 C CA . THR C 1 129 ? 214.349 223.896 328.486 1.00 25.90 129 THR B CA 1
ATOM 2706 C C . THR C 1 129 ? 213.413 224.252 329.636 1.00 25.90 129 THR B C 1
ATOM 2707 O O . THR C 1 129 ? 212.585 225.153 329.487 1.00 25.90 129 THR B O 1
ATOM 2711 N N . ALA C 1 130 ? 213.523 223.566 330.773 1.00 26.82 130 ALA B N 1
ATOM 2712 C CA . ALA C 1 130 ? 212.850 223.971 331.999 1.00 26.82 130 ALA B CA 1
ATOM 2713 C C . ALA C 1 130 ? 213.686 224.914 332.840 1.00 26.82 130 ALA B C 1
ATOM 2714 O O . ALA C 1 130 ? 213.131 225.575 333.725 1.00 26.82 130 ALA B O 1
ATOM 2716 N N . CYS C 1 131 ? 215.000 224.950 332.592 1.00 25.78 131 CYS B N 1
ATOM 2717 C CA . CYS C 1 131 ? 215.973 225.775 333.312 1.00 25.78 131 CYS B CA 1
ATOM 2718 C C . CYS C 1 131 ? 215.988 225.462 334.806 1.00 25.78 131 CYS B C 1
ATOM 2719 O O . CYS C 1 131 ? 216.135 226.354 335.641 1.00 25.78 131 CYS B O 1
ATOM 2722 N N . LYS C 1 132 ? 215.821 224.186 335.152 1.00 27.14 132 LYS B N 1
ATOM 2723 C CA . LYS C 1 132 ? 215.886 223.789 336.553 1.00 27.14 132 LYS B CA 1
ATOM 2724 C C . LYS C 1 132 ? 216.634 222.495 336.836 1.00 27.14 132 LYS B C 1
ATOM 2725 O O . LYS C 1 132 ? 216.930 222.242 338.006 1.00 27.14 132 LYS B O 1
ATOM 2731 N N . GLN C 1 133 ? 216.947 221.670 335.839 1.00 28.15 133 GLN B N 1
ATOM 2732 C CA . GLN C 1 133 ? 217.570 220.379 336.107 1.00 28.15 133 GLN B CA 1
ATOM 2733 C C . GLN C 1 133 ? 219.039 220.554 336.464 1.00 28.15 133 GLN B C 1
ATOM 2734 O O . GLN C 1 133 ? 219.776 221.273 335.788 1.00 28.15 133 GLN B O 1
ATOM 2740 N N . SER C 1 134 ? 219.465 219.888 337.535 1.00 30.28 134 SER B N 1
ATOM 2741 C CA . SER C 1 134 ? 220.818 220.029 338.058 1.00 30.28 134 SER B CA 1
ATOM 2742 C C . SER C 1 134 ? 221.752 218.911 337.619 1.00 30.28 134 SER B C 1
ATOM 2743 O O . SER C 1 134 ? 222.799 219.183 337.026 1.00 30.28 134 SER B O 1
ATOM 2746 N N . ALA C 1 135 ? 221.412 217.660 337.905 1.00 29.12 135 ALA B N 1
ATOM 2747 C CA . ALA C 1 135 ? 222.204 216.527 337.458 1.00 29.12 135 ALA B CA 1
ATOM 2748 C C . ALA C 1 135 ? 221.807 216.150 336.039 1.00 29.12 135 ALA B C 1
ATOM 2749 O O . ALA C 1 135 ? 220.742 216.526 335.554 1.00 29.12 135 ALA B O 1
ATOM 2751 N N . LEU C 1 136 ? 222.672 215.384 335.377 1.00 26.96 136 LEU B N 1
ATOM 2752 C CA . LEU C 1 136 ? 222.493 215.152 333.950 1.00 26.96 136 LEU B CA 1
ATOM 2753 C C . LEU C 1 136 ? 221.338 214.204 333.648 1.00 26.96 136 LEU B C 1
ATOM 2754 O O . LEU C 1 136 ? 220.264 214.652 333.243 1.00 26.96 136 LEU B O 1
ATOM 2759 N N . GLY C 1 137 ? 221.493 212.922 333.957 1.00 26.63 137 GLY B N 1
ATOM 2760 C CA . GLY C 1 137 ? 220.435 211.970 333.676 1.00 26.63 137 GLY B CA 1
ATOM 2761 C C . GLY C 1 137 ? 220.509 211.189 332.376 1.00 26.63 137 GLY B C 1
ATOM 2762 O O . GLY C 1 137 ? 220.549 209.959 332.411 1.00 26.63 137 GLY B O 1
ATOM 2763 N N . SER C 1 138 ? 220.515 211.861 331.229 1.00 25.91 138 SER B N 1
ATOM 2764 C CA . SER C 1 138 ? 220.453 211.186 329.938 1.00 25.91 138 SER B CA 1
ATOM 2765 C C . SER C 1 138 ? 221.837 211.054 329.318 1.00 25.91 138 SER B C 1
ATOM 2766 O O . SER C 1 138 ? 222.675 211.948 329.451 1.00 25.91 138 SER B O 1
ATOM 2769 N N . TYR C 1 139 ? 222.058 209.943 328.608 1.00 25.62 139 TYR B N 1
ATOM 2770 C CA . TYR C 1 139 ? 223.379 209.595 328.100 1.00 25.62 139 TYR B CA 1
ATOM 2771 C C . TYR C 1 139 ? 223.351 209.254 326.616 1.00 25.62 139 TYR B C 1
ATOM 2772 O O . TYR C 1 139 ? 224.193 208.497 326.137 1.00 25.62 139 TYR B O 1
ATOM 2781 N N . ILE C 1 140 ? 222.399 209.806 325.870 1.00 26.15 140 ILE B N 1
ATOM 2782 C CA . ILE C 1 140 ? 222.312 209.506 324.445 1.00 26.15 140 ILE B CA 1
ATOM 2783 C C . ILE C 1 140 ? 223.301 210.347 323.651 1.00 26.15 140 ILE B C 1
ATOM 2784 O O . ILE C 1 140 ? 224.106 209.817 322.879 1.00 26.15 140 ILE B O 1
ATOM 2789 N N . ASN C 1 141 ? 223.250 211.668 323.810 1.00 25.59 141 ASN B N 1
ATOM 2790 C CA . ASN C 1 141 ? 224.176 212.552 323.117 1.00 25.59 141 ASN B CA 1
ATOM 2791 C C . ASN C 1 141 ? 225.521 212.552 323.822 1.00 25.59 141 ASN B C 1
ATOM 2792 O O . ASN C 1 141 ? 225.588 212.684 325.046 1.00 25.59 141 ASN B O 1
ATOM 2797 N N . SER C 1 142 ? 226.593 212.419 323.047 1.00 24.79 142 SER B N 1
ATOM 2798 C CA . SER C 1 142 ? 227.920 212.296 323.622 1.00 24.79 142 SER B CA 1
ATOM 2799 C C . SER C 1 142 ? 228.966 212.711 322.604 1.00 24.79 142 SER B C 1
ATOM 2800 O O . SER C 1 142 ? 228.858 212.386 321.421 1.00 24.79 142 SER B O 1
ATOM 2803 N N . PHE C 1 143 ? 229.965 213.442 323.078 1.00 23.91 143 PHE B N 1
ATOM 2804 C CA . PHE C 1 143 ? 231.216 213.647 322.371 1.00 23.91 143 PHE B CA 1
ATOM 2805 C C . PHE C 1 143 ? 232.248 212.721 322.989 1.00 23.91 143 PHE B C 1
ATOM 2806 O O . PHE C 1 143 ? 232.368 212.665 324.212 1.00 23.91 143 PHE B O 1
ATOM 2814 N N . THR C 1 144 ? 232.994 212.006 322.159 1.00 24.70 144 THR B N 1
ATOM 2815 C CA . THR C 1 144 ? 234.143 211.281 322.675 1.00 24.70 144 THR B CA 1
ATOM 2816 C C . THR C 1 144 ? 235.244 212.285 322.992 1.00 24.70 144 THR B C 1
ATOM 2817 O O . THR C 1 144 ? 235.472 213.225 322.228 1.00 24.70 144 THR B O 1
ATOM 2821 N N . ILE C 1 145 ? 235.897 212.105 324.147 1.00 24.00 145 ILE B N 1
ATOM 2822 C CA . ILE C 1 145 ? 236.902 213.051 324.634 1.00 24.00 145 ILE B CA 1
ATOM 2823 C C . ILE C 1 145 ? 238.092 213.147 323.685 1.00 24.00 145 ILE B C 1
ATOM 2824 O O . ILE C 1 145 ? 238.655 214.230 323.489 1.00 24.00 145 ILE B O 1
ATOM 2829 N N . SER C 1 146 ? 238.437 212.060 323.012 1.00 25.94 146 SER B N 1
ATOM 2830 C CA . SER C 1 146 ? 239.594 212.057 322.133 1.00 25.94 146 SER B CA 1
ATOM 2831 C C . SER C 1 146 ? 239.263 212.383 320.680 1.00 25.94 146 SER B C 1
ATOM 2832 O O . SER C 1 146 ? 240.094 212.127 319.807 1.00 25.94 146 SER B O 1
ATOM 2835 N N . LYS C 1 147 ? 238.084 212.934 320.388 1.00 26.19 147 LYS B N 1
ATOM 2836 C CA . LYS C 1 147 ? 237.706 213.240 319.013 1.00 26.19 147 LYS B CA 1
ATOM 2837 C C . LYS C 1 147 ? 236.984 214.576 318.930 1.00 26.19 147 LYS B C 1
ATOM 2838 O O . LYS C 1 147 ? 236.172 214.904 319.797 1.00 26.19 147 LYS B O 1
ATOM 2844 N N . THR C 1 148 ? 237.272 215.338 317.875 1.00 25.91 148 THR B N 1
ATOM 2845 C CA . THR C 1 148 ? 236.505 216.540 317.581 1.00 25.91 148 THR B CA 1
ATOM 2846 C C . THR C 1 148 ? 235.173 216.147 316.969 1.00 25.91 148 THR B C 1
ATOM 2847 O O . THR C 1 148 ? 235.114 215.282 316.092 1.00 25.91 148 THR B O 1
ATOM 2851 N N . ALA C 1 149 ? 234.107 216.806 317.407 1.00 25.10 149 ALA B N 1
ATOM 2852 C CA . ALA C 1 149 ? 232.801 216.573 316.807 1.00 25.10 149 ALA B CA 1
ATOM 2853 C C . ALA C 1 149 ? 231.956 217.814 317.023 1.00 25.10 149 ALA B C 1
ATOM 2854 O O . ALA C 1 149 ? 232.377 218.762 317.682 1.00 25.10 149 ALA B O 1
ATOM 2856 N N . SER C 1 150 ? 230.755 217.799 316.456 1.00 25.28 150 SER B N 1
ATOM 2857 C CA . SER C 1 150 ? 229.831 218.908 316.617 1.00 25.28 150 SER B CA 1
ATOM 2858 C C . SER C 1 150 ? 228.403 218.399 316.576 1.00 25.28 150 SER B C 1
ATOM 2859 O O . SER C 1 150 ? 228.072 217.513 315.786 1.00 25.28 150 SER B O 1
ATOM 2862 N N . LYS C 1 151 ? 227.565 218.968 317.433 1.00 24.14 151 LYS B N 1
ATOM 2863 C CA . LYS C 1 151 ? 226.140 218.691 317.467 1.00 24.14 151 LYS B CA 1
ATOM 2864 C C . LYS C 1 151 ? 225.399 219.995 317.232 1.00 24.14 151 LYS B C 1
ATOM 2865 O O . LYS C 1 151 ? 225.751 221.025 317.813 1.00 24.14 151 LYS B O 1
ATOM 2871 N N . THR C 1 152 ? 224.391 219.955 316.374 1.00 25.00 152 THR B N 1
ATOM 2872 C CA . THR C 1 152 ? 223.614 221.134 316.028 1.00 25.00 152 THR B CA 1
ATOM 2873 C C . THR C 1 152 ? 222.186 220.942 316.511 1.00 25.00 152 THR B C 1
ATOM 2874 O O . THR C 1 152 ? 221.575 219.902 316.254 1.00 25.00 152 THR B O 1
ATOM 2878 N N . PHE C 1 153 ? 221.663 221.941 317.213 1.00 24.69 153 PHE B N 1
ATOM 2879 C CA . PHE C 1 153 ? 220.337 221.881 317.809 1.00 24.69 153 PHE B CA 1
ATOM 2880 C C . PHE C 1 153 ? 219.487 223.013 317.253 1.00 24.69 153 PHE B C 1
ATOM 2881 O O . PHE C 1 153 ? 219.863 224.187 317.353 1.00 24.69 153 PHE B O 1
ATOM 2889 N N . ARG C 1 154 ? 218.346 222.648 316.674 1.00 27.13 154 ARG B N 1
ATOM 2890 C CA . ARG C 1 154 ? 217.424 223.572 316.029 1.00 27.13 154 ARG B CA 1
ATOM 2891 C C . ARG C 1 154 ? 216.488 224.186 317.065 1.00 27.13 154 ARG B C 1
ATOM 2892 O O . ARG C 1 154 ? 216.644 223.991 318.269 1.00 27.13 154 ARG B O 1
ATOM 2900 N N . SER C 1 155 ? 215.458 224.888 316.588 1.00 27.35 155 SER B N 1
ATOM 2901 C CA . SER C 1 155 ? 214.667 225.786 317.423 1.00 27.35 155 SER B CA 1
ATOM 2902 C C . SER C 1 155 ? 213.706 225.057 318.350 1.00 27.35 155 SER B C 1
ATOM 2903 O O . SER C 1 155 ? 213.581 225.429 319.520 1.00 27.35 155 SER B O 1
ATOM 2906 N N . GLU C 1 156 ? 213.010 224.036 317.853 1.00 28.91 156 GLU B N 1
ATOM 2907 C CA . GLU C 1 156 ? 212.037 223.335 318.682 1.00 28.91 156 GLU B CA 1
ATOM 2908 C C . GLU C 1 156 ? 212.691 222.503 319.771 1.00 28.91 156 GLU B C 1
ATOM 2909 O O . GLU C 1 156 ? 212.033 222.178 320.763 1.00 28.91 156 GLU B O 1
ATOM 2915 N N . ALA C 1 157 ? 213.968 222.162 319.614 1.00 26.37 157 ALA B N 1
ATOM 2916 C CA . ALA C 1 157 ? 214.682 221.426 320.645 1.00 26.37 157 ALA B CA 1
ATOM 2917 C C . ALA C 1 157 ? 215.122 222.335 321.783 1.00 26.37 157 ALA B C 1
ATOM 2918 O O . ALA C 1 157 ? 215.099 221.926 322.947 1.00 26.37 157 ALA B O 1
ATOM 2920 N N . ILE C 1 158 ? 215.518 223.565 321.469 1.00 24.78 158 ILE B N 1
ATOM 2921 C CA . ILE C 1 158 ? 216.112 224.463 322.446 1.00 24.78 158 ILE B CA 1
ATOM 2922 C C . ILE C 1 158 ? 215.119 225.522 322.924 1.00 24.78 158 ILE B C 1
ATOM 2923 O O . ILE C 1 158 ? 215.536 226.531 323.491 1.00 24.78 158 ILE B O 1
ATOM 2928 N N . ASN C 1 159 ? 213.815 225.300 322.703 1.00 25.71 159 ASN B N 1
ATOM 2929 C CA . ASN C 1 159 ? 212.732 226.236 323.038 1.00 25.71 159 ASN B CA 1
ATOM 2930 C C . ASN C 1 159 ? 212.928 227.568 322.307 1.00 25.71 159 ASN B C 1
ATOM 2931 O O . ASN C 1 159 ? 212.899 228.646 322.898 1.00 25.71 159 ASN B O 1
ATOM 2936 N N . GLY C 1 160 ? 213.146 227.485 320.999 1.00 25.53 160 GLY B N 1
ATOM 2937 C CA . GLY C 1 160 ? 213.519 228.660 320.235 1.00 25.53 160 GLY B CA 1
ATOM 2938 C C . GLY C 1 160 ? 212.514 229.106 319.203 1.00 25.53 160 GLY B C 1
ATOM 2939 O O . GLY C 1 160 ? 212.875 229.744 318.214 1.00 25.53 160 GLY B O 1
ATOM 2940 N N . LYS C 1 161 ? 211.246 228.777 319.419 1.00 26.40 161 LYS B N 1
ATOM 2941 C CA . LYS C 1 161 ? 210.200 229.178 318.493 1.00 26.40 161 LYS B CA 1
ATOM 2942 C C . LYS C 1 161 ? 209.610 230.536 318.826 1.00 26.40 161 LYS B C 1
ATOM 2943 O O . LYS C 1 161 ? 209.212 231.270 317.916 1.00 26.40 161 LYS B O 1
ATOM 2949 N N . GLU C 1 162 ? 209.546 230.886 320.103 1.00 25.90 162 GLU B N 1
ATOM 2950 C CA . GLU C 1 162 ? 208.887 232.098 320.549 1.00 25.90 162 GLU B CA 1
ATOM 2951 C C . GLU C 1 162 ? 209.877 233.004 321.261 1.00 25.90 162 GLU B C 1
ATOM 2952 O O . GLU C 1 162 ? 210.832 232.535 321.884 1.00 25.90 162 GLU B O 1
ATOM 2958 N N . PHE C 1 163 ? 209.638 234.308 321.160 1.00 22.90 163 PHE B N 1
ATOM 2959 C CA . PHE C 1 163 ? 210.392 235.275 321.936 1.00 22.90 163 PHE B CA 1
ATOM 2960 C C . PHE C 1 163 ? 210.052 235.155 323.412 1.00 22.90 163 PHE B C 1
ATOM 2961 O O . PHE C 1 163 ? 208.979 234.685 323.792 1.00 22.90 163 PHE B O 1
ATOM 2969 N N . GLN C 1 164 ? 210.987 235.579 324.248 1.00 22.97 164 GLN B N 1
ATOM 2970 C CA . GLN C 1 164 ? 210.745 235.711 325.672 1.00 22.97 164 GLN B CA 1
ATOM 2971 C C . GLN C 1 164 ? 211.573 236.882 326.157 1.00 22.97 164 GLN B C 1
ATOM 2972 O O . GLN C 1 164 ? 212.469 237.356 325.462 1.00 22.97 164 GLN B O 1
ATOM 2978 N N . GLU C 1 165 ? 211.271 237.343 327.362 1.00 25.06 165 GLU B N 1
ATOM 2979 C CA . GLU C 1 165 ? 211.911 238.536 327.884 1.00 25.06 165 GLU B CA 1
ATOM 2980 C C . GLU C 1 165 ? 213.368 238.277 328.237 1.00 25.06 165 GLU B C 1
ATOM 2981 O O . GLU C 1 165 ? 213.768 237.165 328.577 1.00 25.06 165 GLU B O 1
ATOM 2987 N N . SER C 1 166 ? 214.160 239.342 328.175 1.00 25.16 166 SER B N 1
ATOM 2988 C CA . SER C 1 166 ? 215.600 239.276 328.372 1.00 25.16 166 SER B CA 1
ATOM 2989 C C . SER C 1 166 ? 216.004 239.092 329.826 1.00 25.16 166 SER B C 1
ATOM 2990 O O . SER C 1 166 ? 217.202 239.050 330.115 1.00 25.16 166 SER B O 1
ATOM 2993 N N . THR C 1 167 ? 215.048 238.993 330.741 1.00 25.86 167 THR B N 1
ATOM 2994 C CA . THR C 1 167 ? 215.334 238.763 332.144 1.00 25.86 167 THR B CA 1
ATOM 2995 C C . THR C 1 167 ? 215.377 237.276 332.478 1.00 25.86 167 THR B C 1
ATOM 2996 O O . THR C 1 167 ? 216.074 236.878 333.418 1.00 25.86 167 THR B O 1
ATOM 3000 N N . ILE C 1 168 ? 214.698 236.442 331.696 1.00 24.79 168 ILE B N 1
ATOM 3001 C CA . ILE C 1 168 ? 214.611 235.014 331.964 1.00 24.79 168 ILE B CA 1
ATOM 3002 C C . ILE C 1 168 ? 215.473 234.245 330.972 1.00 24.79 168 ILE B C 1
ATOM 3003 O O . ILE C 1 168 ? 215.688 234.670 329.832 1.00 24.79 168 ILE B O 1
ATOM 3008 N N . ASP C 1 169 ? 215.981 233.103 331.428 1.00 24.10 169 ASP B N 1
ATOM 3009 C CA . ASP C 1 169 ? 216.734 232.204 330.571 1.00 24.10 169 ASP B CA 1
ATOM 3010 C C . ASP C 1 169 ? 215.811 231.494 329.592 1.00 24.10 169 ASP B C 1
ATOM 3011 O O . ASP C 1 169 ? 214.587 231.508 329.723 1.00 24.10 169 ASP B O 1
ATOM 3016 N N . GLN C 1 170 ? 216.420 230.852 328.604 1.00 21.93 170 GLN B N 1
ATOM 3017 C CA . GLN C 1 170 ? 215.684 230.065 327.629 1.00 21.93 170 GLN B CA 1
ATOM 3018 C C . GLN C 1 170 ? 215.844 228.570 327.845 1.00 21.93 170 GLN B C 1
ATOM 3019 O O . GLN C 1 170 ? 214.850 227.850 327.962 1.00 21.93 170 GLN B O 1
ATOM 3025 N N . PHE C 1 171 ? 217.081 228.090 327.898 1.00 22.73 171 PHE B N 1
ATOM 3026 C CA . PHE C 1 171 ? 217.345 226.691 328.164 1.00 22.73 171 PHE B CA 1
ATOM 3027 C C . PHE C 1 171 ? 218.723 226.585 328.790 1.00 22.73 171 PHE B C 1
ATOM 3028 O O . PHE C 1 171 ? 219.477 227.555 328.846 1.00 22.73 171 PHE B O 1
ATOM 3036 N N . TRP C 1 172 ? 219.030 225.399 329.290 1.00 23.14 172 TRP B N 1
ATOM 3037 C CA . TRP C 1 172 ? 220.351 225.075 329.792 1.00 23.14 172 TRP B CA 1
ATOM 3038 C C . TRP C 1 172 ? 220.927 223.965 328.932 1.00 23.14 172 TRP B C 1
ATOM 3039 O O . TRP C 1 172 ? 220.188 223.170 328.351 1.00 23.14 172 TRP B O 1
ATOM 3050 N N . MET C 1 173 ? 222.247 223.914 328.842 1.00 23.38 173 MET B N 1
ATOM 3051 C CA . MET C 1 173 ? 222.921 222.783 328.216 1.00 23.38 173 MET B CA 1
ATOM 3052 C C . MET C 1 173 ? 223.790 222.145 329.286 1.00 23.38 173 MET B C 1
ATOM 3053 O O . MET C 1 173 ? 224.855 222.665 329.620 1.00 23.38 173 MET B O 1
ATOM 3058 N N . LEU C 1 174 ? 223.333 221.028 329.828 1.00 24.37 174 LEU B N 1
ATOM 3059 C CA . LEU C 1 174 ? 224.096 220.308 330.829 1.00 24.37 174 LEU B CA 1
ATOM 3060 C C . LEU C 1 174 ? 225.124 219.425 330.146 1.00 24.37 174 LEU B C 1
ATOM 3061 O O . LEU C 1 174 ? 224.882 218.895 329.061 1.00 24.37 174 LEU B O 1
ATOM 3066 N N . TYR C 1 175 ? 226.281 219.278 330.778 1.00 24.63 175 TYR B N 1
ATOM 3067 C CA . TYR C 1 175 ? 227.315 218.392 330.276 1.00 24.63 175 TYR B CA 1
ATOM 3068 C C . TYR C 1 175 ? 227.945 217.661 331.446 1.00 24.63 175 TYR B C 1
ATOM 3069 O O . TYR C 1 175 ? 228.083 218.212 332.539 1.00 24.63 175 TYR B O 1
ATOM 3078 N N . LYS C 1 176 ? 228.320 216.409 331.209 1.00 25.65 176 LYS B N 1
ATOM 3079 C CA . LYS C 1 176 ? 229.012 215.628 332.224 1.00 25.65 176 LYS B CA 1
ATOM 3080 C C . LYS C 1 176 ? 230.047 214.753 331.545 1.00 25.65 176 LYS B C 1
ATOM 3081 O O . LYS C 1 176 ? 229.707 213.983 330.648 1.00 25.65 176 LYS B O 1
ATOM 3087 N N . ALA C 1 177 ? 231.298 214.843 331.994 1.00 26.28 177 ALA B N 1
ATOM 3088 C CA . ALA C 1 177 ? 232.381 214.229 331.238 1.00 26.28 177 ALA B CA 1
ATOM 3089 C C . ALA C 1 177 ? 232.464 212.723 331.444 1.00 26.28 177 ALA B C 1
ATOM 3090 O O . ALA C 1 177 ? 232.770 212.000 330.491 1.00 26.28 177 ALA B O 1
ATOM 3092 N N . ASN C 1 178 ? 232.209 212.242 332.668 1.00 27.53 178 ASN B N 1
ATOM 3093 C CA . ASN C 1 178 ? 232.190 210.806 333.015 1.00 27.53 178 ASN B CA 1
ATOM 3094 C C . ASN C 1 178 ? 233.486 210.086 332.653 1.00 27.53 178 ASN B C 1
ATOM 3095 O O . ASN C 1 178 ? 233.475 208.981 332.112 1.00 27.53 178 ASN B O 1
ATOM 3100 N N . GLY C 1 179 ? 234.612 210.735 332.934 1.00 30.16 179 GLY B N 1
ATOM 3101 C CA . GLY C 1 179 ? 235.908 210.104 332.891 1.00 30.16 179 GLY B CA 1
ATOM 3102 C C . GLY C 1 179 ? 236.487 210.049 334.293 1.00 30.16 179 GLY B C 1
ATOM 3103 O O . GLY C 1 179 ? 235.976 210.652 335.233 1.00 30.16 179 GLY B O 1
ATOM 3104 N N . THR C 1 180 ? 237.578 209.303 334.421 1.00 31.21 180 THR B N 1
ATOM 3105 C CA . THR C 1 180 ? 238.124 209.041 335.746 1.00 31.21 180 THR B CA 1
ATOM 3106 C C . THR C 1 180 ? 239.052 210.159 336.200 1.00 31.21 180 THR B C 1
ATOM 3107 O O . THR C 1 180 ? 238.890 210.705 337.297 1.00 31.21 180 THR B O 1
ATOM 3111 N N . THR C 1 181 ? 240.020 210.517 335.370 1.00 30.81 181 THR B N 1
ATOM 3112 C CA . THR C 1 181 ? 241.063 211.448 335.757 1.00 30.81 181 THR B CA 1
ATOM 3113 C C . THR C 1 181 ? 240.621 212.889 335.535 1.00 30.81 181 THR B C 1
ATOM 3114 O O . THR C 1 181 ? 239.605 213.170 334.902 1.00 30.81 181 THR B O 1
ATOM 3118 N N . THR C 1 182 ? 241.414 213.812 336.076 1.00 30.97 182 THR B N 1
ATOM 3119 C CA . THR C 1 182 ? 241.230 215.241 335.862 1.00 30.97 182 THR B CA 1
ATOM 3120 C C . THR C 1 182 ? 242.076 215.772 334.711 1.00 30.97 182 THR B C 1
ATOM 3121 O O . THR C 1 182 ? 242.421 216.960 334.690 1.00 30.97 182 THR B O 1
ATOM 3125 N N . ASP C 1 183 ? 242.402 214.920 333.743 1.00 29.54 183 ASP B N 1
ATOM 3126 C CA . ASP C 1 183 ? 243.197 215.313 332.592 1.00 29.54 183 ASP B CA 1
ATOM 3127 C C . ASP C 1 183 ? 242.392 216.225 331.677 1.00 29.54 183 ASP B C 1
ATOM 3128 O O . ASP C 1 183 ? 241.169 216.310 331.769 1.00 29.54 183 ASP B O 1
ATOM 3133 N N . THR C 1 184 ? 243.096 216.914 330.786 1.00 27.20 184 THR B N 1
ATOM 3134 C CA . THR C 1 184 ? 242.434 217.853 329.893 1.00 27.20 184 THR B CA 1
ATOM 3135 C C . THR C 1 184 ? 241.640 217.100 328.841 1.00 27.20 184 THR B C 1
ATOM 3136 O O . THR C 1 184 ? 242.110 216.108 328.282 1.00 27.20 184 THR B O 1
ATOM 3140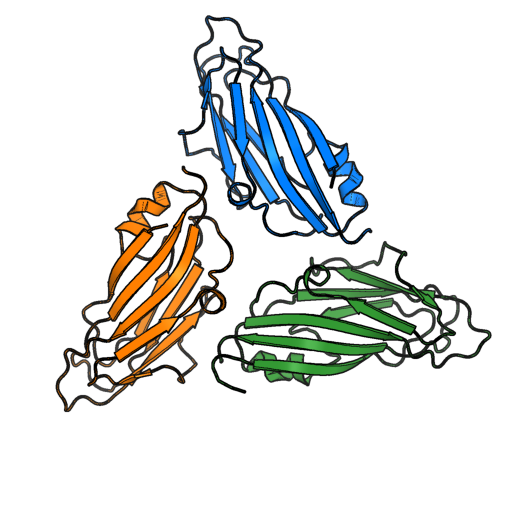 N N . ALA C 1 185 ? 240.424 217.564 328.585 1.00 24.68 185 ALA B N 1
ATOM 3141 C CA . ALA C 1 185 ? 239.590 217.000 327.537 1.00 24.68 185 ALA B CA 1
ATOM 3142 C C . ALA C 1 185 ? 239.519 217.875 326.304 1.00 24.68 185 ALA B C 1
ATOM 3143 O O . ALA C 1 185 ? 239.750 217.386 325.208 1.00 24.68 185 ALA B O 1
ATOM 3145 N N . GLY C 1 186 ? 239.226 219.160 326.453 1.00 23.52 186 GLY B N 1
ATOM 3146 C CA . GLY C 1 186 ? 239.121 220.027 325.300 1.00 23.52 186 GLY B CA 1
ATOM 3147 C C . GLY C 1 186 ? 238.413 221.326 325.593 1.00 23.52 186 GLY B C 1
ATOM 3148 O O . GLY C 1 186 ? 238.654 221.944 326.629 1.00 23.52 186 GLY B O 1
ATOM 3149 N N . GLN C 1 187 ? 237.548 221.754 324.680 1.00 23.69 187 GLN B N 1
ATOM 3150 C CA . GLN C 1 187 ? 236.725 222.934 324.890 1.00 23.69 187 GLN B CA 1
ATOM 3151 C C . GLN C 1 187 ? 235.517 222.847 323.975 1.00 23.69 187 GLN B C 1
ATOM 3152 O O . GLN C 1 187 ? 235.524 222.123 322.977 1.00 23.69 187 GLN B O 1
ATOM 3158 N N . PHE C 1 188 ? 234.474 223.590 324.330 1.00 23.58 188 PHE B N 1
ATOM 3159 C CA . PHE C 1 188 ? 233.332 223.777 323.448 1.00 23.58 188 PHE B CA 1
ATOM 3160 C C . PHE C 1 188 ? 233.491 225.089 322.700 1.00 23.58 188 PHE B C 1
ATOM 3161 O O . PHE C 1 188 ? 233.864 226.100 323.292 1.00 23.58 188 PHE B O 1
ATOM 3169 N N . ILE C 1 189 ? 233.219 225.065 321.405 1.00 23.65 189 ILE B N 1
ATOM 3170 C CA . ILE C 1 189 ? 233.044 226.259 320.597 1.00 23.65 189 ILE B CA 1
ATOM 3171 C C . ILE C 1 189 ? 231.579 226.276 320.194 1.00 23.65 189 ILE B C 1
ATOM 3172 O O . ILE C 1 189 ? 231.138 225.444 319.391 1.00 23.65 189 ILE B O 1
ATOM 3177 N N . ILE C 1 190 ? 230.818 227.201 320.767 1.00 23.00 190 ILE B N 1
ATOM 3178 C CA . ILE C 1 190 ? 229.372 227.247 320.607 1.00 23.00 190 ILE B CA 1
ATOM 3179 C C . ILE C 1 190 ? 229.024 228.439 319.729 1.00 23.00 190 ILE B C 1
ATOM 3180 O O . ILE C 1 190 ? 229.505 229.553 319.963 1.00 23.00 190 ILE B O 1
ATOM 3185 N N . THR C 1 191 ? 228.204 228.196 318.712 1.00 24.14 191 THR B N 1
ATOM 3186 C CA . THR C 1 191 ? 227.791 229.200 317.737 1.00 24.14 191 THR B CA 1
ATOM 3187 C C . THR C 1 191 ? 226.272 229.306 317.798 1.00 24.14 191 THR B C 1
ATOM 3188 O O . THR C 1 191 ? 225.566 228.435 317.286 1.00 24.14 191 THR B O 1
ATOM 3192 N N . MET C 1 192 ? 225.763 230.366 318.413 1.00 22.90 192 MET B N 1
ATOM 3193 C CA . 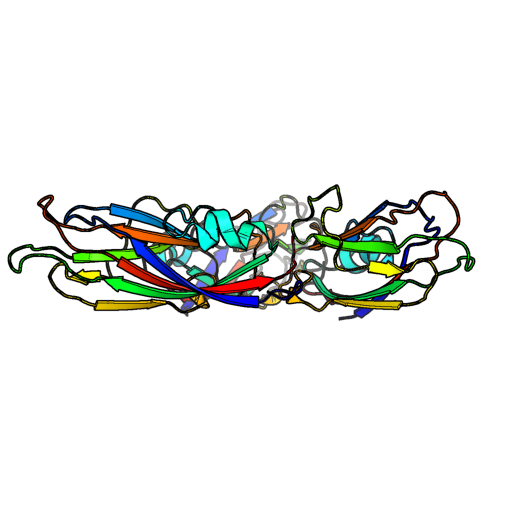MET C 1 192 ? 224.329 230.541 318.571 1.00 22.90 192 MET B CA 1
ATOM 3194 C C . MET C 1 192 ? 223.816 231.680 317.705 1.00 22.90 192 MET B C 1
ATOM 3195 O O . MET C 1 192 ? 224.503 232.676 317.482 1.00 22.90 192 MET B O 1
ATOM 3200 N N . SER C 1 193 ? 222.601 231.508 317.202 1.00 23.10 193 SER B N 1
ATOM 3201 C CA . SER C 1 193 ? 221.925 232.502 316.382 1.00 23.10 193 SER B CA 1
ATOM 3202 C C . SER C 1 193 ? 220.754 233.057 317.173 1.00 23.10 193 SER B C 1
ATOM 3203 O O . SER C 1 193 ? 219.794 232.333 317.446 1.00 23.10 193 SER B O 1
ATOM 3206 N N . VAL C 1 194 ? 220.825 234.331 317.536 1.00 23.26 194 VAL B N 1
ATOM 3207 C CA . VAL C 1 194 ? 219.771 234.959 318.315 1.00 23.26 194 VAL B CA 1
ATOM 3208 C C . VAL C 1 194 ? 218.996 235.923 317.429 1.00 23.26 194 VAL B C 1
ATOM 3209 O O . VAL C 1 194 ? 219.507 236.445 316.431 1.00 23.26 194 VAL B O 1
ATOM 3213 N N . SER C 1 195 ? 217.731 236.119 317.783 1.00 23.32 195 SER B N 1
ATOM 3214 C CA . SER C 1 195 ? 216.870 237.135 317.202 1.00 23.32 195 SER B CA 1
ATOM 3215 C C . SER C 1 195 ? 216.421 238.054 318.322 1.00 23.32 195 SER B C 1
ATOM 3216 O O . SER C 1 195 ? 216.159 237.595 319.434 1.00 23.32 195 SER B O 1
ATOM 3219 N N . LEU C 1 196 ? 216.460 239.366 318.055 1.00 25.04 196 LEU B N 1
ATOM 3220 C CA . LEU C 1 196 ? 216.116 240.421 319.051 1.00 25.04 196 LEU B CA 1
ATOM 3221 C C . LEU C 1 196 ? 214.844 241.162 318.620 1.00 25.04 196 LEU B C 1
ATOM 3222 O O . LEU C 1 196 ? 214.607 241.261 317.405 1.00 25.04 196 LEU B O 1
ATOM 3227 N N . MET C 1 197 ? 214.083 241.692 319.584 1.00 25.18 197 MET B N 1
ATOM 3228 C CA . MET C 1 197 ? 212.807 242.391 319.272 1.00 25.18 197 MET B CA 1
ATOM 3229 C C . MET C 1 197 ? 212.844 243.843 319.758 1.00 25.18 197 MET B C 1
ATOM 3230 O O . MET C 1 197 ? 213.858 244.519 319.524 1.00 25.18 197 MET B O 1
ATOM 3235 N N . THR C 1 198 ? 211.760 244.284 320.407 1.00 25.67 198 THR B N 1
ATOM 3236 C CA . THR C 1 198 ? 211.609 245.676 320.908 1.00 25.67 198 THR B CA 1
ATOM 3237 C C . THR C 1 198 ? 212.871 246.120 321.645 1.00 25.67 198 THR B C 1
ATOM 3238 O O . THR C 1 198 ? 213.337 245.387 322.533 1.00 25.67 198 THR B O 1
ATOM 3242 N N . ALA C 1 199 ? 213.373 247.302 321.294 1.00 25.92 199 ALA B N 1
ATOM 3243 C CA . ALA C 1 199 ? 214.557 247.844 321.941 1.00 25.92 199 ALA B CA 1
ATOM 3244 C C . ALA C 1 199 ? 214.241 248.376 323.335 1.00 25.92 199 ALA B C 1
ATOM 3245 O O . ALA C 1 199 ? 213.088 248.562 323.723 1.00 25.92 199 ALA B O 1
ATOM 3247 N N . LYS C 1 200 ? 215.301 248.625 324.091 1.00 27.15 200 LYS B N 1
ATOM 3248 C CA . LYS C 1 200 ? 215.178 249.003 325.487 1.00 27.15 200 LYS B CA 1
ATOM 3249 C C . LYS C 1 200 ? 216.284 249.977 325.878 1.00 27.15 200 LYS B C 1
ATOM 3250 O O . LYS C 1 200 ? 217.402 249.899 325.374 1.00 27.15 200 LYS B O 1
#

Organism: NCBI:txid12037

Radius of gyration: 26.52 Å; Cα contacts (8 Å, |Δi|>4): 1160; chains: 3; bounding box: 82×72×25 Å

InterPro domains:
  IPR001517 Luteovirus group 1 coat protein [PF00894] (62-199)
  IPR001517 Luteovirus group 1 coat protein [PR00915] (20-33)
  IPR001517 Luteovirus group 1 coat protein [PR00915] (59-77)
  IPR001517 Luteovirus group 1 coat protein [PR00915] (77-94)
  IPR001517 Luteovirus group 1 coat protein [PR00915] (94-111)
  IPR001517 Luteovirus group 1 coat protein [PR00915] (111-130)
  IPR001517 Luteovirus group 1 coat protein [PR00915] (130-149)
  IPR001517 Luteovirus group 1 coat protein [PR00915] (158-179)
  IPR001517 Luteovirus group 1 coat protein [PR00915] (181-193)
  IPR029053 Viral coat protein subunit [G3DSA:2.60.120.20] (42-200)

Nearest PDB structures (foldseek):
  6scl-assembly1_C  TM=1.007E+00  e=6.993E-30  Barley yellow dwarf virus
  7rlm-assembly6_F  TM=9.745E-01  e=2.358E-19  Potato leafroll virus
  6sco-assembly1_A  TM=9.758E-01  e=1.718E-17  Potato leafroll virus
  6rtk-assembly1_B  TM=9.690E-01  e=9.105E-17  Beet western yellows virus-FL1
  1opo-assembly1_C  TM=6.396E-01  e=3.198E-04  Carnation mottle virus

Sequence (426 aa):
TEVFVFSVDNLKANSSGAIKFGPSLSQCPALSDGILKSYHRYKITSIRVEFKSHASANTAGAIFIELDTACKQSALGSYINSFTISKTASKTFRSEAINGKEFQESTIDQFWMLYKANGTTTDTAGQFIITMSVSLMTAKFRPTGGTEVFVFSVDNLKANSSGAIKFGPSLSQCPALSDGILKSYHRYKITSIRVEFKSHASANTAGAIFIELDTACKQSALGSYINSFTISKTASKTFRSEAINGKEFQESTIDQFWMLYKANGTTTDTAGQFIITMSVSLMTAKTEVFVFSVDNLKANSSGAIKFGPSLSQCPALSDGILKSYHRYKITSIRVEFKSHASANTAGAIFIELDTACKQSALGSYINSFTISKTASKTFRSEAINGKEFQESTIDQFWMLYKANGTTTDTAGQFIITMSVSLMTAK